Protein AF-A0A261BN65-F1 (afdb_monomer)

Nearest PDB structures (foldseek):
  4tpv-assembly1_A  TM=5.741E-01  e=3.915E-07  Ancylostoma caninum

InterPro domains:
  IPR035940 CAP superfamily [G3DSA:3.40.33.10] (14-193)

Mean predicted aligned error: 20.45 Å

pLDDT: mean 71.34, std 20.38, range [27.55, 97.62]

Solvent-accessible surface area (backbone atoms only — not comparable to full-atom values): 26278 Å² total; per-residue (Å²): 112,75,68,60,53,55,52,54,52,55,57,58,66,66,66,69,74,79,75,72,64,54,69,71,55,48,52,51,52,41,52,53,53,38,52,30,44,26,41,35,15,61,50,38,41,21,8,39,26,40,33,56,41,81,33,74,87,48,44,66,91,69,94,43,56,72,53,47,25,48,49,39,60,55,24,56,42,26,47,71,39,40,71,75,57,76,77,55,82,65,74,57,50,87,56,46,37,52,46,48,75,69,39,88,49,74,73,45,49,64,60,39,47,76,61,29,19,63,35,37,28,36,11,56,34,71,47,96,57,72,23,63,52,60,91,62,78,63,96,74,69,56,77,90,71,22,22,36,28,39,37,32,48,41,58,72,65,51,80,63,54,46,72,58,88,51,40,78,38,65,41,24,70,59,32,94,65,36,58,30,94,88,39,85,23,15,7,33,54,84,80,82,81,77,84,77,79,74,90,79,83,90,78,90,81,90,83,89,83,90,84,85,90,82,86,89,82,86,80,78,60,72,66,61,58,52,54,52,50,52,54,52,51,52,50,54,51,52,68,68,52,57,76,72,66,79,78,70,87,86,86,92,80,96,74,98,73,90,84,60,84,82,54,46,72,68,48,56,72,78,65,58,64,37,46,47,80,60,55,71,81,54,46,54,50,54,34,52,52,51,36,50,34,42,44,29,34,20,63,44,45,40,19,9,41,31,34,34,50,40,76,31,74,87,43,44,70,90,46,67,44,60,69,53,44,53,51,31,40,75,74,54,56,28,45,78,28,59,58,82,67,74,64,61,59,86,80,79,86,54,68,42,48,48,69,56,36,51,46,48,68,37,88,84,51,74,54,72,69,39,61,67,46,34,61,74,53,33,20,62,33,30,25,36,12,51,36,37,38,74,63,64,34,71,46,74,57,89,65,81,78,55,93,85,53,94,69,78,64,53,50,60,25,30,23,42,32,21,53,40,56,77,92,75,96,51,74,43,60,90,62,40,79,40,61,39,19,71,58,26,93,72,37,56,24,95,89,40,73,45,19,7,35,92

Structure (mmCIF, N/CA/C/O backbone):
data_AF-A0A261BN65-F1
#
_entry.id   AF-A0A261BN65-F1
#
loop_
_atom_site.group_PDB
_atom_site.id
_atom_site.type_symbol
_atom_site.label_atom_id
_atom_site.label_alt_id
_atom_site.label_comp_id
_atom_site.label_asym_id
_atom_site.label_entity_id
_atom_site.label_seq_id
_atom_site.pdbx_PDB_ins_code
_atom_site.Cartn_x
_atom_site.Cartn_y
_atom_site.Cartn_z
_atom_site.occupancy
_atom_site.B_iso_or_equiv
_atom_site.auth_seq_id
_atom_site.auth_comp_id
_atom_site.auth_asym_id
_atom_site.auth_atom_id
_atom_site.pdbx_PDB_model_num
ATOM 1 N N . MET A 1 1 ? 3.394 -51.432 -15.984 1.00 49.28 1 MET A N 1
ATOM 2 C CA . MET A 1 1 ? 2.957 -51.433 -14.567 1.00 49.28 1 MET A CA 1
ATOM 3 C C . MET A 1 1 ? 3.971 -50.810 -13.610 1.00 49.28 1 MET A C 1
ATOM 5 O O . MET A 1 1 ? 3.573 -49.913 -12.887 1.00 49.28 1 MET A O 1
ATOM 9 N N . LYS A 1 2 ? 5.263 -51.180 -13.625 1.00 40.97 2 LYS A N 1
ATOM 10 C CA . LYS A 1 2 ? 6.260 -50.610 -12.688 1.00 40.97 2 LYS A CA 1
ATOM 11 C C . LYS A 1 2 ? 6.454 -49.082 -12.796 1.00 40.97 2 LYS A C 1
ATOM 13 O O . LYS A 1 2 ? 6.574 -48.440 -11.770 1.00 40.97 2 LYS A O 1
ATOM 18 N N . ILE A 1 3 ? 6.378 -48.500 -14.000 1.00 50.53 3 ILE A N 1
ATOM 19 C CA . ILE A 1 3 ? 6.522 -47.042 -14.232 1.00 50.53 3 ILE A CA 1
ATOM 20 C C . ILE A 1 3 ? 5.299 -46.235 -13.749 1.00 50.53 3 ILE A C 1
ATOM 22 O O . ILE A 1 3 ? 5.442 -45.111 -13.282 1.00 50.53 3 ILE A O 1
ATOM 26 N N . LEU A 1 4 ? 4.097 -46.821 -13.799 1.00 48.62 4 LEU A N 1
ATOM 27 C CA . LEU A 1 4 ? 2.875 -46.179 -13.290 1.00 48.62 4 LEU A CA 1
ATOM 28 C C . LEU A 1 4 ? 2.862 -46.119 -11.756 1.00 48.62 4 LEU A C 1
ATOM 30 O O . LEU A 1 4 ? 2.359 -45.156 -11.189 1.00 48.62 4 LEU A O 1
ATOM 34 N N . TYR A 1 5 ? 3.475 -47.105 -11.093 1.00 48.75 5 TYR A N 1
ATOM 35 C CA . TYR A 1 5 ? 3.636 -47.112 -9.638 1.00 48.75 5 TYR A CA 1
ATOM 36 C C . TYR A 1 5 ? 4.601 -46.016 -9.161 1.00 48.75 5 TYR A C 1
ATOM 38 O O . TYR A 1 5 ? 4.323 -45.344 -8.174 1.00 48.75 5 TYR A O 1
ATOM 46 N N . THR A 1 6 ? 5.697 -45.773 -9.886 1.00 51.44 6 THR A N 1
ATOM 47 C CA . THR A 1 6 ? 6.661 -44.716 -9.535 1.00 51.44 6 THR A CA 1
ATOM 48 C C . THR A 1 6 ? 6.089 -43.312 -9.738 1.00 51.44 6 THR A C 1
ATOM 50 O O . THR A 1 6 ? 6.339 -42.431 -8.921 1.00 51.44 6 THR A O 1
ATOM 53 N N . ILE A 1 7 ? 5.281 -43.107 -10.785 1.00 52.38 7 ILE A N 1
ATOM 54 C CA . ILE A 1 7 ? 4.596 -41.829 -11.038 1.00 52.38 7 ILE A CA 1
ATOM 55 C C . ILE A 1 7 ? 3.483 -41.597 -10.002 1.00 52.38 7 ILE A C 1
ATOM 57 O O . ILE A 1 7 ? 3.367 -40.493 -9.481 1.00 52.38 7 ILE A O 1
ATOM 61 N N . GLY A 1 8 ? 2.723 -42.634 -9.629 1.00 47.59 8 GLY A N 1
ATOM 62 C CA . GLY A 1 8 ? 1.698 -42.537 -8.581 1.00 47.59 8 GLY A CA 1
ATOM 63 C C . GLY A 1 8 ? 2.264 -42.190 -7.199 1.00 47.59 8 GLY A C 1
ATOM 64 O O . GLY A 1 8 ? 1.670 -41.395 -6.477 1.00 47.59 8 GLY A O 1
ATOM 65 N N . ILE A 1 9 ? 3.445 -42.716 -6.858 1.00 52.50 9 ILE A N 1
ATOM 66 C CA . ILE A 1 9 ? 4.139 -42.374 -5.608 1.00 52.50 9 ILE A CA 1
ATOM 67 C C . ILE A 1 9 ? 4.685 -40.937 -5.664 1.00 52.50 9 ILE A C 1
ATOM 69 O O . ILE A 1 9 ? 4.519 -40.204 -4.694 1.00 52.50 9 ILE A O 1
ATOM 73 N N . LEU A 1 10 ? 5.245 -40.482 -6.795 1.00 45.28 10 LEU A N 1
ATOM 74 C CA . LEU A 1 10 ? 5.689 -39.087 -6.938 1.00 45.28 10 LEU A CA 1
ATOM 75 C C . LEU A 1 10 ? 4.529 -38.084 -6.814 1.00 45.28 10 LEU A C 1
ATOM 77 O O . LEU A 1 10 ? 4.693 -37.064 -6.157 1.00 45.28 10 LEU A O 1
ATOM 81 N N . PHE A 1 11 ? 3.354 -38.377 -7.383 1.00 46.19 11 PHE A N 1
ATOM 82 C CA . PHE A 1 11 ? 2.179 -37.504 -7.256 1.00 46.19 11 PHE A CA 1
ATOM 83 C C . PHE A 1 11 ? 1.588 -37.484 -5.837 1.00 46.19 11 PHE A C 1
ATOM 85 O O . PHE A 1 11 ? 1.082 -36.447 -5.415 1.00 46.19 11 PHE A O 1
ATOM 92 N N . ALA A 1 12 ? 1.714 -38.571 -5.067 1.00 45.16 12 ALA A N 1
ATOM 93 C CA . ALA A 1 12 ? 1.324 -38.587 -3.655 1.00 45.16 12 ALA A CA 1
ATOM 94 C C . ALA A 1 12 ? 2.269 -37.750 -2.766 1.00 45.16 12 ALA A C 1
ATOM 96 O O . ALA A 1 12 ? 1.816 -37.164 -1.790 1.00 45.16 12 ALA A O 1
ATOM 97 N N . PHE A 1 13 ? 3.552 -37.614 -3.128 1.00 42.72 13 PHE A N 1
ATOM 98 C CA . PHE A 1 13 ? 4.498 -36.737 -2.418 1.00 42.72 13 PHE A CA 1
ATOM 99 C C . PHE A 1 13 ? 4.328 -35.238 -2.738 1.00 42.72 13 PHE A C 1
ATOM 101 O O . PHE A 1 13 ? 4.830 -34.400 -1.990 1.00 42.72 13 PHE A O 1
ATOM 108 N N . PHE A 1 14 ? 3.589 -34.880 -3.796 1.00 39.69 14 PHE A N 1
ATOM 109 C CA . PHE A 1 14 ? 3.189 -33.491 -4.072 1.00 39.69 14 PHE A CA 1
ATOM 110 C C . PHE A 1 14 ? 1.841 -33.099 -3.454 1.00 39.69 14 PHE A C 1
ATOM 112 O O . PHE A 1 14 ? 1.473 -31.925 -3.512 1.00 39.69 14 PHE A O 1
ATOM 119 N N . ALA A 1 15 ? 1.142 -34.022 -2.783 1.00 38.09 15 ALA A N 1
ATOM 120 C CA . ALA A 1 15 ? 0.091 -33.673 -1.829 1.00 38.09 15 ALA A CA 1
ATOM 121 C C . ALA A 1 15 ? 0.750 -33.147 -0.542 1.00 38.09 15 ALA A C 1
ATOM 123 O O . ALA A 1 15 ? 0.733 -33.780 0.507 1.00 38.09 15 ALA A O 1
ATOM 124 N N . GLN A 1 16 ? 1.443 -32.015 -0.652 1.00 39.94 16 GLN A N 1
ATOM 125 C CA . GLN A 1 16 ? 2.149 -31.411 0.465 1.00 39.94 16 GLN A CA 1
ATOM 126 C C . GLN A 1 16 ? 1.143 -30.823 1.451 1.00 39.94 16 GLN A C 1
ATOM 128 O O . GLN A 1 16 ? 0.544 -29.774 1.191 1.00 39.94 16 GLN A O 1
ATOM 133 N N . SER A 1 17 ? 1.026 -31.515 2.576 1.00 37.56 17 SER A N 1
ATOM 134 C CA . SER A 1 17 ? 0.290 -31.175 3.783 1.00 37.56 17 SER A CA 1
ATOM 135 C C . SER A 1 17 ? 0.456 -29.704 4.161 1.00 37.56 17 SER A C 1
ATOM 137 O O . SER A 1 17 ? 1.575 -29.222 4.329 1.00 37.56 17 SER A O 1
ATOM 139 N N . VAL A 1 18 ? -0.658 -28.995 4.323 1.00 42.28 18 VAL A N 1
ATOM 140 C CA . VAL A 1 18 ? -0.699 -27.838 5.221 1.00 42.28 18 VAL A CA 1
ATOM 141 C C . VAL A 1 18 ? -0.525 -28.422 6.620 1.00 42.28 18 VAL A C 1
ATOM 143 O O . VAL A 1 18 ? -1.297 -29.297 7.011 1.00 42.28 18 VAL A O 1
ATOM 146 N N . VAL A 1 19 ? 0.521 -28.031 7.347 1.00 50.28 19 VAL A N 1
ATOM 147 C CA . VAL A 1 19 ? 0.588 -28.342 8.779 1.00 50.28 19 VAL A CA 1
ATOM 148 C C . VAL A 1 19 ? -0.292 -27.301 9.455 1.00 50.28 19 VAL A C 1
ATOM 150 O O . VAL A 1 19 ? 0.162 -26.189 9.713 1.00 50.28 19 VAL A O 1
ATOM 153 N N . SER A 1 20 ? -1.567 -27.644 9.648 1.00 52.78 20 SER A N 1
ATOM 154 C CA . SER A 1 20 ? -2.503 -26.822 10.415 1.00 52.78 20 SER A CA 1
ATOM 155 C C . SER A 1 20 ? -1.897 -26.532 11.785 1.00 52.78 20 SER A C 1
ATOM 157 O O . SER A 1 20 ? -1.292 -27.415 12.410 1.00 52.78 20 SER A O 1
ATOM 159 N N . ILE A 1 21 ? -2.029 -25.292 12.246 1.00 61.84 21 ILE A N 1
ATOM 160 C CA . ILE A 1 21 ? -1.594 -24.929 13.592 1.00 61.84 21 ILE A CA 1
ATOM 161 C C . ILE A 1 21 ? -2.437 -25.746 14.591 1.00 61.84 21 ILE A C 1
ATOM 163 O O . ILE A 1 21 ? -3.644 -25.863 14.394 1.00 61.84 21 ILE A O 1
ATOM 167 N N . PRO A 1 22 ? -1.845 -26.349 15.638 1.00 66.69 22 PRO A N 1
ATOM 168 C CA . PRO A 1 22 ? -2.617 -27.043 16.665 1.00 66.69 22 PRO A CA 1
ATOM 169 C C . PRO A 1 22 ? -3.716 -26.146 17.263 1.00 66.69 22 PRO A C 1
ATOM 171 O O . PRO A 1 22 ? -3.476 -24.966 17.518 1.00 66.69 22 PRO A O 1
ATOM 174 N N . GLU A 1 23 ? -4.914 -26.691 17.489 1.00 68.88 23 GLU A N 1
ATOM 175 C CA . GLU A 1 23 ? -6.111 -25.947 17.935 1.00 68.88 23 GLU A CA 1
ATOM 176 C C . GL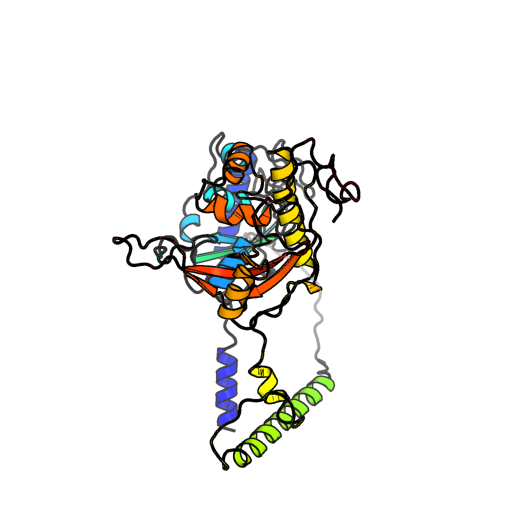U A 1 23 ? -5.874 -25.149 19.237 1.00 68.88 23 GLU A C 1
ATOM 178 O O . GLU A 1 23 ? -6.373 -24.037 19.418 1.00 68.88 23 GLU A O 1
ATOM 183 N N . ASP A 1 24 ? -5.036 -25.669 20.137 1.00 64.19 24 ASP A N 1
ATOM 184 C CA . ASP A 1 24 ? -4.609 -24.996 21.366 1.00 64.19 24 ASP A CA 1
ATOM 185 C C . ASP A 1 24 ? -3.762 -23.743 21.094 1.00 64.19 24 ASP A C 1
ATOM 187 O O . ASP A 1 24 ? -3.917 -22.722 21.769 1.00 64.19 24 ASP A O 1
ATOM 191 N N . VAL A 1 25 ? -2.913 -23.788 20.067 1.00 68.50 25 VAL A N 1
ATOM 192 C CA . VAL A 1 25 ? -2.094 -22.654 19.623 1.00 68.50 25 VAL A CA 1
ATOM 193 C C . VAL A 1 25 ? -2.946 -21.632 18.866 1.00 68.50 25 VAL A C 1
ATOM 195 O O . VAL A 1 25 ? -2.766 -20.431 19.067 1.00 68.50 25 VAL A O 1
ATOM 198 N N . GLN A 1 26 ? -3.920 -22.077 18.066 1.00 73.56 26 GLN A N 1
ATOM 199 C CA . GLN A 1 26 ? -4.887 -21.189 17.406 1.00 73.56 26 GLN A CA 1
ATOM 200 C C . GLN A 1 26 ? -5.679 -20.376 18.440 1.00 73.56 26 GLN A C 1
ATOM 202 O O . GLN A 1 26 ? -5.738 -19.146 18.364 1.00 73.56 26 GLN A O 1
ATOM 207 N N . LYS A 1 27 ? -6.228 -21.054 19.459 1.00 73.12 27 LYS A N 1
ATOM 208 C CA . LYS A 1 27 ? -6.974 -20.409 20.545 1.00 73.12 27 LYS A CA 1
ATOM 209 C C . LYS A 1 27 ? -6.103 -19.427 21.326 1.00 73.12 27 LYS A C 1
ATOM 211 O O . LYS A 1 27 ? -6.546 -18.316 21.604 1.00 73.12 27 LYS A O 1
ATOM 216 N N . MET A 1 28 ? -4.860 -19.805 21.632 1.00 72.56 28 MET A N 1
ATOM 217 C CA . MET A 1 28 ? -3.901 -18.927 22.308 1.00 72.56 28 MET A CA 1
ATOM 218 C C . MET A 1 28 ? -3.592 -17.665 21.490 1.00 72.56 28 MET A C 1
ATOM 220 O O . MET A 1 28 ? -3.534 -16.573 22.055 1.00 72.56 28 MET A O 1
ATOM 224 N N . ALA A 1 29 ? -3.418 -17.795 20.172 1.00 76.06 29 ALA A N 1
ATOM 225 C CA . ALA A 1 29 ? -3.137 -16.668 19.289 1.00 76.06 29 ALA A CA 1
ATOM 226 C C . ALA A 1 29 ? -4.314 -15.683 19.237 1.00 76.06 29 ALA A C 1
ATOM 228 O O . ALA A 1 29 ? -4.118 -14.487 19.442 1.00 76.06 29 ALA A O 1
ATOM 229 N N . VAL A 1 30 ? -5.544 -16.168 19.033 1.00 86.69 30 VAL A N 1
ATOM 230 C CA . VAL A 1 30 ? -6.742 -15.306 19.019 1.00 86.69 30 VAL A CA 1
ATOM 231 C C . VAL A 1 30 ? -6.931 -14.595 20.345 1.00 86.69 30 VAL A C 1
ATOM 233 O O . VAL A 1 30 ? -7.182 -13.392 20.369 1.00 86.69 30 VAL A O 1
ATOM 236 N N . ASP A 1 31 ? -6.767 -15.323 21.441 1.00 84.81 31 ASP A N 1
ATOM 237 C CA . ASP A 1 31 ? -6.923 -14.783 22.781 1.00 84.81 31 ASP A CA 1
ATOM 238 C C . ASP A 1 31 ? -5.884 -13.689 23.084 1.00 84.81 31 ASP A C 1
ATOM 240 O O . ASP A 1 31 ? -6.213 -12.618 23.598 1.00 84.81 31 ASP A O 1
ATOM 244 N N . TYR A 1 32 ? -4.635 -13.894 22.659 1.00 84.50 32 TYR A N 1
ATOM 245 C CA . TYR A 1 32 ? -3.597 -12.865 22.709 1.00 84.50 32 TYR A CA 1
ATOM 246 C C . TYR A 1 32 ? -3.976 -11.606 21.908 1.00 84.50 32 TYR A C 1
ATOM 248 O O . TYR A 1 32 ? -3.887 -10.492 22.431 1.00 84.50 32 TYR A O 1
ATOM 256 N N . LEU A 1 33 ? -4.438 -11.763 20.662 1.00 88.12 33 LEU A N 1
ATOM 257 C CA . LEU A 1 33 ? -4.833 -10.628 19.820 1.00 88.12 33 LEU A CA 1
ATOM 258 C C . LEU A 1 33 ? -6.052 -9.891 20.393 1.00 88.12 33 LEU A C 1
ATOM 260 O O . LEU A 1 33 ? -6.092 -8.660 20.380 1.00 88.12 33 LEU A O 1
ATOM 264 N N . ASN A 1 34 ? -7.028 -10.620 20.934 1.00 93.38 34 ASN A N 1
ATOM 265 C CA . ASN A 1 34 ? -8.210 -10.029 21.550 1.00 93.38 34 ASN A CA 1
ATOM 266 C C . ASN A 1 34 ? -7.881 -9.285 22.843 1.00 93.38 34 ASN A C 1
ATOM 268 O O . ASN A 1 34 ? -8.410 -8.194 23.040 1.00 93.38 34 ASN A O 1
ATOM 272 N N . ARG A 1 35 ? -6.956 -9.774 23.680 1.00 90.19 35 ARG A N 1
ATOM 273 C CA . ARG A 1 35 ? -6.457 -9.002 24.833 1.00 90.19 35 ARG A CA 1
ATOM 274 C C . ARG A 1 35 ? -5.837 -7.672 24.411 1.00 90.19 35 ARG A C 1
ATOM 276 O O . ARG A 1 35 ? -6.196 -6.633 24.966 1.00 90.19 35 ARG A O 1
ATOM 283 N N . ALA A 1 36 ? -4.980 -7.688 23.390 1.00 89.12 36 ALA A N 1
ATOM 284 C CA . ALA A 1 36 ? -4.371 -6.471 22.856 1.00 89.12 36 ALA A CA 1
ATOM 285 C C . ALA A 1 36 ? -5.432 -5.495 22.316 1.00 89.12 36 ALA A C 1
ATOM 287 O O . ALA A 1 36 ? -5.408 -4.306 22.630 1.00 89.12 36 ALA A O 1
ATOM 288 N N . ARG A 1 37 ? -6.411 -5.990 21.547 1.00 93.44 37 ARG A N 1
ATOM 289 C CA . ARG A 1 37 ? -7.524 -5.180 21.016 1.00 93.44 37 ARG A CA 1
ATOM 290 C C . ARG A 1 37 ? -8.423 -4.630 22.124 1.00 93.44 37 ARG A C 1
ATOM 292 O O . ARG A 1 37 ? -8.851 -3.482 22.038 1.00 93.44 37 ARG A O 1
ATOM 299 N N . ASN A 1 38 ? -8.685 -5.419 23.165 1.00 95.06 38 ASN A N 1
ATOM 300 C CA . ASN A 1 38 ? -9.477 -5.023 24.328 1.00 95.06 38 ASN A CA 1
ATOM 301 C C . ASN A 1 38 ? -8.809 -3.870 25.083 1.00 95.06 38 ASN A C 1
ATOM 303 O O . ASN A 1 38 ? -9.457 -2.873 25.396 1.00 95.06 38 ASN A O 1
ATOM 307 N N . ASN A 1 39 ? -7.506 -3.989 25.330 1.00 93.62 39 ASN A N 1
ATOM 308 C CA . ASN A 1 39 ? -6.721 -2.947 25.976 1.00 93.62 39 ASN A CA 1
ATOM 309 C C . ASN A 1 39 ? -6.572 -1.694 25.088 1.00 93.62 39 ASN A C 1
ATOM 311 O O . ASN A 1 39 ? -6.668 -0.571 25.585 1.00 93.62 39 ASN A O 1
ATOM 315 N N . PHE A 1 40 ? -6.416 -1.860 23.771 1.00 92.31 40 PHE A N 1
ATOM 316 C CA . PHE A 1 40 ? -6.405 -0.740 22.829 1.00 92.31 40 PHE A CA 1
ATOM 317 C C . PHE A 1 40 ? -7.738 0.019 22.828 1.00 92.31 40 PHE A C 1
ATOM 319 O O . PHE A 1 40 ? -7.733 1.242 22.911 1.00 92.31 40 PHE A O 1
ATOM 326 N N . ALA A 1 41 ? -8.875 -0.683 22.775 1.00 94.44 41 ALA A N 1
ATOM 327 C CA . ALA A 1 41 ? -10.201 -0.063 22.775 1.00 94.44 41 ALA A CA 1
ATOM 328 C C . ALA A 1 41 ? -10.503 0.702 24.073 1.00 94.44 41 ALA A C 1
ATOM 330 O O . ALA A 1 41 ? -11.274 1.655 24.047 1.00 94.44 41 ALA A O 1
ATOM 331 N N . GLU A 1 42 ? -9.897 0.304 25.192 1.00 94.31 42 GLU A N 1
ATOM 332 C CA . GLU A 1 42 ? -9.961 1.027 26.464 1.00 94.31 42 GLU A CA 1
ATOM 333 C C . GLU A 1 42 ? -9.147 2.328 26.430 1.00 94.31 42 GLU A C 1
ATOM 335 O O . GLU A 1 42 ? -9.665 3.396 26.757 1.00 94.31 42 GLU A O 1
ATOM 340 N N . ASN A 1 43 ? -7.883 2.240 26.002 1.00 92.31 43 ASN A N 1
ATOM 341 C CA . ASN A 1 43 ? -6.925 3.353 26.030 1.00 92.31 43 ASN A CA 1
ATOM 342 C C . ASN A 1 43 ? -7.118 4.352 24.882 1.00 92.31 43 ASN A C 1
ATOM 344 O O . ASN A 1 43 ? -6.759 5.524 24.995 1.00 92.31 43 ASN A O 1
ATOM 348 N N . LEU A 1 44 ? -7.717 3.907 23.783 1.00 91.12 44 LEU A N 1
ATOM 349 C CA . LEU A 1 44 ? -8.303 4.741 22.750 1.00 91.12 44 LEU A CA 1
ATOM 350 C C . LEU A 1 44 ? -9.789 4.379 22.695 1.00 91.12 44 LEU A C 1
ATOM 352 O O . LEU A 1 44 ? -10.109 3.391 22.048 1.00 91.12 44 LEU A O 1
ATOM 356 N N . PRO A 1 45 ? -10.694 5.139 23.340 1.00 91.81 45 PRO A N 1
ATOM 357 C CA . PRO A 1 45 ? -12.102 4.768 23.493 1.00 91.81 45 PRO A CA 1
ATOM 358 C C . PRO A 1 45 ? -12.795 4.457 22.154 1.00 91.81 45 PRO A C 1
ATOM 360 O O . PRO A 1 45 ? -13.304 5.359 21.477 1.00 91.81 45 PRO A O 1
ATOM 363 N N . VAL A 1 46 ? -12.802 3.178 21.760 1.00 94.44 46 VAL A N 1
ATOM 364 C CA . VAL A 1 46 ? -13.388 2.684 20.506 1.00 94.44 46 VAL A CA 1
ATOM 365 C C . VAL A 1 46 ? -14.678 1.943 20.821 1.00 94.44 46 VAL A C 1
ATOM 367 O O . VAL A 1 46 ? -14.680 0.848 21.378 1.00 94.44 46 VAL A O 1
ATOM 370 N N . ALA A 1 47 ? -15.805 2.512 20.408 1.00 96.56 47 ALA A N 1
ATOM 371 C CA . ALA A 1 47 ? -17.130 1.997 20.728 1.00 96.56 47 ALA A CA 1
ATOM 372 C C . ALA A 1 47 ? -17.529 0.734 19.946 1.00 96.56 47 ALA A C 1
ATOM 374 O O . ALA A 1 47 ? -18.486 0.069 20.344 1.00 96.56 47 ALA A O 1
ATOM 375 N N . ASN A 1 48 ? -16.847 0.426 18.838 1.00 96.00 48 ASN A N 1
ATOM 376 C CA . ASN A 1 48 ? -17.218 -0.630 17.891 1.00 96.00 48 ASN A CA 1
ATOM 377 C C . ASN A 1 48 ? -16.071 -1.601 17.533 1.00 96.00 48 ASN A C 1
ATOM 379 O O . ASN A 1 48 ? -16.028 -2.095 16.409 1.00 96.00 48 ASN A O 1
ATOM 383 N N . MET A 1 49 ? -15.119 -1.839 18.440 1.00 95.81 49 MET A N 1
ATOM 384 C CA . MET A 1 49 ? -14.017 -2.784 18.209 1.00 95.81 49 MET A CA 1
ATOM 385 C C . MET A 1 49 ? -14.523 -4.226 18.294 1.00 95.81 49 MET A C 1
ATOM 387 O O . MET A 1 49 ? -14.915 -4.662 19.367 1.00 95.81 49 MET A O 1
ATOM 391 N N . ASN A 1 50 ? -14.499 -4.983 17.202 1.00 96.25 50 ASN A N 1
ATOM 392 C CA . ASN A 1 50 ? -14.925 -6.385 17.201 1.00 96.25 50 ASN A CA 1
ATOM 393 C C . ASN A 1 50 ? -13.891 -7.314 17.857 1.00 96.25 50 ASN A C 1
ATOM 395 O O . ASN A 1 50 ? -12.679 -7.113 17.720 1.00 96.25 50 ASN A O 1
ATOM 399 N N . GLU A 1 51 ? -14.369 -8.361 18.524 1.00 96.00 51 GLU A N 1
ATOM 400 C CA . GLU A 1 51 ? -13.552 -9.523 18.868 1.00 96.00 51 GLU A CA 1
ATOM 401 C C . GLU A 1 51 ? -13.218 -10.332 17.607 1.00 96.00 51 GLU A C 1
ATOM 403 O O . GLU A 1 51 ? -14.018 -10.437 16.674 1.00 96.00 51 GLU A O 1
ATOM 408 N N . LEU A 1 52 ? -12.030 -10.918 17.582 1.00 94.94 52 LEU A N 1
ATOM 409 C CA . LEU A 1 52 ? -11.612 -11.852 16.551 1.00 94.94 52 LEU A CA 1
ATOM 410 C C . LEU A 1 52 ? -12.039 -13.265 16.933 1.00 94.94 52 LEU A C 1
ATOM 412 O O . LEU A 1 52 ? -11.909 -13.673 18.086 1.00 94.94 52 LEU A O 1
ATOM 416 N N . VAL A 1 53 ? -12.490 -14.023 15.940 1.00 93.62 53 VAL A N 1
ATOM 417 C CA . VAL A 1 53 ? -12.755 -15.463 16.043 1.00 93.62 53 VAL A CA 1
ATOM 418 C C . VAL A 1 53 ? -11.791 -16.204 15.120 1.00 93.62 53 VAL A C 1
ATOM 420 O O . VAL A 1 53 ? -11.530 -15.732 14.011 1.00 93.62 53 VAL A O 1
ATOM 423 N N . TYR A 1 54 ? -11.255 -17.348 15.550 1.00 90.75 54 TYR A N 1
ATOM 424 C CA . TYR A 1 54 ? -10.428 -18.148 14.647 1.00 90.75 54 TYR A CA 1
ATOM 425 C C . TYR A 1 54 ? -11.278 -18.707 13.504 1.00 90.75 54 TYR A C 1
ATOM 427 O O . TYR A 1 54 ? -12.377 -19.211 13.737 1.00 90.75 54 TYR A O 1
ATOM 435 N N . ASP A 1 55 ? -10.776 -18.618 12.279 1.00 90.56 55 ASP A N 1
ATOM 436 C CA . ASP A 1 55 ? -11.440 -19.147 11.093 1.00 90.56 55 ASP A CA 1
ATOM 437 C C . ASP A 1 55 ? -10.416 -19.882 10.226 1.00 90.56 55 ASP A C 1
ATOM 439 O O . ASP A 1 55 ? -9.645 -19.272 9.484 1.00 90.56 55 ASP A O 1
ATOM 443 N N . GLU A 1 56 ? -10.426 -21.213 10.318 1.00 88.12 56 GLU A N 1
ATOM 444 C CA . GLU A 1 56 ? -9.542 -22.097 9.550 1.00 88.12 56 GLU A CA 1
ATOM 445 C C . GLU A 1 56 ? -9.689 -21.894 8.035 1.00 88.12 56 GLU A C 1
ATOM 447 O O . GLU A 1 56 ? -8.743 -22.114 7.284 1.00 88.12 56 GLU A O 1
ATOM 452 N N . SER A 1 57 ? -10.848 -21.422 7.556 1.00 89.31 57 SER A N 1
ATOM 453 C CA . SER A 1 57 ? -11.050 -21.166 6.124 1.00 89.31 57 SER A CA 1
ATOM 454 C C . SER A 1 57 ? -10.223 -19.988 5.595 1.00 89.31 57 SER A C 1
ATOM 456 O O . SER A 1 57 ? -10.061 -19.839 4.381 1.00 89.31 57 SER A O 1
ATOM 458 N N . LEU A 1 58 ? -9.680 -19.160 6.494 1.00 89.44 58 LEU A N 1
ATOM 459 C CA . LEU A 1 58 ? -8.747 -18.088 6.162 1.00 89.44 58 LEU A CA 1
ATOM 460 C C . LEU A 1 58 ? -7.298 -18.573 6.075 1.00 89.44 58 LEU A C 1
ATOM 462 O O . LEU A 1 58 ? -6.467 -17.839 5.540 1.00 89.44 58 LEU A O 1
ATOM 466 N N . GLU A 1 59 ? -6.976 -19.773 6.567 1.00 88.00 59 GLU A N 1
ATOM 467 C CA . GLU A 1 59 ? -5.637 -20.335 6.420 1.00 88.00 59 GLU A CA 1
ATOM 468 C C . GLU A 1 59 ? -5.321 -20.560 4.935 1.00 88.00 59 GLU A C 1
ATOM 470 O O . GLU A 1 59 ? -6.079 -21.181 4.185 1.00 88.00 59 GLU A O 1
ATOM 475 N N . ARG A 1 60 ? -4.174 -20.043 4.484 1.00 82.75 60 ARG A N 1
ATOM 476 C CA . ARG A 1 60 ? -3.727 -20.174 3.094 1.00 82.75 60 ARG A CA 1
ATOM 477 C C . ARG A 1 60 ? -2.312 -20.697 3.034 1.00 82.75 60 ARG A C 1
ATOM 479 O O . ARG A 1 60 ? -1.421 -20.211 3.726 1.00 82.75 60 ARG A O 1
ATOM 486 N N . LYS A 1 61 ? -2.088 -21.639 2.121 1.00 76.75 61 LYS A N 1
ATOM 487 C CA . LYS A 1 61 ? -0.740 -22.088 1.797 1.00 76.75 61 LYS A CA 1
ATOM 488 C C . LYS A 1 61 ? -0.062 -21.082 0.876 1.00 76.75 61 LYS A C 1
ATOM 490 O O . LYS A 1 61 ? -0.628 -20.675 -0.137 1.00 76.75 61 LYS A O 1
ATOM 495 N N . LEU A 1 62 ? 1.177 -20.744 1.204 1.00 79.31 62 LEU A N 1
ATOM 496 C CA . LEU A 1 62 ? 2.014 -19.851 0.416 1.00 79.31 62 LEU A CA 1
ATOM 497 C C . LEU A 1 62 ? 3.152 -20.665 -0.187 1.00 79.31 62 LEU A C 1
ATOM 499 O O . LEU A 1 62 ? 3.725 -21.528 0.469 1.00 79.31 62 LEU A O 1
ATOM 503 N N . SER A 1 63 ? 3.462 -20.423 -1.458 1.00 75.81 63 SER A N 1
ATOM 504 C CA . SER A 1 63 ? 4.457 -21.221 -2.182 1.00 75.81 63 SER A CA 1
ATOM 505 C C . SER A 1 63 ? 5.903 -20.787 -1.932 1.00 75.81 63 SER A C 1
ATOM 507 O O . SER A 1 63 ? 6.816 -21.509 -2.322 1.00 75.81 63 SER A O 1
ATOM 509 N N . SER A 1 64 ? 6.127 -19.591 -1.375 1.00 81.81 64 SER A N 1
ATOM 510 C CA . SER A 1 64 ? 7.459 -19.062 -1.048 1.00 81.81 64 SER A CA 1
ATOM 511 C C . SER A 1 64 ? 7.381 -17.799 -0.184 1.00 81.81 64 SER A C 1
ATOM 513 O O . SER A 1 64 ? 6.348 -17.122 -0.162 1.00 81.81 64 SER A O 1
ATOM 515 N N . CYS A 1 65 ? 8.500 -17.412 0.441 1.00 82.19 65 CYS A N 1
ATOM 516 C CA . CYS A 1 65 ? 8.610 -16.133 1.151 1.00 82.19 65 CYS A CA 1
ATOM 517 C C . CYS A 1 65 ? 8.308 -14.917 0.278 1.00 82.19 65 CYS A C 1
ATOM 519 O O . CYS A 1 65 ? 7.692 -13.968 0.746 1.00 82.19 65 CYS A O 1
ATOM 521 N N . HIS A 1 66 ? 8.688 -14.951 -1.001 1.00 81.19 66 HIS A N 1
ATOM 522 C CA . HIS A 1 66 ? 8.382 -13.865 -1.935 1.00 81.19 66 HIS A CA 1
ATOM 523 C C . HIS A 1 66 ? 6.871 -13.683 -2.126 1.00 81.19 66 HIS A C 1
ATOM 525 O O . HIS A 1 66 ? 6.392 -12.562 -2.262 1.00 81.19 66 HIS A O 1
ATOM 531 N N . VAL A 1 67 ? 6.106 -14.781 -2.124 1.00 82.00 67 VAL A N 1
ATOM 532 C CA . VAL A 1 67 ? 4.638 -14.721 -2.184 1.00 82.00 67 VAL A CA 1
ATOM 533 C C . VAL A 1 67 ? 4.065 -14.224 -0.859 1.00 82.00 67 VAL A C 1
ATOM 535 O O . VAL A 1 67 ? 3.205 -13.353 -0.875 1.00 82.00 67 VAL A O 1
ATOM 538 N N . ALA A 1 68 ? 4.580 -14.711 0.274 1.00 84.12 68 ALA A N 1
ATOM 539 C CA . ALA A 1 68 ? 4.165 -14.263 1.604 1.00 84.12 68 ALA A CA 1
ATOM 540 C C . ALA A 1 68 ? 4.349 -12.749 1.800 1.00 84.12 68 ALA A C 1
ATOM 542 O O . ALA A 1 68 ? 3.420 -12.050 2.194 1.00 84.12 68 ALA A O 1
ATOM 543 N N . GLN A 1 69 ? 5.532 -12.243 1.446 1.00 83.12 69 GLN A N 1
ATOM 544 C CA . GLN A 1 69 ? 5.872 -10.824 1.511 1.00 83.12 69 GLN A CA 1
ATOM 545 C C . GLN A 1 69 ? 4.937 -9.981 0.656 1.00 83.12 69 GLN A C 1
ATOM 547 O O . GLN A 1 69 ? 4.409 -8.990 1.143 1.00 83.12 69 GLN A O 1
ATOM 552 N N . LYS A 1 70 ? 4.694 -10.398 -0.592 1.00 81.88 70 LYS A N 1
ATOM 553 C CA . LYS A 1 70 ? 3.776 -9.695 -1.492 1.00 81.88 70 LYS A CA 1
ATOM 554 C C . LYS A 1 70 ? 2.350 -9.654 -0.957 1.00 81.88 70 LYS A C 1
ATOM 556 O O . LYS A 1 70 ? 1.735 -8.600 -0.966 1.00 81.88 70 LYS A O 1
ATOM 561 N N . GLU A 1 71 ? 1.825 -10.776 -0.476 1.00 84.38 71 GLU A N 1
ATOM 562 C CA . GLU A 1 71 ? 0.479 -10.819 0.111 1.00 84.38 71 GLU A CA 1
ATOM 563 C C . GLU A 1 71 ? 0.358 -9.868 1.314 1.00 84.38 71 GLU A C 1
ATOM 565 O O . GLU A 1 71 ? -0.613 -9.124 1.407 1.00 84.38 71 GLU A O 1
ATOM 570 N N . ALA A 1 72 ? 1.360 -9.832 2.197 1.00 82.75 72 ALA A N 1
ATOM 571 C CA . ALA A 1 72 ? 1.380 -8.933 3.355 1.00 82.75 72 ALA A CA 1
ATOM 572 C C . ALA A 1 72 ? 1.646 -7.454 3.005 1.00 82.75 72 ALA A C 1
ATOM 574 O O . ALA A 1 72 ? 1.246 -6.555 3.752 1.00 82.75 72 ALA A O 1
ATOM 575 N N . GLU A 1 73 ? 2.312 -7.191 1.877 1.00 79.00 73 GLU A N 1
ATOM 576 C CA . GLU A 1 73 ? 2.490 -5.847 1.318 1.00 79.00 73 GLU A CA 1
ATOM 577 C C . GLU A 1 73 ? 1.174 -5.304 0.741 1.00 79.00 73 GLU A C 1
ATOM 579 O O . GLU A 1 73 ? 0.881 -4.124 0.912 1.00 79.00 73 GLU A O 1
ATOM 584 N N . PHE A 1 74 ? 0.370 -6.162 0.102 1.00 73.06 74 PHE A N 1
ATOM 585 C CA . PHE A 1 74 ? -0.790 -5.758 -0.702 1.00 73.06 74 PHE A CA 1
ATOM 586 C C . PHE A 1 74 ? -2.154 -5.898 -0.021 1.00 73.06 74 PHE A C 1
ATOM 588 O O . PHE A 1 74 ? -3.115 -5.256 -0.439 1.00 73.06 74 PHE A O 1
ATOM 595 N N . ASP A 1 75 ? -2.286 -6.743 1.001 1.00 80.75 75 ASP A N 1
ATOM 596 C CA . ASP A 1 75 ? -3.535 -6.898 1.746 1.00 80.75 75 ASP A CA 1
ATOM 597 C C . ASP A 1 75 ? -3.311 -6.453 3.197 1.00 80.75 75 ASP A C 1
ATOM 599 O O . ASP A 1 75 ? -2.602 -7.095 3.970 1.00 80.75 75 ASP A O 1
ATOM 603 N N . ASN A 1 76 ? -3.931 -5.341 3.607 1.00 78.69 76 ASN A N 1
ATOM 604 C CA . ASN A 1 76 ? -3.831 -4.837 4.983 1.00 78.69 76 ASN A CA 1
ATOM 605 C C . ASN A 1 76 ? -4.456 -5.778 6.017 1.00 78.69 76 ASN A C 1
ATOM 607 O O . ASN A 1 76 ? -4.259 -5.594 7.217 1.00 78.69 76 ASN A O 1
ATOM 611 N N . ARG A 1 77 ? -5.174 -6.806 5.563 1.00 85.69 77 ARG A N 1
ATOM 612 C CA . ARG A 1 77 ? -5.662 -7.902 6.397 1.00 85.69 77 ARG A CA 1
ATOM 613 C C . ARG A 1 77 ? -4.663 -9.046 6.479 1.00 85.69 77 ARG A C 1
ATOM 615 O O . ARG A 1 77 ? -5.031 -10.140 6.887 1.00 85.69 77 ARG A O 1
ATOM 622 N N . VAL A 1 78 ? -3.428 -8.843 6.052 1.00 87.50 78 VAL A N 1
ATOM 623 C CA . VAL A 1 78 ? -2.388 -9.854 6.098 1.00 87.50 78 VAL A CA 1
ATOM 624 C C . VAL A 1 78 ? -1.214 -9.297 6.878 1.00 87.50 78 VAL A C 1
ATOM 626 O O . VAL A 1 78 ? -0.668 -8.242 6.558 1.00 87.50 78 VAL A O 1
ATOM 629 N N . ILE A 1 79 ? -0.856 -9.995 7.951 1.00 86.62 79 ILE A N 1
ATOM 630 C CA . ILE A 1 79 ? 0.197 -9.565 8.869 1.00 86.62 79 ILE A CA 1
ATOM 631 C C . ILE A 1 79 ? 1.190 -10.706 9.011 1.00 86.62 79 ILE A C 1
ATOM 633 O O . ILE A 1 79 ? 0.811 -11.835 9.315 1.00 86.62 79 ILE A O 1
ATOM 637 N N . MET A 1 80 ? 2.465 -10.396 8.800 1.00 85.88 80 MET A N 1
ATOM 638 C CA . MET A 1 80 ? 3.579 -11.288 9.102 1.00 85.88 80 MET A CA 1
ATOM 639 C C . MET A 1 80 ? 4.101 -10.953 10.495 1.00 85.88 80 MET A C 1
ATOM 641 O O . MET A 1 80 ? 4.206 -9.781 10.848 1.00 85.88 80 MET A O 1
ATOM 645 N N . PHE A 1 81 ? 4.425 -11.964 11.293 1.00 82.12 81 PHE A N 1
ATOM 646 C CA . PHE A 1 81 ? 4.989 -11.773 12.627 1.00 82.12 81 PHE A CA 1
ATOM 647 C C . PHE A 1 81 ? 5.955 -12.901 12.966 1.00 82.12 81 PHE A C 1
ATOM 649 O O . PHE A 1 81 ? 5.990 -13.978 12.363 1.00 82.12 81 PHE A O 1
ATOM 656 N N . LYS A 1 82 ? 6.789 -12.628 13.961 1.00 81.12 82 LYS A N 1
ATOM 657 C CA . LYS A 1 82 ? 7.636 -13.632 14.582 1.00 81.12 82 LYS A CA 1
ATOM 658 C C . LYS A 1 82 ? 6.869 -14.268 15.735 1.00 81.12 82 LYS A C 1
ATOM 660 O O . LYS A 1 82 ? 6.414 -13.556 16.628 1.00 81.12 82 LYS A O 1
ATOM 665 N N . ALA A 1 83 ? 6.805 -15.597 15.763 1.00 68.81 83 ALA A N 1
ATOM 666 C CA . ALA A 1 83 ? 6.087 -16.358 16.790 1.00 68.81 83 ALA A CA 1
ATOM 667 C C . ALA A 1 83 ? 6.498 -15.948 18.217 1.00 68.81 83 ALA A C 1
ATOM 669 O O . ALA A 1 83 ? 5.683 -15.899 19.128 1.00 68.81 83 ALA A O 1
ATOM 670 N N . GLU A 1 84 ? 7.769 -15.590 18.421 1.00 61.94 84 GLU A N 1
ATOM 671 C CA . GLU A 1 84 ? 8.300 -15.175 19.725 1.00 61.94 84 GLU A CA 1
ATOM 672 C C . GLU A 1 84 ? 7.732 -13.846 20.251 1.00 61.94 84 GLU A C 1
ATOM 674 O O . GLU A 1 84 ? 7.762 -13.625 21.463 1.00 61.94 84 GLU A O 1
ATOM 679 N N . ILE A 1 85 ? 7.198 -12.977 19.382 1.00 51.91 85 ILE A N 1
ATOM 680 C CA . ILE A 1 85 ? 6.604 -11.687 19.776 1.00 51.91 85 ILE A CA 1
ATOM 681 C C . ILE A 1 85 ? 5.308 -11.907 20.570 1.00 51.91 85 ILE A C 1
ATOM 683 O O . ILE A 1 85 ? 5.036 -11.154 21.503 1.00 51.91 85 ILE A O 1
ATOM 687 N N . THR A 1 86 ? 4.594 -13.013 20.327 1.00 53.06 86 THR A N 1
ATOM 688 C CA . THR A 1 86 ? 3.384 -13.400 21.083 1.00 53.06 86 THR A CA 1
ATOM 689 C C . THR A 1 86 ? 3.637 -13.666 22.575 1.00 53.06 86 THR A C 1
ATOM 691 O O . THR A 1 86 ? 2.697 -13.762 23.358 1.00 53.06 86 THR A O 1
ATOM 694 N N . LYS A 1 87 ? 4.905 -13.740 23.014 1.00 54.66 87 LYS A N 1
ATOM 695 C CA . LYS A 1 87 ? 5.267 -13.912 24.432 1.00 54.66 87 LYS A CA 1
ATOM 696 C C . LYS A 1 87 ? 5.261 -12.612 25.238 1.00 54.66 87 LYS A C 1
ATOM 698 O O . LYS A 1 87 ? 5.276 -12.677 26.465 1.00 54.66 87 LYS A O 1
ATOM 703 N N . LYS A 1 88 ? 5.283 -11.443 24.589 1.00 59.91 88 LYS A N 1
ATOM 704 C CA . LYS A 1 88 ? 5.145 -10.147 25.267 1.00 59.91 88 LYS A CA 1
ATOM 705 C C . LYS A 1 88 ? 3.746 -9.620 25.007 1.00 59.91 88 LYS A C 1
ATOM 707 O O . LYS A 1 88 ? 3.389 -9.369 23.863 1.00 59.91 88 LYS A O 1
ATOM 712 N N . GLU A 1 89 ? 2.952 -9.484 26.059 1.00 65.56 89 GLU A N 1
ATOM 713 C CA . GLU A 1 89 ? 1.614 -8.905 25.970 1.00 65.56 89 GLU A CA 1
ATOM 714 C C . GLU A 1 89 ? 1.701 -7.475 25.415 1.00 65.56 89 GLU A C 1
ATOM 716 O O . GLU A 1 89 ? 2.470 -6.655 25.925 1.00 65.56 89 GLU A O 1
ATOM 721 N N . ILE A 1 90 ? 0.961 -7.189 24.339 1.00 73.00 90 ILE A N 1
ATOM 722 C CA . ILE A 1 90 ? 0.838 -5.825 23.815 1.00 73.00 90 ILE A CA 1
ATOM 723 C C . ILE A 1 90 ? -0.122 -5.088 24.744 1.00 73.00 90 ILE A C 1
ATOM 725 O O . ILE A 1 90 ? -1.335 -5.284 24.683 1.00 73.00 90 ILE A O 1
ATOM 729 N N . VAL A 1 91 ? 0.446 -4.263 25.618 1.00 78.06 91 VAL A N 1
ATOM 730 C CA . VAL A 1 91 ? -0.291 -3.423 26.561 1.00 78.06 91 VAL A CA 1
ATOM 731 C C . VAL A 1 91 ? 0.016 -1.971 26.235 1.00 78.06 91 VAL A C 1
ATOM 733 O O . VAL A 1 91 ? 1.164 -1.545 26.327 1.00 78.06 91 VAL A O 1
ATOM 736 N N . PHE A 1 92 ? -1.019 -1.225 25.875 1.00 78.50 92 PHE A N 1
ATOM 737 C CA . PHE A 1 92 ? -0.993 0.215 25.703 1.00 78.50 92 PHE A CA 1
ATOM 738 C C . PHE A 1 92 ? -1.174 0.898 27.050 1.00 78.50 92 PHE A C 1
ATOM 740 O O . PHE A 1 92 ? -2.120 0.624 27.795 1.00 78.50 92 PHE A O 1
ATOM 747 N N . ARG A 1 93 ? -0.263 1.817 27.348 1.00 84.88 93 ARG A N 1
ATOM 748 C CA . ARG A 1 93 ? -0.419 2.799 28.419 1.00 84.88 93 ARG A CA 1
ATOM 749 C C . ARG A 1 93 ? -1.211 4.001 27.914 1.00 84.88 93 ARG A C 1
ATOM 751 O O . ARG A 1 93 ? -1.449 4.165 26.714 1.00 84.88 93 ARG A O 1
ATOM 758 N N . GLU A 1 94 ? -1.584 4.869 28.847 1.00 81.62 94 GLU A N 1
ATOM 759 C CA . GLU A 1 94 ? -2.280 6.115 28.542 1.00 81.62 94 GLU A CA 1
ATOM 760 C C . GLU A 1 94 ? -1.542 6.906 27.447 1.00 81.62 94 GLU A C 1
ATOM 762 O O . GLU A 1 94 ? -0.337 7.146 27.526 1.00 81.62 94 GLU A O 1
ATOM 767 N N . GLY A 1 95 ? -2.269 7.270 26.390 1.00 79.81 95 GLY A N 1
ATOM 768 C CA . GLY A 1 95 ? -1.731 7.996 25.238 1.00 79.81 95 GLY A CA 1
ATOM 769 C C . GLY A 1 95 ? -0.992 7.141 24.200 1.00 79.81 95 GLY A C 1
ATOM 770 O O . GLY A 1 95 ? -0.924 7.556 23.046 1.00 79.81 95 GLY A O 1
ATOM 771 N N . GLU A 1 96 ? -0.515 5.934 24.522 1.00 85.06 96 GLU A N 1
ATOM 772 C CA . GLU A 1 96 ? 0.224 5.090 23.564 1.00 85.06 96 GLU A CA 1
ATOM 773 C C . GLU A 1 96 ? -0.662 4.598 22.416 1.00 85.06 96 GLU A C 1
ATOM 775 O O . GLU A 1 96 ? -0.231 4.594 21.266 1.00 85.06 96 GLU A O 1
ATOM 780 N N . ALA A 1 97 ? -1.921 4.251 22.696 1.00 85.25 97 ALA A N 1
ATOM 781 C CA . ALA A 1 97 ? -2.875 3.865 21.656 1.00 85.25 97 ALA A CA 1
ATOM 782 C C . ALA A 1 97 ? -3.163 5.031 20.688 1.00 85.25 97 ALA A C 1
ATOM 784 O O . ALA A 1 97 ? -3.262 4.841 19.476 1.00 85.25 97 ALA A O 1
ATOM 785 N N . GLN A 1 98 ? -3.239 6.260 21.212 1.00 84.56 98 GLN A N 1
ATOM 786 C CA . GLN A 1 98 ? -3.421 7.465 20.403 1.00 84.56 98 GLN A CA 1
ATOM 787 C C . GLN A 1 98 ? -2.159 7.804 19.597 1.00 84.56 98 GLN A C 1
ATOM 789 O O . GLN A 1 98 ? -2.279 8.192 18.435 1.00 84.56 98 GLN A O 1
ATOM 794 N N . ASN A 1 99 ? -0.971 7.616 20.181 1.00 84.94 99 ASN A N 1
ATOM 795 C CA . ASN A 1 99 ? 0.305 7.752 19.480 1.00 84.94 99 ASN A CA 1
ATOM 796 C C . ASN A 1 99 ? 0.393 6.747 18.334 1.00 84.94 99 ASN A C 1
ATOM 798 O O . ASN A 1 99 ? 0.675 7.158 17.218 1.00 84.94 99 ASN A O 1
ATOM 802 N N . LEU A 1 100 ? 0.048 5.475 18.571 1.00 82.62 100 LEU A N 1
ATOM 803 C CA . LEU A 1 100 ? 0.034 4.451 17.528 1.00 82.62 100 LEU A CA 1
ATOM 804 C C . LEU A 1 100 ? -0.886 4.844 16.368 1.00 82.62 100 LEU A C 1
ATOM 806 O O . LEU A 1 100 ? -0.501 4.698 15.216 1.00 82.62 100 LEU A O 1
ATOM 810 N N . VAL A 1 101 ? -2.082 5.378 16.633 1.00 80.62 101 VAL A N 1
ATOM 811 C CA . VAL A 1 101 ? -2.966 5.854 15.553 1.00 80.62 101 VAL A CA 1
ATOM 812 C C . VAL A 1 101 ? -2.318 6.977 14.743 1.00 80.62 101 VAL A C 1
ATOM 814 O O . VAL A 1 101 ? -2.411 6.959 13.517 1.00 80.62 101 VAL A O 1
ATOM 817 N N . ASN A 1 102 ? -1.623 7.899 15.407 1.00 79.81 102 ASN A N 1
ATOM 818 C CA . ASN A 1 102 ? -1.009 9.074 14.787 1.00 79.81 102 ASN A CA 1
ATOM 819 C C . ASN A 1 102 ? 0.388 8.815 14.184 1.00 79.81 102 ASN A C 1
ATOM 821 O O . ASN A 1 102 ? 0.942 9.709 13.556 1.00 79.81 102 ASN A O 1
ATOM 825 N N . ASP A 1 103 ? 0.985 7.644 14.415 1.00 72.56 103 ASP A N 1
ATOM 826 C CA . ASP A 1 103 ? 2.378 7.367 14.053 1.00 72.56 103 ASP A CA 1
ATOM 827 C C . ASP A 1 103 ? 2.513 6.845 12.618 1.00 72.56 103 ASP A C 1
ATOM 829 O O . ASP A 1 103 ? 2.230 5.681 12.348 1.00 72.56 103 ASP A O 1
ATOM 833 N N . ASP A 1 104 ? 2.951 7.681 11.686 1.00 66.44 104 ASP A N 1
ATOM 834 C CA . ASP A 1 104 ? 3.055 7.313 10.268 1.00 66.44 104 ASP A CA 1
ATOM 835 C C . ASP A 1 104 ? 4.374 6.601 9.893 1.00 66.44 104 ASP A C 1
ATOM 837 O O . ASP A 1 104 ? 4.670 6.417 8.711 1.00 66.44 104 ASP A O 1
ATOM 841 N N . HIS A 1 105 ? 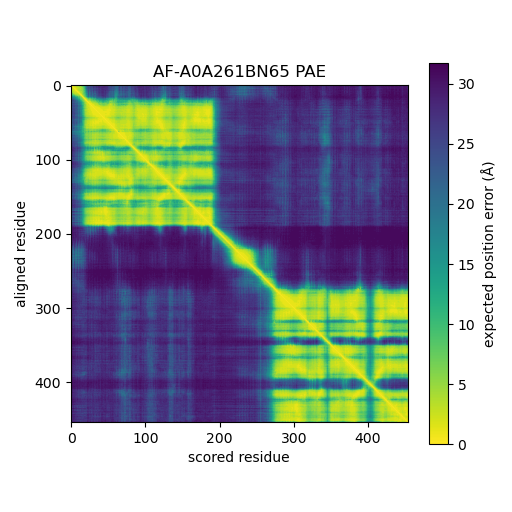5.175 6.160 10.872 1.00 66.31 105 HIS A N 1
ATOM 842 C CA . HIS A 1 105 ? 6.394 5.387 10.614 1.00 66.31 105 HIS A CA 1
ATOM 843 C C . HIS A 1 105 ? 6.057 3.934 10.211 1.00 66.31 105 HIS A C 1
ATOM 845 O O . HIS A 1 105 ? 5.110 3.325 10.713 1.00 66.31 105 HIS A O 1
ATOM 851 N N . GLY A 1 106 ? 6.858 3.345 9.312 1.00 56.47 106 GLY A N 1
ATOM 852 C CA . GLY A 1 106 ? 6.576 2.034 8.697 1.00 56.47 106 GLY A CA 1
ATOM 853 C C . GLY A 1 106 ? 6.400 0.870 9.686 1.00 56.47 106 GLY A C 1
ATOM 854 O O . GLY A 1 106 ? 5.523 0.023 9.497 1.00 56.47 106 GLY A O 1
ATOM 855 N N . ASP A 1 107 ? 7.162 0.862 10.781 1.00 57.19 107 ASP A N 1
ATOM 856 C CA . ASP A 1 107 ? 7.059 -0.171 11.820 1.00 57.19 107 ASP A CA 1
ATOM 857 C C . ASP A 1 107 ? 5.734 -0.064 12.588 1.00 57.19 107 ASP A C 1
ATOM 859 O O . ASP A 1 107 ? 5.065 -1.071 12.840 1.00 57.19 107 ASP A O 1
ATOM 863 N N . ALA A 1 108 ? 5.303 1.163 12.898 1.00 59.09 108 ALA A N 1
ATOM 864 C CA . ALA A 1 108 ? 4.026 1.428 13.549 1.00 59.09 108 ALA A CA 1
ATOM 865 C C . ALA A 1 108 ? 2.851 1.019 12.654 1.00 59.09 108 ALA A C 1
ATOM 867 O O . ALA A 1 108 ? 1.878 0.465 13.163 1.00 59.09 108 ALA A O 1
ATOM 868 N N . LEU A 1 109 ? 2.972 1.203 11.331 1.00 64.00 109 LEU A N 1
ATOM 869 C CA . LEU A 1 109 ? 1.958 0.862 10.326 1.00 64.00 109 LEU A CA 1
ATOM 870 C C . LEU A 1 109 ? 1.584 -0.631 10.335 1.00 64.00 109 LEU A C 1
ATOM 872 O O . LEU A 1 109 ? 0.409 -0.983 10.207 1.00 64.00 109 LEU A O 1
ATOM 876 N N . SER A 1 110 ? 2.569 -1.509 10.539 1.00 65.56 110 SER A N 1
ATOM 877 C CA . SER A 1 110 ? 2.368 -2.965 10.572 1.00 65.56 110 SER A CA 1
ATOM 878 C C . SER A 1 110 ? 1.561 -3.409 11.796 1.00 65.56 110 SER A C 1
ATOM 880 O O . SER A 1 110 ? 0.621 -4.193 11.667 1.00 65.56 110 SER A O 1
ATOM 882 N N . TYR A 1 111 ? 1.866 -2.857 12.976 1.00 70.19 111 TYR A N 1
ATOM 883 C CA . TYR A 1 111 ? 1.096 -3.106 14.203 1.00 70.19 111 TYR A CA 1
ATOM 884 C C . TYR A 1 111 ? -0.288 -2.474 14.150 1.00 70.19 111 TYR A C 1
ATOM 886 O O . TYR A 1 111 ? -1.264 -3.049 14.629 1.00 70.19 111 TYR A O 1
ATOM 894 N N . LYS A 1 112 ? -0.377 -1.302 13.526 1.00 77.75 112 LYS A N 1
ATOM 895 C CA . LYS A 1 112 ? -1.603 -0.542 13.330 1.00 77.75 112 LYS A CA 1
ATOM 896 C C . LYS A 1 112 ? -2.709 -1.411 12.715 1.00 77.75 112 LYS A C 1
ATOM 898 O O . LYS A 1 112 ? -3.828 -1.400 13.229 1.00 77.75 112 LYS A O 1
ATOM 903 N N . LYS A 1 113 ? -2.392 -2.224 11.693 1.00 83.12 113 LYS A N 1
ATOM 904 C CA . LYS A 1 113 ? -3.341 -3.110 10.980 1.00 83.12 113 LYS A CA 1
ATOM 905 C C . LYS A 1 113 ? -4.150 -4.011 11.922 1.00 83.12 113 LYS A C 1
ATOM 907 O O . LYS A 1 113 ? -5.346 -4.205 11.709 1.00 83.12 113 LYS A O 1
ATOM 912 N N . LEU A 1 114 ? -3.534 -4.489 13.006 1.00 85.00 114 LEU A N 1
ATOM 913 C CA . LEU A 1 114 ? -4.180 -5.364 13.987 1.00 85.00 114 LEU A CA 1
ATOM 914 C C . LEU A 1 114 ? -5.356 -4.695 14.716 1.00 85.00 114 LEU A C 1
ATOM 916 O O . LEU A 1 114 ? -6.253 -5.389 15.193 1.00 85.00 114 LEU A O 1
ATOM 920 N N . PHE A 1 115 ? -5.378 -3.365 14.808 1.00 89.00 115 PHE A N 1
ATOM 921 C CA . PHE A 1 115 ? -6.351 -2.612 15.606 1.00 89.00 115 PHE A CA 1
ATOM 922 C C . PHE A 1 115 ? -7.506 -2.042 14.785 1.00 89.00 115 PHE A C 1
ATOM 924 O O . PHE A 1 115 ? -8.277 -1.215 15.273 1.00 89.00 115 PHE A O 1
ATOM 931 N N . HIS A 1 116 ? -7.681 -2.496 13.544 1.00 90.00 116 HIS A N 1
ATOM 932 C CA . HIS A 1 116 ? -8.848 -2.107 12.769 1.00 90.00 116 HIS A CA 1
ATOM 933 C C . HIS A 1 116 ? -10.129 -2.668 13.419 1.00 90.00 116 HIS A C 1
ATOM 935 O O . HIS A 1 116 ? -10.285 -3.876 13.635 1.00 90.00 116 HIS A O 1
ATOM 941 N N . SER A 1 117 ? -11.064 -1.765 13.735 1.00 92.38 117 SER A N 1
ATOM 942 C CA . SER A 1 117 ? -12.280 -2.057 14.514 1.00 92.38 117 SER A CA 1
ATOM 943 C C . SER A 1 117 ? -13.206 -3.105 13.891 1.00 92.38 117 SER A C 1
ATOM 945 O O . SER A 1 117 ? -13.882 -3.829 14.614 1.00 92.38 117 SER A O 1
ATOM 947 N N . GLN A 1 118 ? -13.200 -3.228 12.563 1.00 91.50 118 GLN A N 1
ATOM 948 C CA . GLN A 1 118 ? -14.109 -4.086 11.809 1.00 91.50 118 GLN A CA 1
ATOM 949 C C . GLN A 1 118 ? -13.561 -5.482 11.500 1.00 91.50 118 GLN A C 1
ATOM 951 O O . GLN A 1 118 ? -14.287 -6.269 10.901 1.00 91.50 118 GLN A O 1
ATOM 956 N N . LEU A 1 119 ? -12.324 -5.807 11.886 1.00 92.50 119 LEU A N 1
ATOM 957 C CA . LEU A 1 119 ? -11.822 -7.177 11.744 1.00 92.50 119 LEU A CA 1
ATOM 958 C C . LEU A 1 119 ? -12.636 -8.122 12.627 1.00 92.50 119 LEU A C 1
ATOM 960 O O . LEU A 1 119 ? -12.854 -7.824 13.798 1.00 92.50 119 LEU A O 1
ATOM 964 N N . THR A 1 120 ? -13.085 -9.242 12.071 1.00 94.19 120 THR A N 1
ATOM 965 C CA . THR A 1 120 ? -14.007 -10.176 12.745 1.00 94.19 120 THR A CA 1
ATOM 966 C C . THR A 1 120 ? -13.420 -11.560 12.945 1.00 94.19 120 THR A C 1
ATOM 968 O O . THR A 1 120 ? -13.838 -12.299 13.837 1.00 94.19 120 THR A O 1
ATOM 971 N N . SER A 1 121 ? -12.481 -11.961 12.093 1.00 93.44 121 SER A N 1
ATOM 972 C CA . SER A 1 121 ? -11.922 -13.308 12.137 1.00 93.44 121 SER A CA 1
ATOM 973 C C . SER A 1 121 ? -10.466 -13.313 11.722 1.00 93.44 121 SER A C 1
ATOM 975 O O . SER A 1 121 ? -10.005 -12.375 11.071 1.00 93.44 121 SER A O 1
ATOM 977 N N . VAL A 1 122 ? -9.746 -14.356 12.118 1.00 92.56 122 VAL A N 1
ATOM 978 C CA . VAL A 1 122 ? -8.334 -14.529 11.793 1.00 92.56 122 VAL A CA 1
ATOM 979 C C . VAL A 1 122 ? -8.015 -16.005 11.567 1.00 92.56 122 VAL A C 1
ATOM 981 O O . VAL A 1 122 ? -8.487 -16.858 12.309 1.00 92.56 122 VAL A O 1
ATOM 984 N N . GLY A 1 123 ? -7.216 -16.306 10.550 1.00 90.62 123 GLY A N 1
ATOM 985 C CA . GLY A 1 123 ? -6.601 -17.617 10.344 1.00 90.62 123 GLY A CA 1
ATOM 986 C C . GLY A 1 123 ? -5.109 -17.425 10.131 1.00 90.62 123 GLY A C 1
ATOM 987 O O . GLY A 1 123 ? -4.704 -16.496 9.436 1.00 90.62 123 GLY A O 1
ATOM 988 N N . CYS A 1 124 ? -4.278 -18.255 10.751 1.00 87.06 124 CYS A N 1
ATOM 989 C CA . CYS A 1 124 ? -2.830 -18.050 10.752 1.00 87.06 124 CYS A CA 1
ATOM 990 C C . CYS A 1 124 ? -2.106 -19.311 10.316 1.00 87.06 124 CYS A C 1
ATOM 992 O O . CYS A 1 124 ? -2.515 -20.417 10.645 1.00 87.06 124 CYS A O 1
ATOM 994 N N . VAL A 1 125 ? -1.004 -19.133 9.600 1.00 85.75 125 VAL A N 1
ATOM 995 C CA . VAL A 1 125 ? -0.170 -20.219 9.099 1.00 85.75 125 VAL A CA 1
ATOM 996 C C . VAL A 1 125 ? 1.266 -20.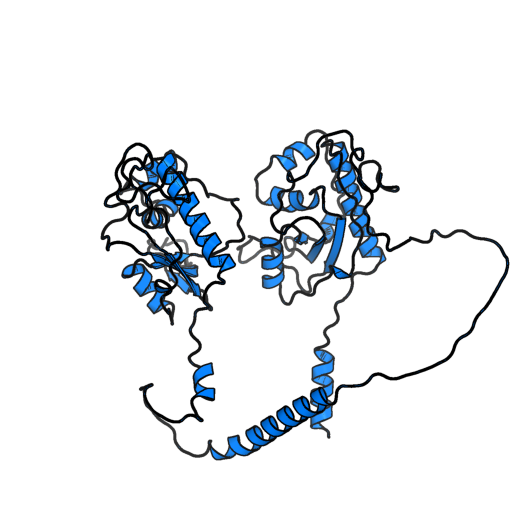018 9.545 1.00 85.75 125 VAL A C 1
ATOM 998 O O . VAL A 1 125 ? 1.770 -18.893 9.629 1.00 85.75 125 VAL A O 1
ATOM 1001 N N . LYS A 1 126 ? 1.944 -21.131 9.811 1.00 85.19 126 LYS A N 1
ATOM 1002 C CA . LYS A 1 126 ? 3.390 -21.136 9.999 1.00 85.19 126 LYS A CA 1
ATOM 1003 C C . LYS A 1 126 ? 4.064 -21.104 8.631 1.00 85.19 126 LYS A C 1
ATOM 1005 O O . LYS A 1 126 ? 3.671 -21.841 7.731 1.00 85.19 126 LYS A O 1
ATOM 1010 N N . LEU A 1 127 ? 5.071 -20.252 8.480 1.00 84.00 127 LEU A N 1
ATOM 1011 C CA . LEU A 1 127 ? 5.866 -20.194 7.259 1.00 84.00 127 LEU A CA 1
ATOM 1012 C C . LEU A 1 127 ? 6.869 -21.353 7.261 1.00 84.00 127 LEU A C 1
ATOM 1014 O O . LEU A 1 127 ? 7.497 -21.635 8.285 1.00 84.00 127 LEU A O 1
ATOM 1018 N N . ASP A 1 128 ? 7.011 -22.021 6.114 1.00 81.81 128 ASP A N 1
ATOM 1019 C CA . ASP A 1 128 ? 7.916 -23.171 5.954 1.00 81.81 128 ASP A CA 1
ATOM 1020 C C . ASP A 1 128 ? 9.380 -22.793 6.234 1.00 81.81 128 ASP A C 1
ATOM 1022 O O . ASP A 1 128 ? 10.157 -23.593 6.758 1.00 81.81 128 ASP A O 1
ATOM 1026 N N . GLU A 1 129 ? 9.744 -21.548 5.926 1.00 84.00 129 GLU A N 1
ATOM 1027 C CA . GLU A 1 129 ? 11.030 -20.942 6.248 1.00 84.00 129 GLU A CA 1
ATOM 1028 C C . GLU A 1 129 ? 10.821 -19.503 6.762 1.00 84.00 129 GLU A C 1
ATOM 1030 O O . GLU A 1 129 ? 9.837 -18.859 6.386 1.00 84.00 129 GLU A O 1
ATOM 1035 N N . PRO A 1 130 ? 11.711 -18.968 7.621 1.00 87.38 130 PRO A N 1
ATOM 1036 C CA . PRO A 1 130 ? 11.613 -17.583 8.062 1.00 87.38 130 PRO A CA 1
ATOM 1037 C C . PRO A 1 130 ? 11.750 -16.604 6.888 1.00 87.38 130 PRO A C 1
ATOM 1039 O O . PRO A 1 130 ? 12.716 -16.664 6.124 1.00 87.38 130 PRO A O 1
ATOM 1042 N N . CYS A 1 131 ? 10.822 -15.657 6.784 1.00 86.19 131 CYS A N 1
ATOM 1043 C CA . CYS A 1 131 ? 10.752 -14.678 5.703 1.00 86.19 131 CYS A CA 1
ATOM 1044 C C . CYS A 1 131 ? 11.079 -13.270 6.209 1.00 86.19 131 CYS A C 1
ATOM 1046 O O . CYS A 1 131 ? 10.682 -12.901 7.310 1.00 86.19 131 CYS A O 1
ATOM 1048 N N . ALA A 1 132 ? 11.769 -12.449 5.413 1.00 86.81 132 ALA A N 1
ATOM 1049 C CA . ALA A 1 132 ? 11.917 -11.031 5.760 1.00 86.81 132 ALA A CA 1
ATOM 1050 C C . ALA A 1 132 ? 10.545 -10.328 5.741 1.00 86.81 132 ALA A C 1
ATOM 1052 O O . ALA A 1 132 ? 9.638 -10.776 5.032 1.00 86.81 132 ALA A O 1
ATOM 1053 N N . TYR A 1 133 ? 10.390 -9.253 6.510 1.00 83.81 133 TYR A N 1
ATOM 1054 C CA . TYR A 1 133 ? 9.155 -8.469 6.517 1.00 83.81 133 TYR A CA 1
ATOM 1055 C C . TYR A 1 133 ? 8.937 -7.744 5.174 1.00 83.81 133 TYR A C 1
ATOM 1057 O O . TYR A 1 133 ? 9.904 -7.496 4.445 1.00 83.81 133 TYR A O 1
ATOM 1065 N N . PRO A 1 134 ? 7.683 -7.406 4.820 1.00 76.19 134 PRO A N 1
ATOM 1066 C CA . PRO A 1 134 ? 7.392 -6.595 3.640 1.00 76.19 134 PRO A CA 1
ATOM 1067 C C . PRO A 1 134 ? 8.181 -5.280 3.646 1.00 7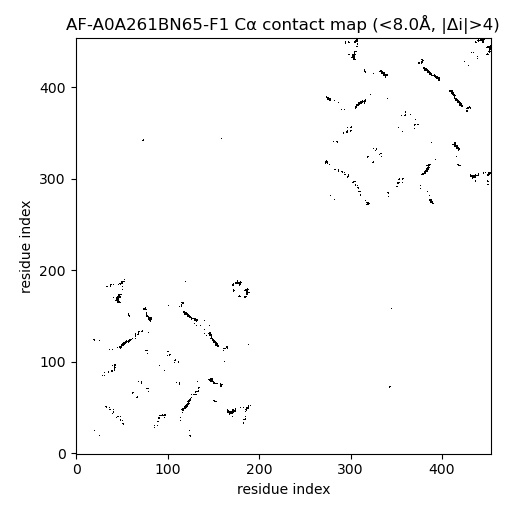6.19 134 PRO A C 1
ATOM 1069 O O . PRO A 1 134 ? 8.324 -4.644 4.687 1.00 76.19 134 PRO A O 1
ATOM 1072 N N . GLY A 1 135 ? 8.698 -4.874 2.485 1.00 69.94 135 GLY A N 1
ATOM 1073 C CA . GLY A 1 135 ? 9.502 -3.654 2.338 1.00 69.94 135 GLY A CA 1
ATOM 1074 C C . GLY A 1 135 ? 10.976 -3.779 2.745 1.00 69.94 135 GLY A C 1
ATOM 1075 O O . GLY A 1 135 ? 11.770 -2.914 2.373 1.00 69.94 135 GLY A O 1
ATOM 1076 N N . ASP A 1 136 ? 11.388 -4.856 3.424 1.00 68.31 136 ASP A N 1
ATOM 1077 C CA . ASP A 1 136 ? 12.798 -5.067 3.749 1.00 68.31 136 ASP A CA 1
ATOM 1078 C C . ASP A 1 136 ? 13.560 -5.638 2.544 1.00 68.31 136 ASP A C 1
ATOM 1080 O O . ASP A 1 136 ? 13.525 -6.831 2.233 1.00 68.31 136 ASP A O 1
ATOM 1084 N N . THR A 1 137 ? 14.259 -4.753 1.833 1.00 61.53 137 THR A N 1
ATOM 1085 C CA . THR A 1 137 ? 15.109 -5.125 0.692 1.00 61.53 137 THR A CA 1
ATOM 1086 C C . THR A 1 137 ? 16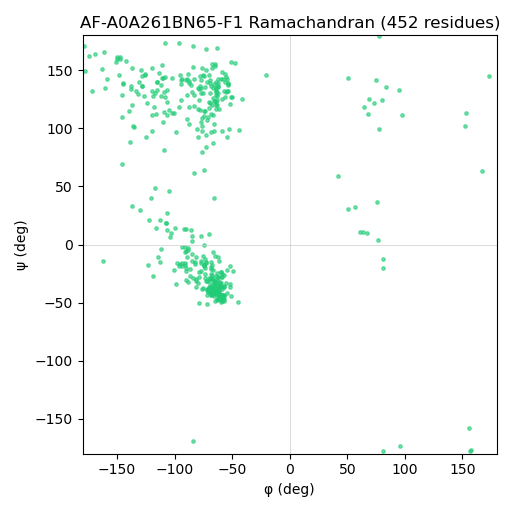.515 -5.561 1.102 1.00 61.53 137 THR A C 1
ATOM 1088 O O . THR A 1 137 ? 17.355 -5.817 0.234 1.00 61.53 137 THR A O 1
ATOM 1091 N N . SER A 1 138 ? 16.811 -5.618 2.405 1.00 65.44 138 SER A N 1
ATOM 1092 C CA . SER A 1 138 ? 18.157 -5.895 2.890 1.00 65.44 138 SER A CA 1
ATOM 1093 C C . SER A 1 138 ? 18.580 -7.309 2.484 1.00 65.44 138 SER A C 1
ATOM 1095 O O . SER A 1 138 ? 17.946 -8.291 2.874 1.00 65.44 138 SER A O 1
ATOM 1097 N N . PRO A 1 139 ? 19.698 -7.475 1.755 1.00 56.28 139 PRO A N 1
ATOM 1098 C CA . PRO A 1 139 ? 20.130 -8.785 1.266 1.00 56.28 139 PRO A CA 1
ATOM 1099 C C . PRO A 1 139 ? 20.546 -9.753 2.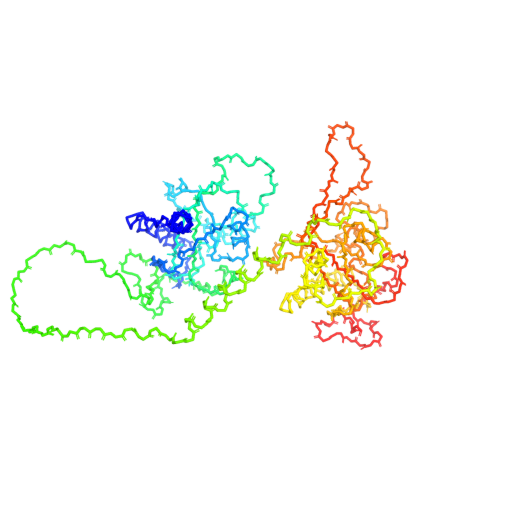389 1.00 56.28 139 PRO A C 1
ATOM 1101 O O . PRO A 1 139 ? 20.840 -10.917 2.116 1.00 56.28 139 PRO A O 1
ATOM 1104 N N . LYS A 1 140 ? 20.607 -9.283 3.644 1.00 69.38 140 LYS A N 1
ATOM 1105 C CA . LYS A 1 140 ? 20.971 -10.058 4.835 1.00 69.38 140 LYS A CA 1
ATOM 1106 C C . LYS A 1 140 ? 20.196 -9.586 6.068 1.00 69.38 140 LYS A C 1
ATOM 1108 O O . LYS A 1 140 ? 20.788 -9.026 6.985 1.00 69.38 140 LYS A O 1
ATOM 1113 N N . VAL A 1 141 ? 18.889 -9.829 6.096 1.00 70.62 141 VAL A N 1
ATOM 1114 C CA . VAL A 1 141 ? 18.119 -9.758 7.347 1.00 70.62 141 VAL A CA 1
ATOM 1115 C C . VAL A 1 141 ? 18.552 -10.933 8.227 1.00 70.62 141 VAL A C 1
ATOM 1117 O O . VAL A 1 141 ? 18.479 -12.078 7.758 1.00 70.62 141 VAL A O 1
ATOM 1120 N N . PRO A 1 142 ? 19.056 -10.703 9.449 1.00 75.25 142 PRO A N 1
ATOM 1121 C CA . PRO A 1 142 ? 19.364 -11.787 10.370 1.00 75.25 142 PRO A CA 1
ATOM 1122 C C . PRO A 1 142 ? 18.136 -12.672 10.602 1.00 75.25 142 PRO A C 1
ATOM 1124 O O . PRO A 1 142 ? 17.018 -12.177 10.682 1.00 75.25 142 PRO A O 1
ATOM 1127 N N . ASP A 1 143 ? 18.319 -13.986 10.761 1.00 74.00 143 ASP A N 1
ATOM 1128 C CA . ASP A 1 143 ? 17.179 -14.905 10.935 1.00 74.00 143 ASP A CA 1
ATOM 1129 C C . ASP A 1 143 ? 16.317 -14.579 12.167 1.00 74.00 143 ASP A C 1
ATOM 1131 O O . ASP A 1 143 ? 15.132 -14.901 12.197 1.00 74.00 143 ASP A O 1
ATOM 1135 N N . HIS A 1 144 ? 16.887 -13.906 13.172 1.00 73.56 144 HIS A N 1
ATOM 1136 C CA . HIS A 1 144 ? 16.145 -13.472 14.353 1.00 73.56 144 HIS A CA 1
ATOM 1137 C C . HIS A 1 144 ? 15.184 -12.303 14.092 1.00 73.56 144 HIS A C 1
ATOM 1139 O O . HIS A 1 144 ? 14.285 -12.101 14.910 1.00 73.56 144 HIS A O 1
ATOM 1145 N N . ASP A 1 145 ? 15.325 -11.615 12.961 1.00 77.12 145 ASP A N 1
ATOM 1146 C CA . ASP A 1 145 ? 14.490 -10.488 12.532 1.00 77.12 145 ASP A CA 1
ATOM 1147 C C . ASP A 1 145 ? 13.536 -10.881 11.393 1.00 77.12 145 ASP A C 1
ATOM 1149 O O . ASP A 1 145 ? 12.924 -10.031 10.755 1.00 77.12 145 ASP A O 1
ATOM 1153 N N . LYS A 1 146 ? 13.393 -12.184 11.122 1.00 84.81 146 LYS A N 1
ATOM 1154 C CA . LYS A 1 146 ? 12.468 -12.709 10.115 1.00 84.81 146 LYS A CA 1
ATOM 1155 C C . LYS A 1 146 ? 11.140 -13.126 10.742 1.00 84.81 146 LYS A C 1
ATOM 1157 O O . LYS A 1 146 ? 11.085 -13.642 11.860 1.00 84.81 146 LYS A O 1
ATOM 1162 N N . ALA A 1 147 ? 10.066 -12.933 9.990 1.00 86.75 147 ALA A N 1
ATOM 1163 C CA . ALA A 1 147 ? 8.757 -13.471 10.303 1.00 86.75 147 ALA A CA 1
ATOM 1164 C C . ALA A 1 147 ? 8.762 -14.994 10.148 1.00 86.75 147 ALA A C 1
ATOM 1166 O O . ALA A 1 147 ? 9.321 -15.540 9.198 1.00 86.75 147 ALA A O 1
ATOM 1167 N N . THR A 1 148 ? 8.109 -15.678 11.077 1.00 86.69 148 THR A N 1
ATOM 1168 C CA . THR A 1 148 ? 7.970 -17.143 11.070 1.00 86.69 148 THR A CA 1
ATOM 1169 C C . THR A 1 148 ? 6.521 -17.577 10.886 1.00 86.69 148 THR A C 1
ATOM 1171 O O . THR A 1 148 ? 6.252 -18.759 10.690 1.00 86.69 148 THR A O 1
ATOM 1174 N N . GLU A 1 149 ? 5.585 -16.635 10.983 1.00 86.56 149 GLU A N 1
ATOM 1175 C CA . GLU A 1 149 ? 4.146 -16.859 10.942 1.00 86.56 149 GLU A CA 1
ATOM 1176 C C . GLU A 1 149 ? 3.460 -15.721 10.180 1.00 86.56 149 GLU A C 1
ATOM 1178 O O . GLU A 1 149 ? 4.004 -14.621 10.027 1.00 86.56 149 GLU A O 1
ATOM 1183 N N . MET A 1 150 ? 2.262 -16.005 9.678 1.00 88.38 150 MET A N 1
ATOM 1184 C CA . MET A 1 150 ? 1.460 -15.067 8.903 1.00 88.38 150 MET A CA 1
ATOM 1185 C C . MET A 1 150 ? -0.023 -15.283 9.201 1.00 88.38 150 MET A C 1
ATOM 1187 O O . MET A 1 150 ? -0.500 -16.411 9.129 1.00 88.38 150 MET A O 1
ATOM 1191 N N . CYS A 1 151 ? -0.751 -14.219 9.534 1.00 89.12 151 CYS A N 1
ATOM 1192 C CA . CYS A 1 151 ? -2.199 -14.252 9.753 1.00 89.12 151 CYS A CA 1
ATOM 1193 C C . CYS A 1 151 ? -2.931 -13.518 8.634 1.00 89.12 151 CYS A C 1
ATOM 1195 O O . CYS A 1 151 ? -2.496 -12.459 8.181 1.00 89.12 151 CYS A O 1
ATOM 1197 N N . PHE A 1 152 ? -4.088 -14.060 8.277 1.00 91.00 152 PHE A N 1
ATOM 1198 C CA . PHE A 1 152 ? -5.079 -13.513 7.368 1.00 91.00 152 PHE A CA 1
ATOM 1199 C C . PHE A 1 152 ? -6.315 -13.143 8.177 1.00 91.00 152 PHE A C 1
ATOM 1201 O O . PHE A 1 152 ? -6.840 -13.971 8.918 1.00 91.00 152 PHE A O 1
ATOM 1208 N N . PHE A 1 153 ? -6.792 -11.916 8.027 1.00 91.38 153 PHE A N 1
ATOM 1209 C CA . PHE A 1 153 ? -7.945 -11.403 8.746 1.00 91.38 153 PHE A CA 1
ATOM 1210 C C . PHE A 1 153 ? -9.149 -11.259 7.810 1.00 91.38 153 PHE A C 1
ATOM 1212 O O . PHE A 1 153 ? -9.023 -10.901 6.638 1.00 91.38 153 PHE A O 1
ATOM 1219 N N . ASP A 1 154 ? -10.337 -11.525 8.339 1.00 91.06 154 ASP A N 1
ATOM 1220 C CA . ASP A 1 154 ? -11.608 -11.204 7.690 1.00 91.06 154 ASP A CA 1
ATOM 1221 C C . ASP A 1 154 ? -12.098 -9.839 8.182 1.00 91.06 154 ASP A C 1
ATOM 1223 O O . ASP A 1 154 ? -11.915 -9.492 9.354 1.00 91.06 154 ASP A O 1
ATOM 1227 N N . GLY A 1 155 ? -12.695 -9.047 7.293 1.00 85.44 155 GLY A N 1
ATOM 1228 C CA . GLY A 1 155 ? -13.056 -7.662 7.584 1.00 85.44 155 GLY A CA 1
ATOM 1229 C C . GLY A 1 155 ? -13.174 -6.779 6.335 1.00 85.44 155 GLY A C 1
ATOM 1230 O O . GLY A 1 155 ? -13.400 -7.295 5.235 1.00 85.44 155 GLY A O 1
ATOM 1231 N N . PRO A 1 156 ? -13.054 -5.445 6.483 1.00 77.25 156 PRO A N 1
ATOM 1232 C CA . PRO A 1 156 ? -13.259 -4.493 5.391 1.00 77.25 156 PRO A CA 1
ATOM 1233 C C . PRO A 1 156 ? -12.237 -4.682 4.263 1.00 77.25 156 PRO A C 1
ATOM 1235 O O . PRO A 1 156 ? -11.291 -5.449 4.392 1.00 77.25 156 PRO A O 1
ATOM 1238 N N . GLY A 1 157 ? -12.455 -4.026 3.120 1.00 73.94 157 GLY A N 1
ATOM 1239 C CA . GLY A 1 157 ? -11.644 -4.229 1.913 1.00 73.94 157 GLY A CA 1
ATOM 1240 C C . GLY A 1 157 ? -10.128 -4.128 2.147 1.00 73.94 157 GLY A C 1
ATOM 1241 O O . GLY A 1 157 ? -9.676 -3.477 3.085 1.00 73.94 157 GLY A O 1
ATOM 1242 N N . LYS A 1 158 ? -9.345 -4.745 1.250 1.00 68.06 158 LYS A N 1
ATOM 1243 C CA . LYS A 1 158 ? -7.880 -4.937 1.348 1.00 68.06 158 LYS A CA 1
ATOM 1244 C C . LYS A 1 158 ? -7.059 -3.685 1.700 1.00 68.06 158 LYS A C 1
ATOM 1246 O O . LYS A 1 158 ? -5.977 -3.830 2.252 1.00 68.06 158 LYS A O 1
ATOM 1251 N N . ASN A 1 159 ? -7.590 -2.488 1.439 1.00 67.56 159 ASN A N 1
ATOM 1252 C CA . ASN A 1 159 ? -6.908 -1.201 1.614 1.00 67.56 159 ASN A CA 1
ATOM 1253 C C . ASN A 1 159 ? -7.565 -0.288 2.668 1.00 67.56 159 ASN A C 1
ATOM 1255 O O . ASN A 1 159 ? -7.278 0.907 2.701 1.00 67.56 159 ASN A O 1
ATOM 1259 N N . ALA A 1 160 ? -8.460 -0.813 3.509 1.00 68.88 160 ALA A N 1
ATOM 1260 C CA . ALA A 1 160 ? -9.101 -0.017 4.554 1.00 68.88 160 ALA A CA 1
ATOM 1261 C C . ALA A 1 160 ? -8.067 0.471 5.585 1.00 68.88 160 ALA A C 1
ATOM 1263 O O . ALA A 1 160 ? -7.244 -0.309 6.080 1.00 68.88 160 ALA A O 1
ATOM 1264 N N . LYS A 1 161 ? -8.097 1.769 5.901 1.00 68.12 161 LYS A N 1
ATOM 1265 C CA . LYS A 1 161 ? -7.289 2.365 6.970 1.00 68.12 161 LYS A CA 1
ATOM 1266 C C . LYS A 1 161 ? -7.902 2.005 8.316 1.00 68.12 161 LYS A C 1
ATOM 1268 O O . LYS A 1 161 ? -9.107 1.883 8.454 1.00 68.12 161 LYS A O 1
ATOM 1273 N N . ILE A 1 162 ? -7.095 1.927 9.365 1.00 66.75 162 ILE A N 1
ATOM 1274 C CA . ILE A 1 162 ? -7.578 1.570 10.717 1.00 66.75 162 ILE A CA 1
ATOM 1275 C C . ILE A 1 162 ? -8.580 2.567 11.281 1.00 66.75 162 ILE A C 1
ATOM 1277 O O . ILE A 1 162 ? -9.470 2.195 12.046 1.00 66.75 162 ILE A O 1
ATOM 1281 N N . THR A 1 163 ? -8.423 3.837 10.912 1.00 67.50 163 THR A N 1
ATOM 1282 C CA . THR A 1 163 ? -9.370 4.898 11.251 1.00 67.50 163 THR A CA 1
ATOM 1283 C C . THR A 1 163 ? -10.696 4.739 10.525 1.00 67.50 163 THR A C 1
ATOM 1285 O O . THR A 1 163 ? -11.700 5.288 10.984 1.00 67.50 163 THR A O 1
ATOM 1288 N N . ASP A 1 164 ? -10.727 3.995 9.418 1.00 69.75 164 ASP A N 1
ATOM 1289 C CA . ASP A 1 164 ? -11.945 3.783 8.660 1.00 69.75 164 ASP A CA 1
ATOM 1290 C C . ASP A 1 164 ? -12.929 3.028 9.543 1.00 69.75 164 ASP A C 1
ATOM 1292 O O . ASP A 1 164 ? -12.650 1.971 10.113 1.00 69.75 164 ASP A O 1
ATOM 1296 N N . ASN A 1 165 ? -14.108 3.623 9.700 1.00 76.19 165 ASN A N 1
ATOM 1297 C CA . ASN A 1 165 ? -15.193 3.080 10.506 1.00 76.19 165 ASN A CA 1
ATOM 1298 C C . ASN A 1 165 ? -14.865 2.890 12.000 1.00 76.19 165 ASN A C 1
ATOM 1300 O O . ASN A 1 165 ? -15.668 2.289 12.716 1.00 76.19 165 ASN A O 1
ATOM 1304 N N . LEU A 1 166 ? -13.742 3.414 12.504 1.00 87.69 166 LEU A N 1
ATOM 1305 C CA . LEU A 1 166 ? -13.476 3.503 13.938 1.00 87.69 166 LEU A CA 1
ATOM 1306 C C . LEU A 1 166 ? -14.415 4.545 14.550 1.00 87.69 166 LEU A C 1
ATOM 1308 O O . LEU A 1 166 ? -14.362 5.731 14.224 1.00 87.69 166 LEU A O 1
ATOM 1312 N N . LYS A 1 167 ? -15.283 4.110 15.464 1.00 91.88 167 LYS A N 1
ATOM 1313 C CA . LYS A 1 167 ? -16.226 4.994 16.150 1.00 91.88 167 LYS A CA 1
ATOM 1314 C C . LYS A 1 167 ? -15.706 5.320 17.536 1.00 91.88 167 LYS A C 1
ATOM 1316 O O . LYS A 1 167 ? -15.653 4.450 18.402 1.00 91.88 167 LYS A O 1
ATOM 1321 N N . LYS A 1 168 ? -15.347 6.584 17.759 1.00 92.62 168 LYS A N 1
ATOM 1322 C CA . LYS A 1 168 ? -14.972 7.062 19.093 1.00 92.62 168 LYS A CA 1
ATOM 1323 C C . LYS A 1 168 ? -16.177 7.003 20.033 1.00 92.62 168 LYS A C 1
ATOM 1325 O O . LYS A 1 168 ? -17.289 7.366 19.650 1.00 92.62 168 LYS A O 1
ATOM 1330 N N . GLY A 1 169 ? -15.955 6.564 21.265 1.00 94.00 169 GLY A N 1
ATOM 1331 C CA . GLY A 1 169 ? -16.979 6.510 22.303 1.00 94.00 169 GLY A CA 1
ATOM 1332 C C . GLY A 1 169 ? -16.649 5.490 23.384 1.00 94.00 169 GLY A C 1
ATOM 1333 O O . GLY A 1 169 ? -15.605 4.846 23.343 1.00 94.00 169 GLY A O 1
ATOM 1334 N N . LYS A 1 170 ? -17.550 5.332 24.359 1.00 96.38 170 LYS A N 1
ATOM 1335 C CA . LYS A 1 170 ? -17.364 4.332 25.416 1.00 96.38 170 LYS A CA 1
ATOM 1336 C C . LYS A 1 170 ? -17.199 2.936 24.781 1.00 96.38 170 LYS A C 1
ATOM 1338 O O . LYS A 1 170 ? -18.017 2.600 23.915 1.00 96.38 170 LYS A O 1
ATOM 1343 N N . PRO A 1 171 ? -16.199 2.136 25.186 1.00 97.62 171 PRO A N 1
ATOM 1344 C CA . PRO A 1 171 ? -15.935 0.847 24.558 1.00 97.62 171 PRO A CA 1
ATOM 1345 C C . PRO A 1 171 ? -17.141 -0.088 24.575 1.00 97.62 171 PRO A C 1
ATOM 1347 O O . PRO A 1 171 ? -17.966 -0.043 25.492 1.00 97.62 171 PRO A O 1
ATOM 1350 N N . ALA A 1 172 ? -17.255 -0.898 23.523 1.00 96.25 172 ALA A N 1
ATOM 1351 C CA . ALA A 1 172 ? -18.334 -1.862 23.316 1.00 96.25 172 ALA A CA 1
ATOM 1352 C C . ALA A 1 172 ? -19.778 -1.319 23.461 1.00 96.25 172 ALA A C 1
ATOM 1354 O O . ALA A 1 172 ? -20.691 -2.049 23.853 1.00 96.25 172 ALA A O 1
ATOM 1355 N N . THR A 1 173 ? -20.021 -0.040 23.150 1.00 96.94 173 THR A N 1
ATOM 1356 C CA . THR A 1 173 ? -21.376 0.554 23.198 1.00 96.94 173 THR A CA 1
ATOM 1357 C C . THR A 1 173 ? -22.077 0.625 21.846 1.00 96.94 173 THR A C 1
ATOM 1359 O O . THR A 1 173 ? -23.292 0.796 21.798 1.00 96.94 173 THR A O 1
ATOM 1362 N N . GLN A 1 174 ? -21.341 0.473 20.745 1.00 96.38 174 GLN A N 1
ATOM 1363 C CA . GLN A 1 174 ? -21.873 0.523 19.381 1.00 96.38 174 GLN A CA 1
ATOM 1364 C C . GLN A 1 174 ? -21.680 -0.816 18.665 1.00 96.38 174 GLN A C 1
ATOM 1366 O O . GLN A 1 174 ? -21.199 -0.872 17.531 1.00 96.38 174 GLN A O 1
ATOM 1371 N N . CYS A 1 175 ? -22.062 -1.897 19.344 1.00 95.38 175 CYS A N 1
ATOM 1372 C CA . CYS A 1 175 ? -21.900 -3.259 18.857 1.00 95.38 175 CYS A CA 1
ATOM 1373 C C . CYS A 1 175 ? -23.181 -3.783 18.193 1.00 95.38 175 CYS A C 1
ATOM 1375 O O . CYS A 1 175 ? -24.195 -3.922 18.881 1.00 95.38 175 CYS A O 1
ATOM 1377 N N . PRO A 1 176 ? -23.158 -4.135 16.895 1.00 91.44 176 PRO A N 1
ATOM 1378 C CA . PRO A 1 176 ? -24.349 -4.623 16.200 1.00 91.44 176 PRO A CA 1
ATOM 1379 C C . PRO A 1 176 ? -24.855 -5.967 16.745 1.00 91.44 176 PRO A C 1
ATOM 1381 O O . PRO A 1 176 ? -26.060 -6.191 16.760 1.00 91.44 176 PRO A O 1
ATOM 1384 N N . ASN A 1 177 ? -23.962 -6.830 17.244 1.00 93.50 177 ASN A N 1
ATOM 1385 C CA . ASN A 1 177 ? -24.321 -8.148 17.789 1.00 93.50 177 ASN A CA 1
ATOM 1386 C C . ASN A 1 177 ? -24.209 -8.215 19.321 1.00 93.50 177 ASN A C 1
ATOM 1388 O O . ASN A 1 177 ? -24.118 -9.298 19.895 1.00 93.50 177 ASN A O 1
ATOM 1392 N N . GLY A 1 178 ? -24.192 -7.058 19.985 1.00 95.50 178 GLY A N 1
ATOM 1393 C CA . GLY A 1 178 ? -23.976 -6.967 21.424 1.00 95.50 178 GLY A CA 1
ATOM 1394 C C . GLY A 1 178 ? -22.505 -7.042 21.836 1.00 95.50 178 GLY A C 1
ATOM 1395 O O . GLY A 1 178 ? -21.590 -7.068 21.014 1.00 95.50 178 GLY A O 1
ATOM 1396 N N . LYS A 1 179 ? -22.294 -7.002 23.148 1.00 96.88 179 LYS A N 1
ATOM 1397 C CA . LYS A 1 179 ? -20.980 -6.984 23.793 1.00 96.88 179 LYS A CA 1
ATOM 1398 C C . LYS A 1 179 ? -20.367 -8.390 23.813 1.00 96.88 179 LYS A C 1
ATOM 1400 O O . LYS A 1 179 ? -21.111 -9.360 23.955 1.00 96.88 179 LYS A O 1
ATOM 1405 N N . SER A 1 180 ? -19.044 -8.491 23.679 1.00 96.38 180 SER A N 1
ATOM 1406 C CA . SER A 1 180 ? -18.328 -9.753 23.901 1.00 96.38 180 SER A CA 1
ATOM 1407 C C . SER A 1 180 ? -18.547 -10.241 25.338 1.00 96.38 180 SER A C 1
ATOM 1409 O O . SER A 1 180 ? -18.627 -9.447 26.278 1.00 96.38 180 SER A O 1
ATOM 1411 N N . GLU A 1 181 ? -18.683 -11.556 25.499 1.00 95.31 181 GLU A N 1
ATOM 1412 C CA . GLU A 1 181 ? -18.829 -12.196 26.812 1.00 95.31 181 GLU A CA 1
ATOM 1413 C C . GLU A 1 181 ? -17.478 -12.324 27.531 1.00 95.31 181 GLU A C 1
ATOM 1415 O O . GLU A 1 181 ? -17.437 -12.314 28.759 1.00 95.31 181 GLU A O 1
ATOM 1420 N N . GLU A 1 182 ? -16.384 -12.415 26.770 1.00 94.25 182 GLU A N 1
ATOM 1421 C CA . GLU A 1 182 ? -15.032 -12.672 27.279 1.00 94.25 182 GLU A CA 1
ATOM 1422 C C . GLU A 1 182 ? -14.206 -11.385 27.421 1.00 94.25 182 GLU A C 1
ATOM 1424 O O . GLU A 1 182 ? -13.430 -11.249 28.367 1.00 94.25 182 GLU A O 1
ATOM 1429 N N . TYR A 1 183 ? -14.413 -10.402 26.536 1.00 95.94 183 TYR A N 1
ATOM 1430 C CA . TYR A 1 183 ? -13.618 -9.172 26.496 1.00 95.94 183 TYR A CA 1
ATOM 1431 C C . TYR A 1 183 ? -14.487 -7.928 26.717 1.00 95.94 183 TYR A C 1
ATOM 1433 O O . TYR A 1 183 ? -15.286 -7.536 25.866 1.00 95.94 183 TYR A O 1
ATOM 1441 N N . GLU A 1 184 ? -14.313 -7.263 27.862 1.00 96.69 184 GLU A N 1
ATOM 1442 C CA . GLU A 1 184 ? -15.189 -6.170 28.306 1.00 96.69 184 GLU A CA 1
ATOM 1443 C C . GLU A 1 184 ? -15.264 -4.979 27.329 1.00 96.69 184 GLU A C 1
ATOM 1445 O O . GLU A 1 184 ? -16.274 -4.281 27.278 1.00 96.69 184 GLU A O 1
ATOM 1450 N N . ASN A 1 185 ? -14.234 -4.725 26.535 1.00 97.56 185 ASN A N 1
ATOM 1451 C CA . ASN A 1 185 ? -14.168 -3.563 25.651 1.00 97.56 185 ASN A CA 1
ATOM 1452 C C . ASN A 1 185 ? -14.431 -3.910 24.180 1.00 97.56 185 ASN A C 1
ATOM 1454 O O . ASN A 1 185 ? -14.324 -3.029 23.324 1.00 97.56 185 ASN A O 1
ATOM 1458 N N . LEU A 1 186 ? -14.811 -5.159 23.880 1.00 97.50 186 LEU A N 1
ATOM 1459 C CA . LEU A 1 186 ? -15.029 -5.642 22.517 1.00 97.50 186 LEU A CA 1
ATOM 1460 C C . LEU A 1 186 ? -16.501 -5.938 22.199 1.00 97.50 186 LEU A C 1
ATOM 1462 O O . LEU A 1 186 ? -17.330 -6.246 23.057 1.00 97.50 186 LEU A O 1
ATOM 1466 N N . CYS A 1 187 ? -16.816 -5.859 20.913 1.00 97.50 187 CYS A N 1
ATOM 1467 C CA . CYS A 1 187 ? -18.082 -6.238 20.318 1.00 97.50 187 CYS A CA 1
ATOM 1468 C C . CYS A 1 187 ? -18.074 -7.706 19.912 1.00 97.50 187 CYS A C 1
ATOM 1470 O O . CYS A 1 187 ? -17.084 -8.205 19.380 1.00 97.50 187 CYS A O 1
ATOM 1472 N N . LYS A 1 188 ? -19.215 -8.367 20.105 1.00 96.12 188 LYS A N 1
ATOM 1473 C CA . LYS A 1 188 ? -19.419 -9.753 19.702 1.00 96.12 188 LYS A CA 1
ATOM 1474 C C . LYS A 1 188 ? -19.452 -9.877 18.180 1.00 96.12 188 LYS A C 1
ATOM 1476 O O . LYS A 1 188 ? -20.119 -9.093 17.491 1.00 96.12 188 LYS A O 1
ATOM 1481 N N . THR A 1 189 ? -18.784 -10.892 17.652 1.00 88.69 189 THR A N 1
ATOM 1482 C CA . THR A 1 189 ? -18.796 -11.177 16.212 1.00 88.69 189 THR A CA 1
ATOM 1483 C C . THR A 1 189 ? -19.950 -12.124 15.857 1.00 88.69 189 THR A C 1
ATOM 1485 O O . THR A 1 189 ? -20.291 -13.034 16.608 1.00 88.69 189 THR A O 1
ATOM 1488 N N . SER A 1 190 ? -20.601 -11.906 14.709 1.00 73.12 190 SER A N 1
ATOM 1489 C CA . SER A 1 190 ? -21.806 -12.646 14.288 1.00 73.12 190 SER A CA 1
ATOM 1490 C C . SER A 1 190 ? -21.545 -14.073 13.790 1.00 73.12 190 SER A C 1
ATOM 1492 O O . SER A 1 190 ? -22.501 -14.829 13.613 1.00 73.12 190 SER A O 1
ATOM 1494 N N . LYS A 1 191 ? -20.284 -14.479 13.579 1.00 61.69 191 LYS A N 1
ATOM 1495 C CA . LYS A 1 191 ? -19.925 -15.867 13.242 1.00 61.69 191 LYS A CA 1
ATOM 1496 C C . LYS A 1 191 ? -20.083 -16.759 14.481 1.00 61.69 191 LYS A C 1
ATOM 1498 O O . LYS A 1 191 ? -19.135 -17.045 15.203 1.00 61.69 191 LYS A O 1
ATOM 1503 N N . SER A 1 192 ? -21.312 -17.214 14.724 1.00 44.94 192 SER A N 1
ATOM 1504 C CA . SER A 1 192 ? -21.592 -18.325 15.634 1.00 44.94 192 SER A CA 1
ATOM 1505 C C . SER A 1 192 ? -21.055 -19.617 15.014 1.00 44.94 192 SER A C 1
ATOM 1507 O O . SER A 1 192 ? -21.587 -20.064 13.996 1.00 44.94 192 SER A O 1
ATOM 1509 N N . GLY A 1 193 ? -20.015 -20.215 15.598 1.00 40.00 193 GLY A N 1
ATOM 1510 C CA . GLY A 1 193 ? -19.438 -21.415 14.994 1.00 40.00 193 GLY A CA 1
ATOM 1511 C C . GLY A 1 193 ? -18.548 -22.313 15.840 1.00 40.00 193 GLY A C 1
ATOM 1512 O O . GLY A 1 193 ? -18.362 -23.440 15.421 1.00 40.00 193 GLY A O 1
ATOM 1513 N N . PHE A 1 194 ? -18.050 -21.913 17.012 1.00 38.16 194 PHE A N 1
ATOM 1514 C CA . PHE A 1 194 ? -17.394 -22.856 17.928 1.00 38.16 194 PHE A CA 1
ATOM 1515 C C . PHE A 1 194 ? -17.816 -22.557 19.363 1.00 38.16 194 PHE A C 1
ATOM 1517 O O . PHE A 1 194 ? -17.216 -21.769 20.090 1.00 38.16 194 PHE A O 1
ATOM 1524 N N . SER A 1 195 ? -18.921 -23.183 19.768 1.00 32.47 195 SER A N 1
ATOM 1525 C CA . SER A 1 195 ? -19.279 -23.272 21.177 1.00 32.47 195 SER A CA 1
ATOM 1526 C C . SER A 1 195 ? -18.223 -24.136 21.863 1.00 32.47 195 SER A C 1
ATOM 1528 O O . SER A 1 195 ? -18.221 -25.360 21.729 1.00 32.47 195 SER A O 1
ATOM 1530 N N . SER A 1 196 ? -17.317 -23.484 22.590 1.00 35.25 196 SER A N 1
ATOM 1531 C CA . SER A 1 196 ? -16.486 -24.133 23.599 1.00 35.25 196 SER A CA 1
ATOM 1532 C C . SER A 1 196 ? -17.426 -24.767 24.624 1.00 35.25 196 SER A C 1
ATOM 1534 O O . SER A 1 196 ? -17.940 -24.087 25.512 1.00 35.25 196 SER A O 1
ATOM 1536 N N . LYS A 1 197 ? -17.698 -26.070 24.495 1.00 30.86 197 LYS A N 1
ATOM 1537 C CA . LYS A 1 197 ? -18.353 -26.830 25.561 1.00 30.86 197 LYS A CA 1
ATOM 1538 C C . LYS A 1 197 ? -17.403 -26.873 26.754 1.00 30.86 197 LYS A C 1
ATOM 1540 O O . LYS A 1 197 ? -16.476 -27.673 26.806 1.00 30.86 197 LYS A O 1
ATOM 1545 N N . SER A 1 198 ? -17.660 -25.966 27.688 1.00 30.05 198 SER A N 1
ATOM 1546 C CA . SER A 1 198 ? -17.159 -25.985 29.054 1.00 30.05 198 SER A CA 1
ATOM 1547 C C . SER A 1 198 ? -17.413 -27.358 29.688 1.00 30.05 198 SER A C 1
ATOM 1549 O O . SER A 1 198 ? -18.537 -27.867 29.673 1.00 30.05 198 SER A O 1
ATOM 1551 N N . LEU A 1 199 ? -16.349 -27.963 30.219 1.00 34.00 199 LEU A N 1
ATOM 1552 C CA . LEU A 1 199 ? -16.417 -29.101 31.129 1.00 34.00 199 LEU A CA 1
ATOM 1553 C C . LEU A 1 199 ? -17.109 -28.658 32.426 1.00 34.00 199 LEU A C 1
ATOM 1555 O O . LEU A 1 199 ? -16.557 -27.813 33.122 1.00 34.00 199 LEU A O 1
ATOM 1559 N N . GLN A 1 200 ? -18.238 -29.281 32.783 1.00 29.61 200 GLN A N 1
ATOM 1560 C CA . GLN A 1 200 ? -18.522 -29.855 34.115 1.00 29.61 200 GLN A CA 1
ATOM 1561 C C . GLN A 1 200 ? -19.878 -30.621 34.125 1.00 29.61 200 GLN A C 1
ATOM 1563 O O . GLN A 1 200 ? -20.628 -30.510 33.154 1.00 29.61 200 GLN A O 1
ATOM 1568 N N . PRO A 1 201 ? -20.139 -31.500 35.124 1.00 38.19 201 PRO A N 1
ATOM 1569 C CA . PRO A 1 201 ? -20.800 -32.796 34.922 1.00 38.19 201 PRO A CA 1
ATOM 1570 C C . PRO A 1 201 ? -22.246 -32.910 35.456 1.00 38.19 201 PRO A C 1
ATOM 1572 O O . PRO A 1 201 ? -22.705 -32.060 36.210 1.00 38.19 201 PRO A O 1
ATOM 1575 N N . GLU A 1 202 ? -22.864 -34.061 35.129 1.00 29.33 202 GLU A N 1
ATOM 1576 C CA . GLU A 1 202 ? -24.116 -34.650 35.667 1.00 29.33 202 GLU A CA 1
ATOM 1577 C C . GLU A 1 202 ? -25.433 -33.991 35.190 1.00 29.33 202 GLU A C 1
ATOM 1579 O O . GLU A 1 202 ? -25.505 -32.787 35.025 1.00 29.33 202 GLU A O 1
ATOM 1584 N N . THR A 1 203 ? -26.555 -34.666 34.906 1.00 28.84 203 THR A N 1
ATOM 1585 C CA . THR A 1 203 ? -27.035 -36.054 35.055 1.00 28.84 203 THR A CA 1
ATOM 1586 C C . THR A 1 203 ? -28.243 -36.267 34.100 1.00 28.84 203 THR A C 1
ATOM 1588 O O . THR A 1 203 ? -28.794 -35.308 33.570 1.00 28.84 203 THR A O 1
ATOM 1591 N N . ALA A 1 204 ? -28.623 -37.536 33.876 1.00 30.77 204 ALA A N 1
ATOM 1592 C CA . ALA A 1 204 ? -29.766 -38.108 33.120 1.00 30.77 204 ALA A CA 1
ATOM 1593 C C . ALA A 1 204 ? -31.007 -37.197 32.852 1.00 30.77 204 ALA A C 1
ATOM 1595 O O . ALA A 1 204 ? -31.432 -36.460 33.727 1.00 30.77 204 ALA A O 1
ATOM 1596 N N . SER A 1 205 ? -31.747 -37.275 31.730 1.00 28.95 205 SER A N 1
ATOM 1597 C CA . SER A 1 205 ? -32.504 -38.449 31.252 1.00 28.95 205 SER A CA 1
ATOM 1598 C C . SER A 1 205 ? -33.197 -38.202 29.882 1.00 28.95 205 SER A C 1
ATOM 1600 O O . SER A 1 205 ? -33.645 -37.084 29.659 1.00 28.95 205 SER A O 1
ATOM 1602 N N . LYS A 1 206 ? -33.350 -39.283 29.078 1.00 30.97 206 LYS A N 1
ATOM 1603 C CA . LYS A 1 206 ? -34.423 -39.655 28.096 1.00 30.97 206 LYS A CA 1
ATOM 1604 C C . LYS A 1 206 ? -34.865 -38.640 27.010 1.00 30.97 206 LYS A C 1
ATOM 1606 O O . LYS A 1 206 ? -35.076 -37.480 27.296 1.00 30.97 206 LYS A O 1
ATOM 1611 N N . SER A 1 207 ? -35.206 -38.993 25.766 1.00 27.91 207 SER A N 1
ATOM 1612 C CA . SER A 1 207 ? -35.244 -40.222 24.949 1.00 27.91 207 SER A CA 1
ATOM 1613 C C . SER A 1 207 ? -35.743 -39.838 23.536 1.00 27.91 207 SER A C 1
ATOM 1615 O O . SER A 1 207 ? -36.328 -38.768 23.389 1.00 27.91 207 SER A O 1
ATOM 1617 N N . SER A 1 208 ? -35.664 -40.783 22.585 1.00 31.88 208 SER A N 1
ATOM 1618 C CA . SER A 1 208 ? -36.238 -40.813 21.214 1.00 31.88 208 SER A CA 1
ATOM 1619 C C . SER A 1 208 ? -35.418 -40.093 20.134 1.00 31.88 208 SER A C 1
ATOM 1621 O O . SER A 1 208 ? -34.928 -38.998 20.356 1.00 31.88 208 SER A O 1
ATOM 1623 N N . GLU A 1 209 ? -35.198 -40.624 18.935 1.00 30.19 209 GLU A N 1
ATOM 1624 C CA . GLU A 1 209 ? -35.340 -41.970 18.374 1.00 30.19 209 GLU A CA 1
ATOM 1625 C C . GLU A 1 209 ? -34.470 -41.982 17.109 1.00 30.19 209 GLU A C 1
ATOM 1627 O O . GLU A 1 209 ? -34.483 -41.040 16.319 1.00 30.19 209 GLU A O 1
ATOM 1632 N N . SER A 1 210 ? -33.682 -43.033 16.930 1.00 29.84 210 SER A N 1
ATOM 1633 C CA . SER A 1 210 ? -32.823 -43.240 15.768 1.00 29.84 210 SER A CA 1
ATOM 1634 C C . SER A 1 210 ? -33.592 -43.902 14.625 1.00 29.84 210 SER A C 1
ATOM 1636 O O . SER A 1 210 ? -34.242 -44.923 14.848 1.00 29.84 210 SER A O 1
ATOM 1638 N N . LYS A 1 211 ? -33.394 -43.434 13.388 1.00 28.59 211 LYS A N 1
ATOM 1639 C CA . LYS A 1 211 ? -33.431 -44.305 12.204 1.00 28.59 211 LYS A CA 1
ATOM 1640 C C . LYS A 1 211 ? -32.322 -43.913 11.231 1.00 28.59 211 LYS A C 1
ATOM 1642 O O . LYS A 1 211 ? -32.299 -42.807 10.704 1.00 28.59 211 LYS A O 1
ATOM 1647 N N . SER A 1 212 ? -31.392 -44.843 11.064 1.00 30.31 212 SER A N 1
ATOM 1648 C CA . SER A 1 212 ? -30.310 -44.858 10.085 1.00 30.31 212 SER A CA 1
ATOM 1649 C C . SER A 1 212 ? -30.695 -45.684 8.853 1.00 30.31 212 SER A C 1
ATOM 1651 O O . SER A 1 212 ? -31.680 -46.417 8.897 1.00 30.31 212 SER A O 1
ATOM 1653 N N . GLU A 1 213 ? -29.800 -45.630 7.854 1.00 31.33 213 GLU A N 1
ATOM 1654 C CA . GLU A 1 213 ? -29.689 -46.432 6.614 1.00 31.33 213 GLU A CA 1
ATOM 1655 C C . GLU A 1 213 ? -30.344 -45.787 5.369 1.00 31.33 213 GLU A C 1
ATOM 1657 O O . GLU A 1 213 ? -31.460 -45.294 5.450 1.00 31.33 213 GLU A O 1
ATOM 1662 N N . THR A 1 214 ? -29.738 -45.707 4.172 1.00 27.55 214 THR A N 1
ATOM 1663 C CA . THR A 1 214 ? -28.452 -46.197 3.630 1.00 27.55 214 THR A CA 1
ATOM 1664 C C . THR A 1 214 ? -28.105 -45.449 2.315 1.00 27.55 214 THR A C 1
ATOM 1666 O O . THR A 1 214 ? -28.988 -45.091 1.548 1.00 27.55 214 THR A O 1
ATOM 1669 N N . SER A 1 215 ? -26.798 -45.323 2.045 1.00 28.31 215 SER A N 1
ATOM 1670 C CA . SER A 1 215 ? -26.084 -45.653 0.788 1.00 28.31 215 SER A CA 1
ATOM 1671 C C . SER A 1 215 ? -26.330 -44.932 -0.564 1.00 28.31 215 SER A C 1
ATOM 1673 O O . SER A 1 215 ? -27.322 -45.143 -1.249 1.00 28.31 215 SER A O 1
ATOM 1675 N N . SER A 1 216 ? -25.228 -44.312 -1.026 1.00 32.00 216 SER A N 1
ATOM 1676 C CA . SER A 1 216 ? -24.576 -44.397 -2.359 1.00 32.00 216 SER A CA 1
ATOM 1677 C C . SER A 1 216 ? -25.221 -43.820 -3.628 1.00 32.00 216 SER A C 1
ATOM 1679 O O . SER A 1 216 ? -26.244 -44.303 -4.100 1.00 32.00 216 SER A O 1
ATOM 1681 N N . GLY A 1 21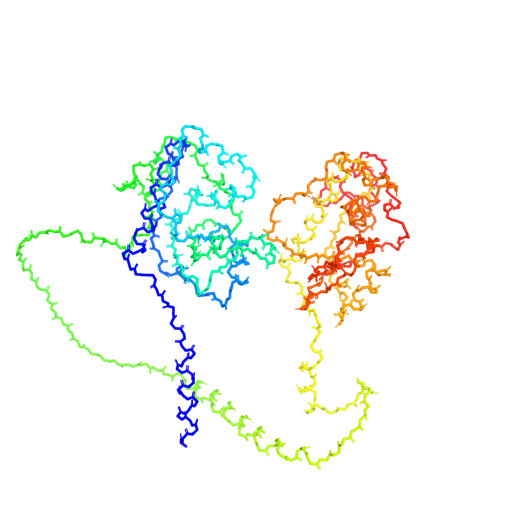7 ? -24.458 -42.950 -4.308 1.00 27.69 217 GLY A N 1
ATOM 1682 C CA . GLY A 1 217 ? -24.606 -42.705 -5.747 1.00 27.69 217 GLY A CA 1
ATOM 1683 C C . GLY A 1 217 ? -23.878 -41.464 -6.275 1.00 27.69 217 GLY A C 1
ATOM 1684 O O . GLY A 1 217 ? -24.531 -40.548 -6.757 1.00 27.69 217 GLY A O 1
ATOM 1685 N N . SER A 1 218 ? -22.541 -41.409 -6.199 1.00 35.53 218 SER A N 1
ATOM 1686 C CA . SER A 1 218 ? -21.761 -40.365 -6.888 1.00 35.53 218 SER A CA 1
ATOM 1687 C C . SER A 1 218 ? -21.662 -40.694 -8.383 1.00 35.53 218 SER A C 1
ATOM 1689 O O . SER A 1 218 ? -20.952 -41.617 -8.785 1.00 35.53 218 SER A O 1
ATOM 1691 N N . LEU A 1 219 ? -22.414 -39.960 -9.205 1.00 34.56 219 LEU A N 1
ATOM 1692 C CA . LEU A 1 219 ? -22.323 -39.984 -10.663 1.00 34.56 219 LEU A CA 1
ATOM 1693 C C . LEU A 1 219 ? -21.077 -39.204 -11.102 1.00 34.56 219 LEU A C 1
ATOM 1695 O O . LEU A 1 219 ? -21.094 -37.980 -11.220 1.00 34.56 219 LEU A O 1
ATOM 1699 N N . VAL A 1 220 ? -19.989 -39.924 -11.374 1.00 42.12 220 VAL A N 1
ATOM 1700 C CA . VAL A 1 220 ? -18.858 -39.386 -12.137 1.00 42.12 220 VAL A CA 1
ATOM 1701 C C . VAL A 1 220 ? -19.344 -39.132 -13.564 1.00 42.12 220 VAL A C 1
ATOM 1703 O O . VAL A 1 220 ? -19.664 -40.065 -14.299 1.00 42.12 220 VAL A O 1
ATOM 1706 N N . SER A 1 221 ? -19.428 -37.856 -13.939 1.00 46.41 221 SER A N 1
ATOM 1707 C CA . SER A 1 221 ? -19.840 -37.415 -15.272 1.00 46.41 221 SER A CA 1
ATOM 1708 C C . SER A 1 221 ? -18.958 -38.043 -16.356 1.00 46.41 221 SER A C 1
ATOM 1710 O O . SER A 1 221 ? -17.730 -37.921 -16.342 1.00 46.41 221 SER A O 1
ATOM 1712 N N . THR A 1 222 ? -19.599 -38.674 -17.338 1.00 46.69 222 THR A N 1
ATOM 1713 C CA . THR A 1 222 ? -19.011 -39.293 -18.538 1.00 46.69 222 THR A CA 1
ATOM 1714 C C . THR A 1 222 ? -18.089 -38.346 -19.322 1.00 46.69 222 THR A C 1
ATOM 1716 O O . THR A 1 222 ? -17.227 -38.802 -20.074 1.00 46.69 222 THR A O 1
ATOM 1719 N N . ALA A 1 223 ? -18.198 -37.031 -19.102 1.00 47.62 223 ALA A N 1
ATOM 1720 C CA . ALA A 1 223 ? -17.316 -36.017 -19.674 1.00 47.62 223 ALA A CA 1
ATOM 1721 C C . ALA A 1 223 ? -15.867 -36.096 -19.152 1.00 47.62 223 ALA A C 1
ATOM 1723 O O . ALA A 1 223 ? -14.926 -35.876 -19.915 1.00 47.62 223 ALA A O 1
ATOM 1724 N N . HIS A 1 224 ? -15.648 -36.464 -17.885 1.00 47.53 224 HIS A N 1
ATOM 1725 C CA . HIS A 1 224 ? -14.295 -36.533 -17.313 1.00 47.53 224 HIS A CA 1
ATOM 1726 C C . HIS A 1 224 ? -13.494 -37.741 -17.817 1.00 47.53 224 HIS A C 1
ATOM 1728 O O . HIS A 1 224 ? -12.270 -37.669 -17.958 1.00 47.53 224 HIS A O 1
ATOM 1734 N N . ILE A 1 225 ? -14.185 -38.828 -18.173 1.00 57.84 225 ILE A N 1
ATOM 1735 C CA . ILE A 1 225 ? -13.565 -40.023 -18.761 1.00 57.84 225 ILE A CA 1
ATOM 1736 C C . ILE A 1 225 ? -13.108 -39.733 -20.200 1.00 57.84 225 ILE A C 1
ATOM 1738 O O . ILE A 1 225 ? -12.004 -40.120 -20.585 1.00 57.84 225 ILE A O 1
ATOM 1742 N N . LEU A 1 226 ? -13.899 -38.980 -20.973 1.00 54.22 226 LEU A N 1
ATOM 1743 C CA . LEU A 1 226 ? -13.550 -38.586 -22.343 1.00 54.22 226 LEU A CA 1
ATOM 1744 C C . LEU A 1 226 ? -12.354 -37.624 -22.395 1.00 54.22 226 LEU A C 1
ATOM 1746 O O . LEU A 1 226 ? -11.452 -37.824 -23.207 1.00 54.22 226 LEU A O 1
ATOM 1750 N N . ILE A 1 227 ? -12.287 -36.635 -21.498 1.00 62.03 227 ILE A N 1
ATOM 1751 C CA . ILE A 1 227 ? -11.155 -35.691 -21.435 1.00 62.03 227 ILE A CA 1
ATOM 1752 C C . ILE A 1 227 ? -9.856 -36.429 -21.082 1.00 62.03 227 ILE A C 1
ATOM 1754 O O . ILE A 1 227 ? -8.822 -36.222 -21.720 1.00 62.03 227 ILE A O 1
ATOM 1758 N N . SER A 1 228 ? -9.920 -37.358 -20.127 1.00 61.06 228 SER A N 1
ATOM 1759 C CA . SER A 1 228 ? -8.761 -38.161 -19.721 1.00 61.06 228 SER A CA 1
ATOM 1760 C C . SER A 1 228 ? -8.273 -39.079 -20.851 1.00 61.06 228 SER A C 1
ATOM 1762 O O . SER A 1 228 ? -7.068 -39.207 -21.069 1.00 61.06 228 SER A O 1
ATOM 1764 N N . ALA A 1 229 ? -9.190 -39.667 -21.627 1.00 59.78 229 ALA A N 1
ATOM 1765 C CA . ALA A 1 229 ? -8.848 -40.507 -22.775 1.00 59.78 229 ALA A CA 1
ATOM 1766 C C . ALA A 1 229 ? -8.158 -39.718 -23.906 1.00 59.78 229 ALA A C 1
ATOM 1768 O O . ALA A 1 229 ? -7.186 -40.206 -24.487 1.00 59.78 229 ALA A O 1
ATOM 1769 N N . VAL A 1 230 ? -8.601 -38.483 -24.178 1.00 71.81 230 VAL A N 1
ATOM 1770 C CA . VAL A 1 230 ? -7.980 -37.600 -25.184 1.00 71.81 230 VAL A CA 1
ATOM 1771 C C . VAL A 1 230 ? -6.560 -37.203 -24.772 1.00 71.81 230 VAL A C 1
ATOM 1773 O O . VAL A 1 230 ? -5.647 -37.261 -25.596 1.00 71.81 230 VAL A O 1
ATOM 1776 N N . PHE A 1 231 ? -6.335 -36.884 -23.494 1.00 63.22 231 PHE A N 1
ATOM 1777 C CA . PHE A 1 231 ? -4.995 -36.566 -22.990 1.00 63.22 231 PHE A CA 1
ATOM 1778 C C . PHE A 1 231 ? -4.036 -37.760 -23.062 1.00 63.22 231 PHE A C 1
ATOM 1780 O O . PHE A 1 231 ? -2.866 -37.593 -23.410 1.00 63.22 231 PHE A O 1
ATOM 1787 N N . ILE A 1 232 ? -4.510 -38.976 -22.782 1.00 70.19 232 ILE A N 1
ATOM 1788 C CA . ILE A 1 232 ? -3.680 -40.184 -22.885 1.00 70.19 232 ILE A CA 1
ATOM 1789 C C . ILE A 1 232 ? -3.325 -40.470 -24.352 1.00 70.19 232 ILE A C 1
ATOM 1791 O O . ILE A 1 232 ? -2.162 -40.742 -24.656 1.00 70.19 232 ILE A O 1
ATOM 1795 N N . LEU A 1 233 ? -4.282 -40.340 -25.276 1.00 62.38 233 LEU A N 1
ATOM 1796 C CA . LEU A 1 233 ? -4.039 -40.513 -26.712 1.00 62.38 233 LEU A CA 1
ATOM 1797 C C . LEU A 1 233 ? -3.064 -39.468 -27.271 1.00 62.38 233 LEU A C 1
ATOM 1799 O O . LEU A 1 233 ? -2.159 -39.833 -28.021 1.00 62.38 233 LEU A O 1
ATOM 1803 N N . ALA A 1 234 ? -3.181 -38.202 -26.858 1.00 65.94 234 ALA A N 1
ATOM 1804 C CA . ALA A 1 234 ? -2.257 -37.140 -27.257 1.00 65.94 234 ALA A CA 1
ATOM 1805 C C . ALA A 1 234 ? -0.821 -37.413 -26.776 1.00 65.94 234 ALA A C 1
ATOM 1807 O O . ALA A 1 234 ? 0.130 -37.267 -27.543 1.00 65.94 234 ALA A O 1
ATOM 1808 N N . ASN A 1 235 ? -0.652 -37.890 -25.539 1.00 62.56 235 ASN A N 1
ATOM 1809 C CA . ASN A 1 235 ? 0.667 -38.225 -24.996 1.00 62.56 235 ASN A CA 1
ATOM 1810 C C . ASN A 1 235 ? 1.292 -39.460 -25.668 1.00 62.56 235 ASN A C 1
ATOM 1812 O O . ASN A 1 235 ? 2.493 -39.472 -25.938 1.00 62.56 235 ASN A O 1
ATOM 1816 N N . ILE A 1 236 ? 0.492 -40.481 -26.002 1.00 67.25 236 ILE A N 1
ATOM 1817 C CA . ILE A 1 236 ? 0.971 -41.659 -26.748 1.00 67.25 236 ILE A CA 1
ATOM 1818 C C . ILE A 1 236 ? 1.391 -41.268 -28.173 1.00 67.25 236 ILE A C 1
ATOM 1820 O O . ILE A 1 236 ? 2.401 -41.771 -28.672 1.00 67.25 236 ILE A O 1
ATOM 1824 N N . LEU A 1 237 ? 0.657 -40.352 -28.813 1.00 54.97 237 LEU A N 1
ATOM 1825 C CA . LEU A 1 237 ? 0.995 -39.843 -30.141 1.00 54.97 237 LEU A CA 1
ATOM 1826 C C . LEU A 1 237 ? 2.308 -39.042 -30.111 1.00 54.97 237 LEU A C 1
ATOM 1828 O O . LEU A 1 237 ? 3.192 -39.283 -30.931 1.00 54.97 237 LEU A O 1
ATOM 1832 N N . MET A 1 238 ? 2.495 -38.175 -29.110 1.00 58.56 238 MET A N 1
ATOM 1833 C CA . MET A 1 238 ? 3.728 -37.395 -28.925 1.00 58.56 238 MET A CA 1
ATOM 1834 C C . MET A 1 238 ? 4.950 -38.287 -28.652 1.00 58.56 238 MET A C 1
ATOM 1836 O O . MET A 1 238 ? 6.017 -38.073 -29.230 1.00 58.56 238 MET A O 1
ATOM 1840 N N . ALA A 1 239 ? 4.789 -39.343 -27.847 1.00 62.81 239 ALA A N 1
ATOM 1841 C CA . ALA A 1 239 ? 5.865 -40.285 -27.532 1.00 62.81 239 ALA A CA 1
ATOM 1842 C C . ALA A 1 239 ? 6.312 -41.136 -28.737 1.00 62.81 239 ALA A C 1
ATOM 1844 O O . ALA A 1 239 ? 7.457 -41.586 -28.778 1.00 62.81 239 ALA A O 1
ATOM 1845 N N . ARG A 1 240 ? 5.435 -41.360 -29.728 1.00 54.66 240 ARG A N 1
ATOM 1846 C CA . ARG A 1 240 ? 5.767 -42.135 -30.937 1.00 54.66 240 ARG A CA 1
ATOM 1847 C C . ARG A 1 240 ? 6.315 -41.300 -32.090 1.00 54.66 240 ARG A C 1
ATOM 1849 O O . ARG A 1 240 ? 7.006 -41.857 -32.936 1.00 54.66 240 ARG A O 1
ATOM 1856 N N . VAL A 1 241 ? 6.037 -39.998 -32.127 1.00 49.91 241 VAL A N 1
ATOM 1857 C CA . VAL A 1 241 ? 6.479 -39.116 -33.223 1.00 49.91 241 VAL A CA 1
ATOM 1858 C C . VAL A 1 241 ? 7.849 -38.484 -32.938 1.00 49.91 241 VAL A C 1
ATOM 1860 O O . VAL A 1 241 ? 8.639 -38.298 -33.863 1.00 49.91 241 VAL A O 1
ATOM 1863 N N . MET A 1 242 ? 8.196 -38.235 -31.670 1.00 41.78 242 MET A N 1
ATOM 1864 C CA . MET A 1 242 ? 9.488 -37.629 -31.307 1.00 41.78 242 MET A CA 1
ATOM 1865 C C . MET A 1 242 ? 10.760 -38.400 -31.726 1.00 41.78 242 MET A C 1
ATOM 1867 O O . MET A 1 242 ? 11.739 -37.733 -32.063 1.00 41.78 242 MET A O 1
ATOM 1871 N N . PRO A 1 243 ? 10.809 -39.748 -31.780 1.00 41.56 243 PRO A N 1
ATOM 1872 C CA . PRO A 1 243 ? 12.046 -40.442 -32.146 1.00 41.56 243 PRO A CA 1
ATOM 1873 C C . PRO A 1 243 ? 12.405 -40.342 -33.636 1.00 41.56 243 PRO A C 1
ATOM 1875 O O . PRO A 1 243 ? 13.544 -40.616 -34.000 1.00 41.56 243 PRO A O 1
ATOM 1878 N N . VAL A 1 244 ? 11.464 -39.955 -34.508 1.00 44.31 244 VAL A N 1
ATOM 1879 C CA . VAL A 1 244 ? 11.689 -39.918 -35.967 1.00 44.31 244 VAL A CA 1
ATOM 1880 C C . VAL A 1 244 ? 12.305 -38.587 -36.421 1.00 44.31 244 VAL A C 1
ATOM 1882 O O . VAL A 1 244 ? 12.959 -38.531 -37.458 1.00 44.31 244 VAL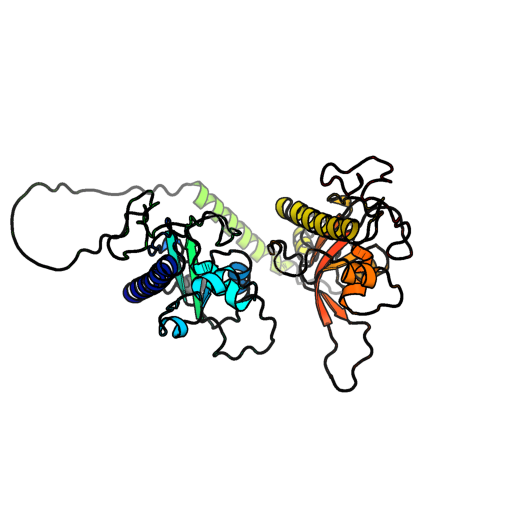 A O 1
ATOM 1885 N N . ILE A 1 245 ? 12.173 -37.518 -35.629 1.00 43.50 245 ILE A N 1
ATOM 1886 C CA . ILE A 1 245 ? 12.609 -36.165 -36.021 1.00 43.50 245 ILE A CA 1
ATOM 1887 C C . ILE A 1 245 ? 14.070 -35.878 -35.614 1.00 43.50 245 ILE A C 1
ATOM 1889 O O . ILE A 1 245 ? 14.729 -35.043 -36.225 1.00 43.50 245 ILE A O 1
ATOM 1893 N N . PHE A 1 246 ? 14.640 -36.615 -34.655 1.00 37.22 246 PHE A N 1
ATOM 1894 C CA . PHE A 1 246 ? 15.995 -36.348 -34.142 1.00 37.22 246 PHE A CA 1
ATOM 1895 C C . PHE A 1 246 ? 17.157 -36.968 -34.947 1.00 37.22 246 PHE A C 1
ATOM 1897 O O . PHE A 1 246 ? 18.307 -36.872 -34.527 1.00 37.22 246 PHE A O 1
ATOM 1904 N N . SER A 1 247 ? 16.898 -37.563 -36.118 1.00 37.41 247 SER A N 1
ATOM 1905 C CA . SER A 1 247 ? 17.927 -38.239 -36.931 1.00 37.41 247 SER A CA 1
ATOM 1906 C C . SER A 1 247 ? 18.416 -37.448 -38.157 1.00 37.41 247 SER A C 1
ATOM 1908 O O . SER A 1 247 ? 19.113 -38.018 -39.000 1.00 37.41 247 SER A O 1
ATOM 1910 N N . SER A 1 248 ? 18.087 -36.165 -38.339 1.00 35.88 248 SER A N 1
ATOM 1911 C CA . SER A 1 248 ? 18.577 -35.435 -39.522 1.00 35.88 248 SER A CA 1
ATOM 1912 C C . SER A 1 248 ? 18.879 -33.956 -39.275 1.00 35.88 248 SER A C 1
ATOM 1914 O O . SER A 1 248 ? 17.988 -33.125 -39.181 1.00 35.88 248 SER A O 1
ATOM 1916 N N . ASN A 1 249 ? 20.186 -33.683 -39.298 1.00 33.28 249 ASN A N 1
ATOM 1917 C CA . ASN A 1 249 ? 20.884 -32.441 -39.630 1.00 33.28 249 ASN A CA 1
ATOM 1918 C C . ASN A 1 249 ? 20.873 -31.249 -38.661 1.00 33.28 249 ASN A C 1
ATOM 1920 O O . ASN A 1 249 ? 19.868 -30.633 -38.327 1.00 33.28 249 ASN A O 1
ATOM 1924 N N . ALA A 1 250 ? 22.106 -30.882 -38.309 1.00 37.22 250 ALA A N 1
ATOM 1925 C CA . ALA A 1 250 ? 22.511 -29.652 -37.664 1.00 37.22 250 ALA A CA 1
ATOM 1926 C C . ALA A 1 250 ? 22.715 -28.507 -38.683 1.00 37.22 250 ALA A C 1
ATOM 1928 O O . ALA A 1 250 ? 23.182 -28.755 -39.792 1.00 37.22 250 ALA A O 1
ATOM 1929 N N . ARG A 1 251 ? 22.528 -27.270 -38.184 1.00 34.75 251 ARG A N 1
ATOM 1930 C CA . ARG A 1 251 ? 23.005 -25.942 -38.656 1.00 34.75 251 ARG A CA 1
ATOM 1931 C C . ARG A 1 251 ? 22.062 -25.047 -39.500 1.00 34.75 251 ARG A C 1
ATOM 1933 O O . ARG A 1 251 ? 21.918 -25.242 -40.695 1.00 34.75 251 ARG A O 1
ATOM 1940 N N . ILE A 1 252 ? 21.668 -23.946 -38.830 1.00 37.03 252 ILE A N 1
ATOM 1941 C CA . ILE A 1 252 ? 21.587 -22.521 -39.260 1.00 37.03 252 ILE A CA 1
ATOM 1942 C C . ILE A 1 252 ? 20.376 -22.047 -40.102 1.00 37.03 252 ILE A C 1
ATOM 1944 O O . ILE A 1 252 ? 20.160 -22.557 -41.189 1.00 37.03 252 ILE A O 1
ATOM 1948 N N . LEU A 1 253 ? 19.686 -21.004 -39.584 1.00 30.83 253 LEU A N 1
ATOM 1949 C CA . LEU A 1 253 ? 19.113 -19.763 -40.198 1.00 30.83 253 LEU A CA 1
ATOM 1950 C C . LEU A 1 253 ? 17.911 -19.309 -39.322 1.00 30.83 253 LEU A C 1
ATOM 1952 O O . LEU A 1 253 ? 17.001 -20.098 -39.111 1.00 30.83 253 LEU A O 1
ATOM 1956 N N . THR A 1 254 ? 17.871 -18.184 -38.589 1.00 41.56 254 THR A N 1
ATOM 1957 C CA . THR A 1 254 ? 17.884 -16.747 -38.965 1.00 41.56 254 THR A CA 1
ATOM 1958 C C . THR A 1 254 ? 17.022 -16.382 -40.172 1.00 41.56 254 THR A C 1
ATOM 1960 O O . THR A 1 254 ? 17.551 -15.873 -41.146 1.00 41.56 254 THR A O 1
ATOM 1963 N N . ASP A 1 255 ? 15.716 -16.646 -40.104 1.00 31.94 255 ASP A N 1
ATOM 1964 C CA . ASP A 1 255 ? 14.670 -15.693 -40.517 1.00 31.94 255 ASP A CA 1
ATOM 1965 C C . ASP A 1 255 ? 13.281 -16.228 -40.131 1.00 31.94 255 ASP A C 1
ATOM 1967 O O . ASP A 1 255 ? 12.974 -17.396 -40.358 1.00 31.94 255 ASP A O 1
ATOM 1971 N N . CYS A 1 256 ? 12.440 -15.396 -39.507 1.00 37.69 256 CYS A N 1
ATOM 1972 C CA . CYS A 1 256 ? 11.153 -15.814 -38.928 1.00 37.69 256 CYS A CA 1
ATOM 1973 C C . CYS A 1 256 ? 9.958 -15.372 -39.788 1.00 37.69 256 CYS A C 1
ATOM 1975 O O . CYS A 1 256 ? 8.968 -14.842 -39.284 1.00 37.69 256 CYS A O 1
ATOM 1977 N N . SER A 1 257 ? 10.042 -15.575 -41.103 1.00 42.00 257 SER A N 1
ATOM 1978 C CA . SER A 1 257 ? 8.879 -15.445 -41.981 1.00 42.00 257 SER A CA 1
ATOM 1979 C C . SER A 1 257 ? 8.855 -16.596 -42.986 1.00 42.00 257 SER A C 1
ATOM 1981 O O . SER A 1 257 ? 9.790 -16.765 -43.757 1.00 42.00 257 SER A O 1
ATOM 1983 N N . ALA A 1 258 ? 7.771 -17.377 -42.926 1.00 41.12 258 ALA A N 1
ATOM 1984 C CA . ALA A 1 258 ? 7.465 -18.588 -43.695 1.00 41.12 258 ALA A CA 1
ATOM 1985 C C . ALA A 1 258 ? 8.184 -19.887 -43.260 1.00 41.12 258 ALA A C 1
ATOM 1987 O O . ALA A 1 258 ? 9.306 -20.142 -43.670 1.00 41.12 258 ALA A O 1
ATOM 1988 N N . MET A 1 259 ? 7.506 -20.755 -42.486 1.00 30.59 259 MET A N 1
ATOM 1989 C CA . MET A 1 259 ? 6.956 -22.049 -42.961 1.00 30.59 259 MET A CA 1
ATOM 1990 C C . MET A 1 259 ? 6.377 -22.927 -41.822 1.00 30.59 259 MET A C 1
ATOM 1992 O O . MET A 1 259 ? 6.938 -23.026 -40.738 1.00 30.59 259 MET A O 1
ATOM 1996 N N . ASN A 1 260 ? 5.297 -23.643 -42.165 1.00 38.50 260 ASN A N 1
ATOM 1997 C CA . ASN A 1 260 ? 4.678 -24.828 -41.544 1.00 38.50 260 ASN A CA 1
ATOM 1998 C C . ASN A 1 260 ? 3.980 -24.734 -40.165 1.00 38.50 260 ASN A C 1
ATOM 2000 O O . ASN A 1 260 ? 4.582 -24.678 -39.094 1.00 38.50 260 ASN A O 1
ATOM 2004 N N . LEU A 1 261 ? 2.652 -24.912 -40.231 1.00 43.28 261 LEU A N 1
ATOM 2005 C CA . LEU A 1 261 ? 1.647 -24.920 -39.156 1.00 43.28 261 LEU A CA 1
ATOM 2006 C C . LEU A 1 261 ? 1.932 -25.907 -38.000 1.00 43.28 261 LEU A C 1
ATOM 2008 O O . LEU A 1 261 ? 1.438 -25.715 -36.895 1.00 43.28 261 LEU A O 1
ATOM 2012 N N . LEU A 1 262 ? 2.745 -26.944 -38.231 1.00 40.41 262 LEU A N 1
ATOM 2013 C CA . LEU A 1 262 ? 3.085 -27.973 -37.235 1.00 40.41 262 LEU A CA 1
ATOM 2014 C C . LEU A 1 262 ? 4.346 -27.659 -36.408 1.00 40.41 262 LEU A C 1
ATOM 2016 O O . LEU A 1 262 ? 4.501 -28.215 -35.327 1.00 40.41 262 LEU A O 1
ATOM 2020 N N . LEU A 1 263 ? 5.205 -26.735 -36.858 1.00 44.75 263 LEU A N 1
ATOM 2021 C CA . LEU A 1 263 ? 6.342 -26.217 -36.075 1.00 44.75 263 LEU A CA 1
ATOM 2022 C C . LEU A 1 263 ? 5.990 -24.937 -35.300 1.00 44.75 263 LEU A C 1
ATOM 2024 O O . LEU A 1 263 ? 6.681 -24.580 -34.345 1.00 44.75 263 LEU A O 1
ATOM 2028 N N . ALA A 1 264 ? 4.885 -24.279 -35.662 1.00 44.06 264 ALA A N 1
ATOM 2029 C CA . ALA A 1 264 ? 4.418 -23.063 -35.006 1.00 44.06 264 ALA A CA 1
ATOM 2030 C C . ALA A 1 264 ? 4.174 -23.280 -33.501 1.00 44.06 264 ALA A C 1
ATOM 2032 O O . ALA A 1 264 ? 4.646 -22.494 -32.685 1.00 44.06 264 ALA A O 1
ATOM 2033 N N . VAL A 1 265 ? 3.530 -24.383 -33.106 1.00 45.31 265 VAL A N 1
ATOM 2034 C CA . VAL A 1 265 ? 3.173 -24.640 -31.695 1.00 45.31 265 VAL A CA 1
ATOM 2035 C C . VAL A 1 265 ? 4.410 -24.849 -30.806 1.00 45.31 265 VAL A C 1
ATOM 2037 O O . VAL A 1 265 ? 4.392 -24.492 -29.631 1.00 45.31 265 VAL A O 1
ATOM 2040 N N . SER A 1 266 ? 5.514 -25.356 -31.364 1.00 43.56 266 SER A N 1
ATOM 2041 C CA . SER A 1 266 ? 6.773 -25.572 -30.635 1.00 43.56 266 SER A CA 1
ATOM 2042 C C . SER A 1 266 ? 7.616 -24.296 -30.508 1.00 43.56 266 SER A C 1
ATOM 2044 O O . SER A 1 266 ? 8.314 -24.120 -29.513 1.00 43.56 266 SER A O 1
ATOM 2046 N N . ILE A 1 267 ? 7.538 -23.387 -31.488 1.00 43.78 267 ILE A N 1
ATOM 2047 C CA . ILE A 1 267 ? 8.298 -22.123 -31.500 1.00 43.78 267 ILE A CA 1
ATOM 2048 C C . ILE A 1 267 ? 7.558 -21.007 -30.740 1.00 43.78 267 ILE A C 1
ATOM 2050 O O . ILE A 1 267 ? 8.205 -20.151 -30.135 1.00 43.78 267 ILE A O 1
ATOM 2054 N N . PHE A 1 268 ? 6.222 -21.049 -30.648 1.00 42.25 268 PHE A N 1
ATOM 2055 C CA . PHE A 1 268 ? 5.448 -20.087 -29.845 1.00 42.25 268 PHE A CA 1
ATOM 2056 C C . PHE A 1 268 ? 5.835 -20.081 -28.352 1.00 42.25 268 PHE A C 1
ATOM 2058 O O . PHE A 1 268 ? 5.712 -19.046 -27.699 1.00 42.25 268 PHE A O 1
ATOM 2065 N N . ALA A 1 269 ? 6.375 -21.185 -27.822 1.00 43.38 269 ALA A N 1
ATOM 2066 C CA . ALA A 1 269 ? 6.885 -21.252 -26.451 1.00 43.38 269 ALA A CA 1
ATOM 2067 C C . ALA A 1 269 ? 8.264 -20.578 -26.262 1.00 43.38 269 ALA A C 1
ATOM 2069 O O . ALA A 1 269 ? 8.591 -20.165 -25.153 1.00 43.38 269 ALA A O 1
ATOM 2070 N N . LEU A 1 270 ? 9.060 -20.428 -27.329 1.00 40.44 270 LEU A N 1
ATOM 2071 C CA . LEU A 1 270 ? 10.401 -19.821 -27.295 1.00 40.44 270 LEU A CA 1
ATOM 2072 C C . LEU A 1 270 ? 10.401 -18.323 -27.648 1.00 40.44 270 LEU A C 1
ATOM 2074 O O . LEU A 1 270 ? 11.351 -17.620 -27.317 1.00 40.44 270 LEU A O 1
ATOM 2078 N N . CYS A 1 271 ? 9.326 -17.819 -28.260 1.00 42.38 271 CYS A N 1
ATOM 2079 C CA . CYS A 1 271 ? 9.121 -16.396 -28.559 1.00 42.38 271 CYS A CA 1
ATOM 2080 C C . CYS A 1 271 ? 8.070 -15.738 -27.652 1.00 42.38 271 CYS A C 1
ATOM 2082 O O . CYS A 1 271 ? 7.416 -14.774 -28.056 1.00 42.38 271 CYS A O 1
ATOM 2084 N N . ALA A 1 272 ? 7.869 -16.251 -26.436 1.00 47.78 272 ALA A N 1
ATOM 2085 C CA . ALA A 1 272 ? 6.966 -15.609 -25.495 1.00 47.78 272 ALA A CA 1
ATOM 2086 C C . ALA A 1 272 ? 7.527 -14.210 -25.150 1.00 47.78 272 ALA A C 1
ATOM 2088 O O . ALA A 1 272 ? 8.659 -14.124 -24.666 1.00 47.78 272 ALA A O 1
ATOM 2089 N N . PRO A 1 273 ? 6.793 -13.112 -25.421 1.00 52.44 273 PRO A N 1
ATOM 2090 C CA . PRO A 1 273 ? 7.297 -11.762 -25.188 1.00 52.44 273 PRO A CA 1
ATOM 2091 C C . PRO A 1 273 ? 7.687 -11.601 -23.719 1.00 52.44 273 PRO A C 1
ATOM 2093 O O . PRO A 1 273 ? 7.005 -12.113 -22.839 1.00 52.44 273 PRO A O 1
ATOM 2096 N N . LEU A 1 274 ? 8.772 -10.877 -23.441 1.00 54.53 274 LEU A N 1
ATOM 2097 C CA . LEU A 1 274 ? 9.296 -10.665 -22.086 1.00 54.53 274 LEU A CA 1
ATOM 2098 C C . LEU A 1 274 ? 8.404 -9.757 -21.222 1.00 54.53 274 LEU A C 1
ATOM 2100 O O . LEU A 1 274 ? 8.813 -9.356 -20.138 1.00 54.53 274 LEU A O 1
ATOM 2104 N N . VAL A 1 275 ? 7.205 -9.429 -21.696 1.00 53.31 275 VAL A N 1
ATOM 2105 C CA . VAL A 1 275 ? 6.269 -8.511 -21.061 1.00 53.31 275 VAL A CA 1
ATOM 2106 C C . VAL A 1 275 ? 4.886 -9.131 -20.936 1.00 53.31 275 VAL A C 1
ATOM 2108 O O . VAL A 1 275 ? 4.486 -9.989 -21.733 1.00 53.31 275 VAL A O 1
ATOM 2111 N N . THR A 1 276 ? 4.165 -8.723 -19.903 1.00 61.69 276 THR A N 1
ATOM 2112 C CA . THR A 1 276 ? 2.729 -8.973 -19.762 1.00 61.69 276 THR A CA 1
ATOM 2113 C C . THR A 1 276 ? 2.006 -7.630 -19.789 1.00 61.69 276 THR A C 1
ATOM 2115 O O . THR A 1 276 ? 2.470 -6.708 -19.109 1.00 61.69 276 THR A O 1
ATOM 2118 N N . PRO A 1 277 ? 0.916 -7.497 -20.570 1.00 66.19 277 PRO A N 1
ATOM 2119 C CA . PRO A 1 277 ? 0.075 -6.310 -20.494 1.00 66.19 277 PRO A CA 1
ATOM 2120 C C . PRO A 1 277 ? -0.458 -6.163 -19.069 1.00 66.19 277 PRO A C 1
ATOM 2122 O O . PRO A 1 277 ? -0.636 -7.155 -18.353 1.00 66.19 277 PRO A O 1
ATOM 2125 N N . ILE A 1 278 ? -0.657 -4.920 -18.653 1.00 68.38 278 ILE A N 1
ATOM 2126 C CA . ILE A 1 278 ? -1.178 -4.607 -17.326 1.00 68.38 278 ILE A CA 1
ATOM 2127 C C . ILE A 1 278 ? -2.694 -4.852 -17.330 1.00 68.38 278 ILE A C 1
ATOM 2129 O O . ILE A 1 278 ? -3.342 -4.447 -18.296 1.00 68.38 278 ILE A O 1
ATOM 2133 N N . PRO A 1 279 ? -3.268 -5.510 -16.305 1.00 70.50 279 PRO A N 1
ATOM 2134 C CA . PRO A 1 279 ? -4.720 -5.651 -16.172 1.00 70.50 279 PRO A CA 1
ATOM 2135 C C . PRO A 1 279 ? -5.438 -4.291 -16.200 1.00 70.50 279 PRO A C 1
ATOM 2137 O O . PRO A 1 279 ? -4.919 -3.320 -15.664 1.00 70.50 279 PRO A O 1
ATOM 2140 N N . GLU A 1 280 ? -6.612 -4.194 -16.821 1.00 69.38 280 GLU A N 1
ATOM 2141 C CA . GLU A 1 280 ? -7.329 -2.919 -17.035 1.00 69.38 280 GLU A CA 1
ATOM 2142 C C . GLU A 1 280 ? -7.645 -2.168 -15.725 1.00 69.38 280 GLU A C 1
ATOM 2144 O O . GLU A 1 280 ? -7.496 -0.950 -15.645 1.00 69.38 280 GLU A O 1
ATOM 2149 N N . ASP A 1 281 ? -7.971 -2.901 -14.660 1.00 60.97 281 ASP A N 1
ATOM 2150 C CA . ASP A 1 281 ? -8.164 -2.380 -13.302 1.00 60.97 281 ASP A CA 1
ATOM 2151 C C . ASP A 1 281 ? -6.893 -1.748 -12.717 1.00 60.97 281 ASP A C 1
ATOM 2153 O O . ASP A 1 281 ? -6.959 -0.817 -11.921 1.00 60.97 281 ASP A O 1
ATOM 2157 N N . VAL A 1 282 ? -5.730 -2.213 -13.159 1.00 68.19 282 VAL A N 1
ATOM 2158 C CA . VAL A 1 282 ? -4.408 -1.765 -12.723 1.00 68.19 282 VAL A CA 1
ATOM 2159 C C . VAL A 1 282 ? -3.934 -0.577 -13.577 1.00 68.19 282 VAL A C 1
ATOM 2161 O O . VAL A 1 282 ? -3.286 0.334 -13.069 1.00 68.19 282 VAL A O 1
ATOM 2164 N N . GLN A 1 283 ? -4.316 -0.524 -14.857 1.00 79.38 283 GLN A N 1
ATOM 2165 C CA . GLN A 1 283 ? -4.005 0.579 -15.780 1.00 79.38 283 GLN A CA 1
ATOM 2166 C C . GLN A 1 283 ? -4.512 1.932 -15.268 1.00 79.38 283 GLN A C 1
ATOM 2168 O O . GLN A 1 283 ? -3.759 2.912 -15.254 1.00 79.38 283 GLN A O 1
ATOM 2173 N N . GLN A 1 284 ? -5.768 1.970 -14.810 1.00 76.44 284 GLN A N 1
ATOM 2174 C CA . GLN A 1 284 ? -6.385 3.195 -14.306 1.00 76.44 284 GLN A CA 1
ATOM 2175 C C . GLN A 1 284 ? -5.693 3.689 -13.032 1.00 76.44 284 GLN A C 1
ATOM 2177 O O . GLN A 1 284 ? -5.406 4.876 -12.918 1.00 76.44 284 GLN A O 1
ATOM 2182 N N . VAL A 1 285 ? -5.313 2.781 -12.126 1.00 73.62 285 VAL A N 1
ATOM 2183 C CA . VAL A 1 285 ? -4.609 3.145 -10.886 1.00 73.62 285 VAL A CA 1
ATOM 2184 C C . VAL A 1 285 ? -3.258 3.810 -11.180 1.00 73.62 285 VAL A C 1
ATOM 2186 O O . VAL A 1 285 ? -2.892 4.769 -10.502 1.00 73.62 285 VAL A O 1
ATOM 2189 N N . VAL A 1 286 ? -2.522 3.368 -12.213 1.00 77.06 286 VAL A N 1
ATOM 2190 C CA . VAL A 1 286 ? -1.230 3.993 -12.582 1.00 77.06 286 VAL A CA 1
ATOM 2191 C C . VAL A 1 286 ? -1.455 5.422 -13.062 1.00 77.06 286 VAL A C 1
ATOM 2193 O O . VAL A 1 286 ? -0.689 6.328 -12.731 1.00 77.06 286 VAL A O 1
ATOM 2196 N N . VAL A 1 287 ? -2.501 5.622 -13.861 1.00 86.19 287 VAL A N 1
ATOM 2197 C CA . VAL A 1 287 ? -2.855 6.931 -14.413 1.00 86.19 287 VAL A CA 1
ATOM 2198 C C . VAL A 1 287 ? -3.337 7.872 -13.323 1.00 86.19 287 VAL A C 1
ATOM 2200 O O . VAL A 1 287 ? -2.883 9.013 -13.284 1.00 86.19 287 VAL A O 1
ATOM 2203 N N . ASP A 1 288 ? -4.177 7.396 -12.410 1.00 82.31 288 ASP A N 1
ATOM 2204 C CA . ASP A 1 288 ? -4.664 8.181 -11.278 1.00 82.31 288 ASP A CA 1
ATOM 2205 C C . ASP A 1 288 ? -3.503 8.600 -10.370 1.00 82.31 288 ASP A C 1
ATOM 2207 O O . ASP A 1 288 ? -3.399 9.767 -9.989 1.00 82.31 288 ASP A O 1
ATOM 2211 N N . TYR A 1 289 ? -2.565 7.684 -10.099 1.00 80.44 289 TYR A N 1
ATOM 2212 C CA . TYR A 1 289 ? -1.349 7.986 -9.347 1.00 80.44 289 TYR A CA 1
ATOM 2213 C C . TYR A 1 289 ? -0.493 9.059 -10.040 1.00 80.44 289 TYR A C 1
ATOM 2215 O O . TYR A 1 289 ? -0.085 10.034 -9.406 1.00 80.44 289 TYR A O 1
ATOM 2223 N N . MET A 1 290 ? -0.264 8.936 -11.352 1.00 86.12 290 MET A N 1
ATOM 2224 C CA . MET A 1 290 ? 0.489 9.945 -12.108 1.00 86.12 290 MET A CA 1
ATOM 2225 C C . MET A 1 290 ? -0.215 11.292 -12.171 1.00 86.12 290 MET A C 1
ATOM 2227 O O . MET A 1 290 ? 0.439 12.328 -12.049 1.00 86.12 290 MET A O 1
ATOM 2231 N N . ASN A 1 291 ? -1.534 11.301 -12.334 1.00 89.69 291 ASN A N 1
ATOM 2232 C CA . ASN A 1 291 ? -2.300 12.536 -12.376 1.00 89.69 291 ASN A CA 1
ATOM 2233 C C . ASN A 1 291 ? -2.303 13.246 -11.029 1.00 89.69 291 ASN A C 1
ATOM 2235 O O . ASN A 1 291 ? -2.065 14.450 -11.015 1.00 89.69 291 ASN A O 1
ATOM 2239 N N . ARG A 1 292 ? -2.451 12.521 -9.915 1.00 85.81 292 ARG A N 1
ATOM 2240 C CA . ARG A 1 292 ? -2.322 13.102 -8.573 1.00 85.81 292 ARG A CA 1
ATOM 2241 C C . ARG A 1 292 ? -0.953 13.748 -8.369 1.00 85.81 292 ARG A C 1
ATOM 2243 O O . ARG A 1 292 ? -0.862 14.879 -7.902 1.00 85.81 292 ARG A O 1
ATOM 2250 N N . PHE A 1 293 ? 0.112 13.046 -8.747 1.00 85.25 293 PHE A N 1
ATOM 2251 C CA . PHE A 1 293 ? 1.477 13.547 -8.600 1.00 85.25 293 PHE A CA 1
ATOM 2252 C C . PHE A 1 293 ? 1.708 14.835 -9.415 1.00 85.25 293 PHE A C 1
ATOM 2254 O O . PHE A 1 293 ? 2.280 15.812 -8.928 1.00 85.25 293 PHE A O 1
ATOM 2261 N N . ARG A 1 294 ? 1.202 14.874 -10.655 1.00 91.19 294 ARG A N 1
ATOM 2262 C CA . ARG A 1 294 ? 1.279 16.049 -11.541 1.00 91.19 294 ARG A CA 1
ATOM 2263 C C . ARG A 1 294 ? 0.406 17.208 -11.067 1.00 91.19 294 ARG A C 1
ATOM 2265 O O . ARG A 1 294 ? 0.827 18.356 -11.176 1.00 91.19 294 ARG A O 1
ATOM 2272 N N . GLU A 1 295 ? -0.777 16.915 -10.542 1.00 90.94 295 GLU A N 1
ATOM 2273 C CA . GLU A 1 295 ? -1.684 17.896 -9.949 1.00 90.94 295 GLU A CA 1
ATOM 2274 C C . GLU A 1 295 ? -1.052 18.546 -8.719 1.00 90.94 295 GLU A C 1
ATOM 2276 O O . GLU A 1 295 ? -1.004 19.771 -8.630 1.00 90.94 295 GLU A O 1
ATOM 2281 N N . SER A 1 296 ? -0.480 17.744 -7.818 1.00 89.62 296 SER A N 1
ATOM 2282 C CA . SER A 1 296 ? 0.227 18.258 -6.647 1.00 89.62 296 SER A CA 1
ATOM 2283 C C . SER A 1 296 ? 1.380 19.184 -7.045 1.00 89.62 296 SER A C 1
ATOM 2285 O O . SER A 1 296 ? 1.502 20.275 -6.490 1.00 89.62 296 SER A O 1
ATOM 2287 N N . PHE A 1 297 ? 2.168 18.822 -8.062 1.00 91.25 297 PHE A N 1
ATOM 2288 C CA . PHE A 1 297 ? 3.179 19.726 -8.610 1.00 91.25 297 PHE A CA 1
ATOM 2289 C C . PHE A 1 297 ? 2.571 21.010 -9.182 1.00 91.25 297 PHE A C 1
ATOM 2291 O O . PHE A 1 297 ? 3.084 22.094 -8.914 1.00 91.25 297 PHE A O 1
ATOM 2298 N N . ALA A 1 298 ? 1.489 20.902 -9.958 1.00 92.56 298 ALA A N 1
ATOM 2299 C CA . ALA A 1 298 ? 0.839 22.048 -10.584 1.00 92.56 298 ALA A CA 1
ATOM 2300 C C . ALA A 1 298 ? 0.268 23.037 -9.560 1.00 92.56 298 ALA A C 1
ATOM 2302 O O . ALA A 1 298 ? 0.239 24.234 -9.835 1.00 92.56 298 ALA A O 1
ATOM 2303 N N . VAL A 1 299 ? -0.153 22.556 -8.389 1.00 91.25 299 VAL A N 1
ATOM 2304 C CA . VAL A 1 299 ? -0.611 23.389 -7.270 1.00 91.25 299 VAL A CA 1
ATOM 2305 C C . VAL A 1 299 ? 0.572 23.991 -6.507 1.00 91.25 299 VAL A C 1
ATOM 2307 O O . VAL A 1 299 ? 0.612 25.205 -6.302 1.00 91.25 299 VAL A O 1
ATOM 2310 N N . SER A 1 300 ? 1.549 23.169 -6.112 1.00 89.19 300 SER A N 1
ATOM 2311 C CA . SER A 1 300 ? 2.709 23.594 -5.311 1.00 89.19 300 SER A CA 1
ATOM 2312 C C . SER A 1 300 ? 3.644 24.544 -6.057 1.00 89.19 300 SER A C 1
ATOM 2314 O O . SER A 1 300 ? 4.255 25.428 -5.457 1.00 89.19 300 SER A O 1
ATOM 2316 N N . LEU A 1 301 ? 3.725 24.394 -7.377 1.00 89.94 301 LEU A N 1
ATOM 2317 C CA . LEU A 1 301 ? 4.349 25.335 -8.288 1.00 89.94 301 LEU A CA 1
ATOM 2318 C C . LEU A 1 301 ? 3.310 25.719 -9.351 1.00 89.94 301 LEU A C 1
ATOM 2320 O O . LEU A 1 301 ? 3.244 25.041 -10.377 1.00 89.94 301 LEU A O 1
ATOM 2324 N N . PRO A 1 302 ? 2.541 26.807 -9.135 1.00 91.38 302 PRO A N 1
ATOM 2325 C CA . PRO A 1 302 ? 1.381 27.187 -9.941 1.00 91.38 302 PRO A CA 1
ATOM 2326 C C . PRO A 1 302 ? 1.618 27.057 -11.451 1.00 91.38 302 PRO A C 1
ATOM 2328 O O . PRO A 1 302 ? 2.236 27.927 -12.079 1.00 91.38 302 PRO A O 1
ATOM 2331 N N . ALA A 1 303 ? 1.158 25.942 -12.022 1.00 94.19 303 ALA A N 1
ATOM 2332 C CA . ALA A 1 303 ? 1.357 25.573 -13.416 1.00 94.19 303 ALA A CA 1
ATOM 2333 C C . ALA A 1 303 ? 0.038 25.692 -14.178 1.00 94.19 303 ALA A C 1
ATOM 2335 O O . ALA A 1 303 ? -0.903 24.928 -13.980 1.00 94.19 303 ALA A O 1
ATOM 2336 N N . ALA A 1 304 ? -0.019 26.632 -15.112 1.00 96.69 304 ALA A N 1
ATOM 2337 C CA . ALA A 1 304 ? -1.251 26.998 -15.794 1.00 96.69 304 ALA A CA 1
ATOM 2338 C C . ALA A 1 304 ? -1.689 26.013 -16.890 1.00 96.69 304 ALA A C 1
ATOM 2340 O O . ALA A 1 304 ? -2.824 26.101 -17.354 1.00 96.69 304 ALA A O 1
ATOM 2341 N N . ASN A 1 305 ? -0.801 25.122 -17.347 1.00 96.50 305 ASN A N 1
ATOM 2342 C CA . ASN A 1 305 ? -1.013 24.294 -18.540 1.00 96.50 305 ASN A CA 1
ATOM 2343 C C . ASN A 1 305 ? -0.586 22.820 -18.386 1.00 96.50 305 ASN A C 1
ATOM 2345 O O . ASN A 1 305 ? -0.100 22.221 -19.343 1.00 96.50 305 ASN A O 1
ATOM 2349 N N . MET A 1 306 ? -0.711 22.244 -17.190 1.00 95.88 306 MET A N 1
ATOM 2350 C CA . MET A 1 306 ? -0.371 20.839 -16.957 1.00 95.88 306 MET A CA 1
ATOM 2351 C C . MET A 1 306 ? -1.484 19.918 -17.474 1.00 95.88 306 MET A C 1
ATOM 2353 O O . MET A 1 306 ? -2.584 19.939 -16.931 1.00 95.88 306 MET A O 1
ATOM 2357 N N . ASN A 1 307 ? -1.223 19.088 -18.484 1.00 95.94 307 ASN A N 1
ATOM 2358 C CA . ASN A 1 307 ? -2.212 18.121 -18.967 1.00 95.94 307 ASN A CA 1
ATOM 2359 C C . ASN A 1 307 ? -2.413 16.974 -17.970 1.00 95.94 307 ASN A C 1
ATOM 2361 O O . ASN A 1 307 ? -1.447 16.440 -17.409 1.00 95.94 307 ASN A O 1
ATOM 2365 N N . ALA A 1 308 ? -3.667 16.562 -17.796 1.00 94.12 308 ALA A N 1
ATOM 2366 C CA . ALA A 1 308 ? -3.982 15.246 -17.267 1.00 94.12 308 ALA A CA 1
ATOM 2367 C C . ALA A 1 308 ? -3.600 14.189 -18.310 1.00 94.12 308 ALA A C 1
ATOM 2369 O O . ALA A 1 308 ? -3.765 14.392 -19.509 1.00 94.12 308 ALA A O 1
ATOM 2370 N N . ILE A 1 309 ? -3.078 13.066 -17.847 1.00 93.19 309 ILE A N 1
ATOM 2371 C CA . ILE A 1 309 ? -2.692 11.928 -18.670 1.00 93.19 309 ILE A CA 1
ATOM 2372 C C . ILE A 1 309 ? -3.857 10.941 -18.700 1.00 93.19 309 ILE A C 1
ATOM 2374 O O . ILE A 1 309 ? -4.509 10.719 -17.681 1.00 93.19 309 ILE A O 1
ATOM 2378 N N . VAL A 1 310 ? -4.100 10.318 -19.851 1.00 92.56 310 VAL A N 1
ATOM 2379 C CA . VAL A 1 310 ? -5.081 9.232 -20.001 1.00 92.56 310 VAL A CA 1
ATOM 2380 C C . VAL A 1 310 ? -4.363 7.921 -20.322 1.00 92.56 310 VAL A C 1
ATOM 2382 O O . VAL A 1 310 ? -3.318 7.921 -20.979 1.00 92.56 310 VAL A O 1
ATOM 2385 N N . TYR A 1 311 ? -4.894 6.781 -19.873 1.00 90.44 311 TYR A N 1
ATOM 2386 C CA . TYR A 1 311 ? -4.317 5.504 -20.289 1.00 90.44 311 TYR A CA 1
ATOM 2387 C C . TYR A 1 311 ? -4.488 5.317 -21.798 1.00 90.44 311 TYR A C 1
ATOM 2389 O O . TYR A 1 311 ? -5.568 5.529 -22.349 1.00 90.44 311 TYR A O 1
ATOM 2397 N N . ASN A 1 312 ? -3.424 4.904 -22.477 1.00 90.62 312 ASN A N 1
ATOM 2398 C CA . ASN A 1 312 ? -3.443 4.631 -23.902 1.00 90.62 312 ASN A CA 1
ATOM 2399 C C . ASN A 1 312 ? -2.695 3.328 -24.193 1.00 90.62 312 ASN A C 1
ATOM 2401 O O . ASN A 1 312 ? -1.467 3.302 -24.285 1.00 90.62 312 ASN A O 1
ATOM 2405 N N . ALA A 1 313 ? -3.459 2.257 -24.410 1.00 85.88 313 ALA A N 1
ATOM 2406 C CA . ALA A 1 313 ? -2.927 0.934 -24.725 1.00 85.88 313 ALA A CA 1
ATOM 2407 C C . ALA A 1 313 ? -2.078 0.910 -26.013 1.00 85.88 313 ALA A C 1
ATOM 2409 O O . ALA A 1 313 ? -1.195 0.070 -26.156 1.00 85.88 313 ALA A O 1
ATOM 2410 N N . PHE A 1 314 ? -2.266 1.852 -26.949 1.00 87.00 314 PHE A N 1
ATOM 2411 C CA . PHE A 1 314 ? -1.407 1.950 -28.138 1.00 87.00 314 PHE A CA 1
ATOM 2412 C C . PHE A 1 314 ? 0.025 2.389 -27.807 1.00 87.00 314 PHE A C 1
ATOM 2414 O O . PHE A 1 314 ? 0.933 2.168 -28.610 1.00 87.00 314 PHE A O 1
ATOM 2421 N N . LEU A 1 315 ? 0.246 2.994 -26.635 1.00 87.12 315 LEU A N 1
ATOM 2422 C CA . LEU A 1 315 ? 1.579 3.327 -26.135 1.00 87.12 315 LEU A CA 1
ATOM 2423 C C . LEU A 1 315 ? 2.275 2.127 -25.477 1.00 87.12 315 LEU A C 1
ATOM 2425 O O . LEU A 1 315 ? 3.480 2.199 -25.238 1.00 87.12 315 LEU A O 1
ATOM 2429 N N . GLU A 1 316 ? 1.579 1.012 -25.224 1.00 84.94 316 GLU A N 1
ATOM 2430 C CA . GLU A 1 316 ? 2.196 -0.224 -24.735 1.00 84.94 316 GLU A CA 1
ATOM 2431 C C . GLU A 1 316 ? 3.116 -0.827 -25.808 1.00 84.94 316 GLU A C 1
ATOM 2433 O O . GLU A 1 316 ? 2.732 -1.663 -26.633 1.00 84.94 316 GLU A O 1
ATOM 2438 N N . LYS A 1 317 ? 4.381 -0.400 -25.824 1.00 73.62 317 LYS A N 1
ATOM 2439 C CA . LYS A 1 317 ? 5.362 -0.960 -26.753 1.00 73.62 317 LYS A CA 1
ATOM 2440 C C . LYS A 1 317 ? 5.761 -2.362 -26.306 1.00 73.62 317 LYS A C 1
ATOM 2442 O O . LYS A 1 317 ? 6.099 -2.608 -25.148 1.00 73.62 317 LYS A O 1
ATOM 2447 N N . ARG A 1 318 ? 5.815 -3.288 -27.267 1.00 64.25 318 ARG A N 1
ATOM 2448 C CA . ARG A 1 318 ? 6.361 -4.634 -27.051 1.00 64.25 318 ARG A CA 1
ATOM 2449 C C . ARG A 1 318 ? 7.869 -4.554 -26.832 1.00 64.25 318 ARG A C 1
ATOM 2451 O O . ARG A 1 318 ? 8.646 -4.532 -27.782 1.00 64.25 318 ARG A O 1
ATOM 2458 N N . THR A 1 319 ? 8.288 -4.550 -25.576 1.00 63.62 319 THR A N 1
ATOM 2459 C CA . THR A 1 319 ? 9.692 -4.694 -25.191 1.00 63.62 319 THR A CA 1
ATOM 2460 C C . THR A 1 319 ? 10.041 -6.173 -25.065 1.00 63.62 319 THR A C 1
ATOM 2462 O O . THR A 1 319 ? 9.465 -6.911 -24.272 1.00 63.62 319 THR A O 1
ATOM 2465 N N . THR A 1 320 ? 10.981 -6.643 -25.885 1.00 57.50 320 THR A N 1
ATOM 2466 C CA . THR A 1 320 ? 11.388 -8.059 -25.908 1.00 57.50 320 THR A CA 1
ATOM 2467 C C . THR A 1 320 ? 12.624 -8.338 -25.059 1.00 57.50 320 THR A C 1
ATOM 2469 O O . THR A 1 320 ? 12.864 -9.486 -24.701 1.00 57.50 320 THR A O 1
ATOM 2472 N N . THR A 1 321 ? 13.412 -7.310 -24.720 1.00 70.00 321 THR A N 1
ATOM 2473 C CA . THR A 1 321 ? 14.634 -7.431 -23.908 1.00 70.00 321 THR A CA 1
ATOM 2474 C C . THR A 1 321 ? 14.897 -6.155 -23.100 1.00 70.00 321 THR A C 1
ATOM 2476 O O . THR A 1 321 ? 14.421 -5.077 -23.462 1.00 70.00 321 THR A O 1
ATOM 2479 N N . CYS A 1 322 ? 15.723 -6.251 -22.052 1.00 75.31 322 CYS A N 1
ATOM 2480 C CA . CYS A 1 322 ? 16.175 -5.086 -21.284 1.00 75.31 322 CYS A CA 1
ATOM 2481 C C . CYS A 1 322 ? 16.937 -4.062 -22.131 1.00 75.31 322 CYS A C 1
ATOM 2483 O O . CYS A 1 322 ? 16.753 -2.868 -21.942 1.00 75.31 322 CYS A O 1
ATOM 2485 N N . ALA A 1 323 ? 17.727 -4.510 -23.110 1.00 77.94 323 ALA A N 1
ATOM 2486 C CA . ALA A 1 323 ? 18.433 -3.609 -24.020 1.00 77.94 323 ALA A CA 1
ATOM 2487 C C . ALA A 1 323 ? 17.461 -2.781 -24.880 1.00 77.94 323 ALA A C 1
ATOM 2489 O O . ALA A 1 323 ? 17.682 -1.591 -25.097 1.00 77.94 323 ALA A O 1
ATOM 2490 N N . VAL A 1 324 ? 16.356 -3.390 -25.327 1.00 75.00 324 VAL A N 1
ATOM 2491 C CA . VAL A 1 324 ? 15.292 -2.681 -26.058 1.00 75.00 324 VAL A CA 1
ATOM 2492 C C . VAL A 1 324 ? 14.577 -1.694 -25.136 1.00 75.00 324 VAL A C 1
ATOM 2494 O O . VAL A 1 324 ? 14.307 -0.571 -25.548 1.00 75.00 324 VAL A O 1
ATOM 2497 N N . ALA A 1 325 ? 14.319 -2.071 -23.882 1.00 74.25 325 ALA A N 1
ATOM 2498 C CA . ALA A 1 325 ? 13.714 -1.169 -22.906 1.00 74.25 325 ALA A CA 1
ATOM 2499 C C . ALA A 1 325 ? 14.627 0.029 -22.597 1.00 74.25 325 ALA A C 1
ATOM 2501 O O . ALA A 1 325 ? 14.161 1.162 -22.563 1.00 74.25 325 ALA A O 1
ATOM 2502 N N . GLU A 1 326 ? 15.936 -0.195 -22.444 1.00 76.69 326 GLU A N 1
ATOM 2503 C CA . GLU A 1 326 ? 16.924 0.867 -22.221 1.00 76.69 326 GLU A CA 1
ATOM 2504 C C . GLU A 1 326 ? 17.038 1.810 -23.417 1.00 76.69 326 GLU A C 1
ATOM 2506 O O . GLU A 1 326 ? 17.131 3.027 -23.246 1.00 76.69 326 GLU A O 1
ATOM 2511 N N . TYR A 1 327 ? 17.025 1.259 -24.632 1.00 78.06 327 TYR A N 1
ATOM 2512 C CA . TYR A 1 327 ? 16.995 2.059 -25.849 1.00 78.06 327 TYR A CA 1
ATOM 2513 C C . TYR A 1 327 ? 15.735 2.926 -25.901 1.00 78.06 327 TYR A C 1
ATOM 2515 O O . TYR A 1 327 ? 15.818 4.119 -26.193 1.00 78.06 327 TYR A O 1
ATOM 2523 N N . ALA A 1 328 ? 14.585 2.350 -25.558 1.00 72.56 328 ALA A N 1
ATOM 2524 C CA . ALA A 1 328 ? 13.319 3.061 -25.562 1.00 72.56 328 ALA A CA 1
ATOM 2525 C C . ALA A 1 328 ? 13.239 4.117 -24.438 1.00 72.56 328 ALA A C 1
ATOM 2527 O O . ALA A 1 328 ? 12.684 5.195 -24.629 1.00 72.56 328 ALA A O 1
ATOM 2528 N N . ALA A 1 329 ? 13.866 3.887 -23.285 1.00 74.88 329 ALA A N 1
ATOM 2529 C CA . ALA A 1 329 ? 13.955 4.908 -22.244 1.00 74.88 329 ALA A CA 1
ATOM 2530 C C . ALA A 1 329 ? 14.800 6.121 -22.667 1.00 74.88 329 ALA A C 1
ATOM 2532 O O . ALA A 1 329 ? 14.520 7.251 -22.280 1.00 74.88 329 ALA A O 1
ATOM 2533 N N . LYS A 1 330 ? 15.817 5.898 -23.507 1.00 73.56 330 LYS A N 1
ATOM 2534 C CA . LYS A 1 330 ? 16.674 6.971 -24.028 1.00 73.56 330 LYS A CA 1
ATOM 2535 C C . LYS A 1 330 ? 16.047 7.747 -25.186 1.00 73.56 330 LYS A C 1
ATOM 2537 O O . LYS A 1 330 ? 16.339 8.928 -25.317 1.00 73.56 330 LYS A O 1
ATOM 2542 N N . ASN A 1 331 ? 15.239 7.091 -26.022 1.00 68.06 331 ASN A N 1
ATOM 2543 C CA . ASN A 1 331 ? 14.814 7.649 -27.315 1.00 68.06 331 ASN A CA 1
ATOM 2544 C C . ASN A 1 331 ? 13.290 7.741 -27.507 1.00 68.06 331 ASN A C 1
ATOM 2546 O O . ASN A 1 331 ? 12.837 8.475 -28.371 1.00 68.06 331 ASN A O 1
ATOM 2550 N N . ASP A 1 332 ? 12.492 7.017 -26.721 1.00 62.22 332 ASP A N 1
ATOM 2551 C CA . ASP A 1 332 ? 11.057 6.797 -26.962 1.00 62.22 332 ASP A CA 1
ATOM 2552 C C . ASP A 1 332 ? 10.161 7.253 -25.795 1.00 62.22 332 ASP A C 1
ATOM 2554 O O . ASP A 1 332 ? 9.029 6.781 -25.659 1.00 62.22 332 ASP A O 1
ATOM 2558 N N . ARG A 1 333 ? 10.659 8.153 -24.932 1.00 77.75 333 ARG A N 1
ATOM 2559 C CA . ARG A 1 333 ? 9.948 8.637 -23.727 1.00 77.75 333 ARG A CA 1
ATOM 2560 C C . ARG A 1 333 ? 9.533 7.501 -22.785 1.00 77.75 333 ARG A C 1
ATOM 2562 O O . ARG A 1 333 ? 8.486 7.562 -22.142 1.00 77.75 333 ARG A O 1
ATOM 2569 N N . GLY A 1 334 ? 10.344 6.445 -22.739 1.00 82.25 334 GLY A N 1
ATOM 2570 C CA . GLY A 1 334 ? 10.195 5.370 -21.772 1.00 82.25 334 GLY A CA 1
ATOM 2571 C C . GLY A 1 334 ? 10.725 5.799 -20.405 1.00 82.25 334 GLY A C 1
ATOM 2572 O O . GLY A 1 334 ? 11.851 6.277 -20.296 1.00 82.25 334 GLY A O 1
ATOM 2573 N N . ILE A 1 335 ? 9.945 5.597 -19.352 1.00 82.44 335 ILE A N 1
ATOM 2574 C CA . ILE A 1 335 ? 10.392 5.801 -17.974 1.00 82.44 335 ILE A CA 1
ATOM 2575 C C . ILE A 1 335 ? 10.301 4.470 -17.249 1.00 82.44 335 ILE A C 1
ATOM 2577 O O . ILE A 1 335 ? 9.279 3.783 -17.294 1.00 82.44 335 ILE A O 1
ATOM 2581 N N . PHE A 1 336 ? 11.409 4.086 -16.622 1.00 79.38 336 PHE A N 1
ATOM 2582 C CA . PHE A 1 336 ? 11.485 2.861 -15.850 1.00 79.38 336 PHE A CA 1
ATOM 2583 C C . PHE A 1 336 ? 10.949 3.057 -14.444 1.00 79.38 336 PHE A C 1
ATOM 2585 O O . PHE A 1 336 ? 11.242 4.055 -13.790 1.00 79.38 336 PHE A O 1
ATOM 2592 N N . PHE A 1 337 ? 10.262 2.030 -13.966 1.00 75.50 337 PHE A N 1
ATOM 2593 C CA . PHE A 1 337 ? 9.773 1.949 -12.604 1.00 75.50 337 PHE A CA 1
ATOM 2594 C C . PHE A 1 337 ? 10.390 0.725 -11.929 1.00 75.50 337 PHE A C 1
ATOM 2596 O O . PHE A 1 337 ? 10.413 -0.378 -12.487 1.00 75.50 337 PHE A O 1
ATOM 2603 N N . GLU A 1 338 ? 10.911 0.926 -10.716 1.00 71.06 338 GLU A N 1
ATOM 2604 C CA . GLU A 1 338 ? 11.402 -0.165 -9.865 1.00 71.06 338 GLU A CA 1
ATOM 2605 C C . GLU A 1 338 ? 10.286 -1.185 -9.632 1.00 71.06 338 GLU A C 1
ATOM 2607 O O . GLU A 1 338 ? 10.467 -2.384 -9.863 1.00 71.06 338 GLU A O 1
ATOM 2612 N N . SER A 1 339 ? 9.090 -0.668 -9.350 1.00 67.00 339 SER A N 1
ATOM 2613 C CA . SER A 1 339 ? 7.828 -1.382 -9.453 1.00 67.00 339 SER A CA 1
ATOM 2614 C C . SER A 1 339 ? 6.695 -0.438 -9.829 1.00 67.00 339 SER A C 1
ATOM 2616 O O . SER A 1 339 ? 6.667 0.703 -9.373 1.00 67.00 339 SER A O 1
ATOM 2618 N N . LEU A 1 340 ? 5.732 -0.931 -10.610 1.00 60.62 340 LEU A N 1
ATOM 2619 C CA . LEU A 1 340 ? 4.376 -0.378 -10.624 1.00 60.62 340 LEU A CA 1
ATOM 2620 C C . LEU A 1 340 ? 3.622 -1.006 -9.444 1.00 60.62 340 LEU A C 1
ATOM 2622 O O . LEU A 1 340 ? 2.681 -1.772 -9.627 1.00 60.62 340 LEU A O 1
ATOM 2626 N N . ASN A 1 341 ? 4.111 -0.767 -8.223 1.00 51.38 341 ASN A N 1
ATOM 2627 C CA . ASN A 1 341 ? 3.397 -1.147 -7.007 1.00 51.38 341 ASN A CA 1
ATOM 2628 C C . ASN A 1 341 ? 2.214 -0.189 -6.867 1.00 51.38 341 ASN A C 1
ATOM 2630 O O . ASN A 1 341 ? 2.352 0.909 -6.340 1.00 51.38 341 ASN A O 1
ATOM 2634 N N . LEU A 1 342 ? 1.064 -0.611 -7.378 1.00 47.16 342 LEU A N 1
ATOM 2635 C CA . LEU A 1 342 ? -0.187 0.155 -7.370 1.00 47.16 342 LEU A CA 1
ATOM 2636 C C . LEU A 1 342 ? -1.009 -0.076 -6.102 1.00 47.16 342 LEU A C 1
ATOM 2638 O O . LEU A 1 342 ? -2.022 0.573 -5.875 1.00 47.16 342 LEU A O 1
ATOM 2642 N N . ASP A 1 343 ? -0.511 -0.967 -5.254 1.00 36.59 343 ASP A N 1
ATOM 2643 C CA . ASP A 1 343 ? -1.055 -1.301 -3.945 1.00 36.59 343 ASP A CA 1
ATOM 2644 C C . ASP A 1 343 ? -0.467 -0.431 -2.824 1.00 36.59 343 ASP A C 1
ATOM 2646 O O . ASP A 1 343 ? -0.954 -0.449 -1.695 1.00 36.59 343 ASP A O 1
ATOM 2650 N N . LYS A 1 344 ? 0.520 0.422 -3.139 1.00 37.41 344 LYS A N 1
ATOM 2651 C CA . LYS A 1 344 ? 0.724 1.639 -2.358 1.00 37.41 344 LYS A CA 1
ATOM 2652 C C . LYS A 1 344 ? -0.362 2.640 -2.755 1.00 37.41 344 LYS A C 1
ATOM 2654 O O . LYS A 1 344 ? -0.121 3.601 -3.482 1.00 37.41 344 LYS A O 1
ATOM 2659 N N . GLY A 1 345 ? -1.558 2.458 -2.193 1.00 34.19 345 GLY A N 1
ATOM 2660 C CA . GLY A 1 345 ? -2.311 3.631 -1.748 1.00 34.19 345 GLY A CA 1
ATOM 2661 C C . GLY A 1 345 ? -1.374 4.547 -0.934 1.00 34.19 345 GLY A C 1
ATOM 2662 O O . GLY A 1 345 ? -0.371 4.064 -0.421 1.00 34.19 345 GLY A O 1
ATOM 2663 N N . PRO A 1 346 ? -1.664 5.851 -0.846 1.00 31.91 346 PRO A N 1
ATOM 2664 C CA . PRO A 1 346 ? -0.738 7.000 -0.877 1.00 31.91 346 PRO A CA 1
ATOM 2665 C C . PRO A 1 346 ? 0.268 7.176 0.278 1.00 31.91 346 PRO A C 1
ATOM 2667 O O . PRO A 1 346 ? 0.557 8.297 0.687 1.00 31.91 346 PRO A O 1
ATOM 2670 N N . ASP A 1 347 ? 0.861 6.104 0.772 1.00 37.69 347 ASP A N 1
ATOM 2671 C CA . ASP A 1 347 ? 1.749 6.108 1.918 1.00 37.69 347 ASP A CA 1
ATOM 2672 C C . ASP A 1 347 ? 3.174 5.856 1.417 1.00 37.69 347 ASP A C 1
ATOM 2674 O O . ASP A 1 347 ? 3.656 4.726 1.355 1.00 37.69 347 ASP A O 1
ATOM 2678 N N . THR A 1 348 ? 3.768 6.953 0.931 1.00 40.12 348 THR A N 1
ATOM 2679 C CA . THR A 1 348 ? 5.171 7.410 1.035 1.00 40.12 348 THR A CA 1
ATOM 2680 C C . THR A 1 348 ? 5.489 8.268 -0.204 1.00 40.12 348 THR A C 1
ATOM 2682 O O . THR A 1 348 ? 5.712 7.709 -1.273 1.00 40.12 348 THR A O 1
ATOM 2685 N N . GLU A 1 349 ? 5.499 9.604 -0.060 1.00 48.75 349 GLU A N 1
ATOM 2686 C CA . GLU A 1 349 ? 5.982 10.610 -1.048 1.00 48.75 349 GLU A CA 1
ATOM 2687 C C . GLU A 1 349 ? 5.097 10.936 -2.283 1.00 48.75 349 GLU A C 1
ATOM 2689 O O . GLU A 1 349 ? 5.609 11.178 -3.374 1.00 48.75 349 GLU A O 1
ATOM 2694 N N . GLY A 1 350 ? 3.763 10.963 -2.155 1.00 51.69 350 GLY A N 1
ATOM 2695 C CA . GLY A 1 350 ? 2.867 11.214 -3.303 1.00 51.69 350 GLY A CA 1
ATOM 2696 C C . GLY A 1 350 ? 2.606 12.683 -3.669 1.00 51.69 350 GLY A C 1
ATOM 2697 O O . GLY A 1 350 ? 2.343 12.977 -4.833 1.00 51.69 350 GLY A O 1
ATOM 2698 N N . ASP A 1 351 ? 2.670 13.598 -2.704 1.00 64.88 351 ASP A N 1
ATOM 2699 C CA . ASP A 1 351 ? 2.381 15.011 -2.946 1.00 64.88 351 ASP A CA 1
ATOM 2700 C C . ASP A 1 351 ? 3.700 15.793 -2.937 1.00 64.88 351 ASP A C 1
ATOM 2702 O O . ASP A 1 351 ? 4.480 15.744 -1.985 1.00 64.88 351 ASP A O 1
ATOM 2706 N N . ILE A 1 352 ? 3.971 16.483 -4.039 1.00 75.19 352 ILE A N 1
ATOM 2707 C CA . ILE A 1 352 ? 5.121 17.359 -4.185 1.00 75.19 352 ILE A CA 1
ATOM 2708 C C . ILE A 1 352 ? 4.845 18.628 -3.382 1.00 75.19 352 ILE A C 1
ATOM 2710 O O . ILE A 1 352 ? 3.944 19.393 -3.724 1.00 75.19 352 ILE A O 1
ATOM 2714 N N . ASP A 1 353 ? 5.630 18.879 -2.337 1.00 81.00 353 ASP A N 1
ATOM 2715 C CA . ASP A 1 353 ? 5.606 20.164 -1.640 1.00 81.00 353 ASP A CA 1
ATOM 2716 C C . ASP A 1 353 ? 6.274 21.277 -2.472 1.00 81.00 353 ASP A C 1
ATOM 2718 O O . ASP A 1 353 ? 6.931 21.034 -3.489 1.00 81.00 353 ASP A O 1
ATOM 2722 N N . SER A 1 354 ? 6.107 22.530 -2.047 1.00 82.94 354 SER A N 1
ATOM 2723 C CA . SER A 1 354 ? 6.669 23.684 -2.755 1.00 82.94 354 SER A CA 1
ATOM 2724 C C . SER A 1 354 ? 8.200 23.662 -2.823 1.00 82.94 354 SER A C 1
ATOM 2726 O O . SER A 1 354 ? 8.767 24.072 -3.832 1.00 82.94 354 SER A O 1
ATOM 2728 N N . GLY A 1 355 ? 8.883 23.162 -1.788 1.00 84.62 355 GLY A N 1
ATOM 2729 C CA . GLY A 1 355 ? 10.345 23.104 -1.750 1.00 84.62 355 GLY A CA 1
ATOM 2730 C C . GLY A 1 355 ? 10.905 22.084 -2.740 1.00 84.62 355 GLY A C 1
ATOM 2731 O O . GLY A 1 355 ? 11.860 22.365 -3.467 1.00 84.62 355 GLY A O 1
ATOM 2732 N N . PHE A 1 356 ? 10.275 20.916 -2.835 1.00 83.50 356 PHE A N 1
ATOM 2733 C CA . PHE A 1 356 ? 10.618 19.906 -3.823 1.00 83.50 356 PHE A CA 1
ATOM 2734 C C . PHE A 1 356 ? 10.228 20.347 -5.239 1.00 83.50 356 PHE A C 1
ATOM 2736 O O . PHE A 1 356 ? 10.995 20.127 -6.177 1.00 83.50 356 PHE A O 1
ATOM 2743 N N . ALA A 1 357 ? 9.100 21.045 -5.410 1.00 87.50 357 ALA A N 1
ATOM 2744 C CA . ALA A 1 357 ? 8.719 21.618 -6.700 1.00 87.50 357 ALA A CA 1
ATOM 2745 C C . ALA A 1 357 ? 9.755 22.640 -7.203 1.00 87.50 357 ALA A C 1
ATOM 2747 O O . ALA A 1 357 ? 10.145 22.617 -8.372 1.00 87.50 357 ALA A O 1
ATOM 2748 N N . GLU A 1 358 ? 10.253 23.507 -6.318 1.00 87.19 358 GLU A N 1
ATOM 2749 C CA . GLU A 1 358 ? 11.338 24.443 -6.626 1.00 87.19 358 GLU A CA 1
ATOM 2750 C C . GLU A 1 358 ? 12.642 23.715 -6.973 1.00 87.19 358 GLU A C 1
ATOM 2752 O O . GLU A 1 358 ? 13.291 24.052 -7.966 1.00 87.19 358 GLU A O 1
ATOM 2757 N N . ALA A 1 359 ? 12.989 22.666 -6.222 1.00 87.19 359 ALA A N 1
ATOM 2758 C CA . ALA A 1 359 ? 14.149 21.824 -6.505 1.00 87.19 359 ALA A CA 1
ATOM 2759 C C . ALA A 1 359 ? 14.059 21.149 -7.886 1.00 87.19 359 ALA A C 1
ATOM 2761 O O . ALA A 1 359 ? 15.060 21.058 -8.598 1.00 87.19 359 ALA A O 1
ATOM 2762 N N . VAL A 1 360 ? 12.861 20.723 -8.295 1.00 87.44 360 VAL A N 1
ATOM 2763 C CA . VAL A 1 360 ? 12.593 20.161 -9.625 1.00 87.44 360 VAL A CA 1
ATOM 2764 C C . VAL A 1 360 ? 12.811 21.191 -10.736 1.00 87.44 360 VAL A C 1
ATOM 2766 O O . VAL A 1 360 ? 13.352 20.842 -11.792 1.00 87.44 360 VAL A O 1
ATOM 2769 N N . MET A 1 361 ? 12.442 22.451 -10.494 1.00 86.44 361 MET A N 1
ATOM 2770 C CA . MET A 1 361 ? 12.608 23.548 -11.452 1.00 86.44 361 MET A CA 1
ATOM 2771 C C . MET A 1 361 ? 14.050 24.031 -11.607 1.00 86.44 361 MET A C 1
ATOM 2773 O O . MET A 1 361 ? 14.352 24.655 -12.624 1.00 86.44 361 MET A O 1
ATOM 2777 N N . ASP A 1 362 ? 14.937 23.767 -10.644 1.00 87.44 362 ASP A N 1
ATOM 2778 C CA . ASP A 1 362 ? 16.354 24.111 -10.766 1.00 87.44 362 ASP A CA 1
ATOM 2779 C C . ASP A 1 362 ? 17.060 23.137 -11.730 1.00 87.44 362 ASP A C 1
ATOM 2781 O O . ASP A 1 362 ? 17.250 21.964 -11.390 1.00 87.44 362 ASP A O 1
ATOM 2785 N N . PRO A 1 363 ? 17.495 23.582 -12.927 1.00 79.62 363 PRO A N 1
ATOM 2786 C CA . PRO A 1 363 ? 18.149 22.713 -13.902 1.00 79.62 363 PRO A CA 1
ATOM 2787 C C . PRO A 1 363 ? 19.527 22.213 -13.442 1.00 79.62 363 PRO A C 1
ATOM 2789 O O . PRO A 1 363 ? 20.030 21.240 -14.001 1.00 79.62 363 PRO A O 1
ATOM 2792 N N . ASN A 1 364 ? 20.141 22.856 -12.442 1.00 81.75 364 ASN A N 1
ATOM 2793 C CA . ASN A 1 364 ? 21.432 22.451 -11.886 1.00 81.75 364 ASN A CA 1
ATOM 2794 C C . ASN A 1 364 ? 21.283 21.453 -10.732 1.00 81.75 364 ASN A C 1
ATOM 2796 O O . ASN A 1 364 ? 22.273 20.849 -10.304 1.00 81.75 364 ASN A O 1
ATOM 2800 N N . ASN A 1 365 ? 20.059 21.256 -10.238 1.00 78.94 365 ASN A N 1
ATOM 2801 C CA . ASN A 1 365 ? 19.782 20.293 -9.195 1.00 78.94 365 ASN A CA 1
ATOM 2802 C C . ASN A 1 365 ? 19.780 18.874 -9.781 1.00 78.94 365 ASN A C 1
ATOM 2804 O O . ASN A 1 365 ? 18.888 18.477 -10.539 1.00 78.94 365 ASN A O 1
ATOM 2808 N N . ASN A 1 366 ? 20.829 18.136 -9.417 1.00 70.62 366 ASN A N 1
ATOM 2809 C CA . ASN A 1 366 ? 21.095 16.760 -9.832 1.00 70.62 366 ASN A CA 1
ATOM 2810 C C . ASN A 1 366 ? 20.982 15.772 -8.659 1.00 70.62 366 ASN A C 1
ATOM 2812 O O . ASN A 1 366 ? 21.564 14.686 -8.709 1.00 70.62 366 ASN A O 1
ATOM 2816 N N . ILE A 1 367 ? 20.280 16.144 -7.583 1.00 72.69 367 ILE A N 1
ATOM 2817 C CA . ILE A 1 367 ? 19.977 15.210 -6.496 1.00 72.69 367 ILE A CA 1
ATOM 2818 C C . ILE A 1 367 ? 19.080 14.102 -7.075 1.00 72.69 367 ILE A C 1
ATOM 2820 O O . ILE A 1 367 ? 18.154 14.369 -7.840 1.00 72.69 367 ILE A O 1
ATOM 2824 N N . ASP A 1 368 ? 19.382 12.850 -6.725 1.00 61.94 368 ASP A N 1
ATOM 2825 C CA . ASP A 1 368 ? 18.814 11.641 -7.335 1.00 61.94 368 ASP A CA 1
ATOM 2826 C C . ASP A 1 368 ? 17.281 11.680 -7.553 1.00 61.94 368 ASP A C 1
ATOM 2828 O O . ASP A 1 368 ? 16.877 11.446 -8.688 1.00 61.94 368 ASP A O 1
ATOM 2832 N N . PRO A 1 369 ? 16.406 12.030 -6.581 1.00 65.69 369 PRO A N 1
ATOM 2833 C CA . PRO A 1 369 ? 14.955 12.024 -6.801 1.00 65.69 369 PRO A CA 1
ATOM 2834 C C . PRO A 1 369 ? 14.491 13.079 -7.817 1.00 65.69 369 PRO A C 1
ATOM 2836 O O . PRO A 1 369 ? 13.593 12.811 -8.613 1.00 65.69 369 PRO A O 1
ATOM 2839 N N . VAL A 1 370 ? 15.144 14.244 -7.870 1.00 72.69 370 VAL A N 1
ATOM 2840 C CA . VAL A 1 370 ? 14.793 15.332 -8.797 1.00 72.69 370 VAL A CA 1
ATOM 2841 C C . VAL A 1 370 ? 15.002 14.909 -10.254 1.00 72.69 370 VAL A C 1
ATOM 2843 O O . VAL A 1 370 ? 14.172 15.200 -11.118 1.00 72.69 370 VAL A O 1
ATOM 2846 N N . PHE A 1 371 ? 16.086 14.179 -10.533 1.00 69.94 371 PHE A N 1
ATOM 2847 C CA . PHE A 1 371 ? 16.412 13.725 -11.884 1.00 69.94 371 PHE A CA 1
ATOM 2848 C C . PHE A 1 371 ? 15.350 12.777 -12.468 1.00 69.94 371 PHE A C 1
ATOM 2850 O O . PHE A 1 371 ? 15.023 12.891 -13.648 1.00 69.94 371 PHE A O 1
ATOM 2857 N N . TYR A 1 372 ? 14.786 11.874 -11.657 1.00 71.06 372 TYR A N 1
ATOM 2858 C CA . TYR A 1 372 ? 13.760 10.920 -12.112 1.00 71.06 372 TYR A CA 1
ATOM 2859 C C . TYR A 1 372 ? 12.356 11.520 -12.166 1.00 71.06 372 TYR A C 1
ATOM 2861 O O . TYR A 1 372 ? 11.549 11.108 -12.996 1.00 71.06 372 TYR A O 1
ATOM 2869 N N . VAL A 1 373 ? 12.065 12.492 -11.301 1.00 79.38 373 VAL A N 1
ATOM 2870 C CA . VAL A 1 373 ? 10.748 13.132 -11.225 1.00 79.38 373 VAL A CA 1
ATOM 2871 C C . VAL A 1 373 ? 10.528 14.124 -12.368 1.00 79.38 373 VAL A C 1
ATOM 2873 O O . VAL A 1 373 ? 9.436 14.194 -12.928 1.00 79.38 373 VAL A O 1
ATOM 2876 N N . ARG A 1 374 ? 11.565 14.868 -12.766 1.00 84.81 374 ARG A N 1
ATOM 2877 C CA . ARG A 1 374 ? 11.444 15.946 -13.760 1.00 84.81 374 ARG A CA 1
ATOM 2878 C C . ARG A 1 374 ? 10.814 15.501 -15.099 1.00 84.81 374 ARG A C 1
ATOM 2880 O O . ARG A 1 374 ? 9.964 16.234 -15.602 1.00 84.81 374 ARG A O 1
ATOM 2887 N N . PRO A 1 375 ? 11.147 14.329 -15.679 1.00 83.12 375 PRO A N 1
ATOM 2888 C CA . PRO A 1 375 ? 10.485 13.835 -16.889 1.00 83.12 375 PRO A CA 1
ATOM 2889 C C . PRO A 1 375 ? 8.997 13.500 -16.705 1.00 83.12 375 PRO A C 1
ATOM 2891 O O . PRO A 1 375 ? 8.221 13.701 -17.634 1.00 83.12 375 PRO A O 1
ATOM 2894 N N . LEU A 1 376 ? 8.578 13.024 -15.525 1.00 85.50 376 LEU A N 1
ATOM 2895 C CA . LEU A 1 376 ? 7.179 12.656 -15.239 1.00 85.50 376 LEU A CA 1
ATOM 2896 C C . LEU A 1 376 ? 6.244 13.873 -15.207 1.00 85.50 376 LEU A C 1
ATOM 2898 O O . LEU A 1 376 ? 5.044 13.765 -15.465 1.00 85.50 376 LEU A O 1
ATOM 2902 N N . LEU A 1 377 ? 6.805 15.044 -14.920 1.00 90.50 377 LEU A N 1
ATOM 2903 C CA . LEU A 1 377 ? 6.091 16.309 -14.779 1.00 90.50 377 LEU A CA 1
ATOM 2904 C C . LEU A 1 377 ? 6.019 17.108 -16.086 1.00 90.50 377 LEU A C 1
ATOM 2906 O O . LEU A 1 377 ? 5.668 18.284 -16.080 1.00 90.50 377 LEU A O 1
ATOM 2910 N N . GLN A 1 378 ? 6.339 16.488 -17.226 1.00 91.31 378 GLN A N 1
ATOM 2911 C CA . GLN A 1 378 ? 6.266 17.153 -18.521 1.00 91.31 378 GLN A CA 1
ATOM 2912 C C . GLN A 1 378 ? 4.819 17.605 -18.825 1.00 91.31 378 GLN A C 1
ATOM 2914 O O . GLN A 1 378 ? 3.939 16.749 -18.971 1.00 91.31 378 GLN A O 1
ATOM 2919 N N . PRO A 1 379 ? 4.534 18.915 -18.959 1.00 92.62 379 PRO A N 1
ATOM 2920 C CA . PRO A 1 379 ? 3.164 19.436 -19.051 1.00 92.62 379 PRO A CA 1
ATOM 2921 C C . PRO A 1 379 ? 2.372 18.956 -20.260 1.00 92.62 379 PRO A C 1
ATOM 2923 O O . PRO A 1 379 ? 1.156 18.858 -20.185 1.00 92.62 379 PRO A O 1
ATOM 2926 N N . SER A 1 380 ? 3.047 18.623 -21.355 1.00 91.88 380 SER A N 1
ATOM 2927 C CA . SER A 1 380 ? 2.411 18.237 -22.614 1.00 91.88 380 SER A CA 1
ATOM 2928 C C . SER A 1 380 ? 2.110 16.743 -22.746 1.00 91.88 380 SER A C 1
ATOM 2930 O O . SER A 1 380 ? 1.588 16.337 -23.780 1.00 91.88 380 SER A O 1
ATOM 2932 N N . PHE A 1 381 ? 2.516 15.907 -21.786 1.00 92.69 381 PHE A N 1
ATOM 2933 C CA . PHE A 1 381 ? 2.153 14.491 -21.820 1.00 92.69 381 PHE A CA 1
ATOM 2934 C C . PHE A 1 381 ? 0.636 14.359 -21.669 1.00 92.69 381 PHE A C 1
ATOM 2936 O O . PHE A 1 381 ? 0.068 14.860 -20.704 1.00 92.69 381 PHE A O 1
ATOM 2943 N N . ASP A 1 382 ? 0.005 13.706 -22.642 1.00 92.50 382 ASP A N 1
ATOM 2944 C CA . ASP A 1 382 ? -1.450 13.534 -22.764 1.00 92.50 382 ASP A CA 1
ATOM 2945 C C . ASP A 1 382 ? -1.890 12.069 -22.572 1.00 92.50 382 ASP A C 1
ATOM 2947 O O . ASP A 1 382 ? -3.059 11.778 -22.322 1.00 92.50 382 ASP A O 1
ATOM 2951 N N . GLY A 1 383 ? -0.944 11.130 -22.633 1.00 92.75 383 GLY A N 1
ATOM 2952 C CA . GLY A 1 383 ? -1.221 9.704 -22.584 1.00 92.75 383 GLY A CA 1
ATOM 2953 C C . GLY A 1 383 ? -0.087 8.893 -21.975 1.00 92.75 383 GLY A C 1
ATOM 2954 O O . GLY A 1 383 ? 1.069 9.321 -21.972 1.00 92.75 383 GLY A O 1
ATOM 2955 N N . MET A 1 384 ? -0.413 7.712 -21.460 1.00 91.69 384 MET A N 1
ATOM 2956 C CA . MET A 1 384 ? 0.567 6.770 -20.923 1.00 91.69 384 MET A CA 1
ATOM 2957 C C . MET A 1 384 ? 0.151 5.324 -21.193 1.00 91.69 384 MET A C 1
ATOM 2959 O O . MET A 1 384 ? -1.013 4.974 -21.034 1.00 91.69 384 MET A O 1
ATOM 2963 N N . GLY A 1 385 ? 1.110 4.480 -21.568 1.00 90.31 385 GLY A N 1
ATOM 2964 C CA . GLY A 1 385 ? 0.934 3.029 -21.672 1.00 90.31 385 GLY A CA 1
ATOM 2965 C C . GLY A 1 385 ? 2.103 2.313 -21.013 1.00 90.31 385 GLY A C 1
ATOM 2966 O O . GLY A 1 385 ? 3.259 2.664 -21.246 1.00 90.31 385 GLY A O 1
ATOM 2967 N N . CYS A 1 386 ? 1.821 1.326 -20.173 1.00 86.62 386 CYS A N 1
ATOM 2968 C CA . CYS A 1 386 ? 2.820 0.698 -19.312 1.00 86.62 386 CYS A CA 1
ATOM 2969 C C . CYS A 1 386 ? 2.852 -0.814 -19.511 1.00 86.62 386 CYS A C 1
ATOM 2971 O O . CYS A 1 386 ? 1.819 -1.441 -19.721 1.00 86.62 386 CYS A O 1
ATOM 2973 N N . VAL A 1 387 ? 4.037 -1.410 -19.386 1.00 83.94 387 VAL A N 1
ATOM 2974 C CA . VAL A 1 387 ? 4.223 -2.862 -19.482 1.00 83.94 387 VAL A CA 1
ATOM 2975 C C . VAL A 1 387 ? 5.056 -3.388 -18.317 1.00 83.94 387 VAL A C 1
ATOM 2977 O O . VAL A 1 387 ? 6.056 -2.781 -17.920 1.00 83.94 387 VAL A O 1
ATOM 2980 N N . MET A 1 388 ? 4.657 -4.547 -17.788 1.00 79.19 388 MET A N 1
ATOM 2981 C CA . MET A 1 388 ? 5.419 -5.263 -16.763 1.00 79.19 388 MET A CA 1
ATOM 2982 C C . MET A 1 388 ? 6.485 -6.131 -17.420 1.00 79.19 388 MET A C 1
ATOM 2984 O O . MET A 1 388 ? 6.194 -6.903 -18.334 1.00 79.19 388 MET A O 1
ATOM 2988 N N . LEU A 1 389 ? 7.712 -6.043 -16.923 1.00 75.44 389 LEU A N 1
ATOM 2989 C CA . LEU A 1 389 ? 8.847 -6.847 -17.349 1.00 75.44 389 LEU A CA 1
ATOM 2990 C C . LEU A 1 389 ? 8.799 -8.195 -16.617 1.00 75.44 389 LEU A C 1
ATOM 2992 O O . LEU A 1 389 ? 8.893 -8.259 -15.392 1.00 75.44 389 LEU A O 1
ATOM 2996 N N . ARG A 1 390 ? 8.685 -9.299 -17.364 1.00 66.38 390 ARG A N 1
ATOM 2997 C CA . ARG A 1 390 ? 8.666 -10.667 -16.807 1.00 66.38 390 ARG A CA 1
ATOM 2998 C C . ARG A 1 390 ? 9.948 -11.004 -16.055 1.00 66.38 390 ARG A C 1
ATOM 3000 O O . ARG A 1 390 ? 9.912 -11.742 -15.076 1.00 66.38 390 ARG A O 1
ATOM 3007 N N . ALA A 1 391 ? 11.071 -10.477 -16.535 1.00 70.88 391 ALA A N 1
ATOM 3008 C CA . ALA A 1 391 ? 12.336 -10.499 -15.828 1.00 70.88 391 ALA A CA 1
ATOM 3009 C C . ALA A 1 391 ? 12.752 -9.051 -15.539 1.00 70.88 391 ALA A C 1
ATOM 3011 O O . ALA A 1 391 ? 12.736 -8.229 -16.457 1.00 70.88 391 ALA A O 1
ATOM 3012 N N . PRO A 1 392 ? 13.127 -8.731 -14.294 1.00 74.12 392 PRO A N 1
ATOM 3013 C CA . PRO A 1 392 ? 13.556 -7.390 -13.949 1.00 74.12 392 PRO A CA 1
ATOM 3014 C C . PRO A 1 392 ? 14.836 -7.019 -14.695 1.00 74.12 392 PRO A C 1
ATOM 3016 O O . PRO A 1 392 ? 15.763 -7.827 -14.790 1.00 74.12 392 PRO A O 1
ATOM 3019 N N . CYS A 1 393 ? 14.907 -5.780 -15.167 1.00 76.38 393 CYS A N 1
ATOM 3020 C CA . CYS A 1 393 ? 16.117 -5.238 -15.764 1.00 76.38 393 CYS A CA 1
ATOM 3021 C C . CYS A 1 393 ? 17.008 -4.621 -14.687 1.00 76.38 393 CYS A C 1
ATOM 3023 O O . CYS A 1 393 ? 16.530 -3.968 -13.762 1.00 76.38 393 CYS A O 1
ATOM 3025 N N . LEU A 1 394 ? 18.314 -4.848 -14.802 1.00 77.12 394 LEU A N 1
ATOM 3026 C CA . LEU A 1 394 ? 19.315 -4.247 -13.927 1.00 77.12 394 LEU A CA 1
ATOM 3027 C C . LEU A 1 394 ? 19.914 -3.041 -14.641 1.00 77.12 394 LEU A C 1
ATOM 3029 O O . LEU A 1 394 ? 20.814 -3.190 -15.468 1.00 77.12 394 LEU A O 1
ATOM 3033 N N . LEU A 1 395 ? 19.406 -1.852 -14.331 1.00 70.56 395 LEU A N 1
ATOM 3034 C CA . LEU A 1 395 ? 19.908 -0.616 -14.919 1.00 70.56 395 LEU A CA 1
ATOM 3035 C C . LEU A 1 395 ? 21.204 -0.210 -14.227 1.00 70.56 395 LEU A C 1
ATOM 3037 O O . LEU A 1 395 ? 21.238 -0.026 -13.008 1.00 70.56 395 LEU A O 1
ATOM 3041 N N . ARG A 1 396 ? 22.272 -0.039 -15.009 1.00 62.19 396 ARG A N 1
ATOM 3042 C CA . ARG A 1 396 ? 23.526 0.529 -14.504 1.00 62.19 396 ARG A CA 1
ATOM 3043 C C . ARG A 1 396 ? 23.327 2.009 -14.201 1.00 62.19 396 ARG A C 1
ATOM 3045 O O . ARG A 1 396 ? 22.978 2.782 -15.089 1.00 62.19 396 ARG A O 1
ATOM 3052 N N . SER A 1 397 ? 23.589 2.406 -12.959 1.00 57.03 397 SER A N 1
ATOM 3053 C CA . SER A 1 397 ? 23.639 3.820 -12.595 1.00 57.03 397 SER A CA 1
ATOM 3054 C C . SER A 1 397 ? 24.763 4.536 -13.357 1.00 57.03 397 SER A C 1
ATOM 3056 O O . SER A 1 397 ? 25.883 4.033 -13.433 1.00 57.03 397 SER A O 1
ATOM 3058 N N . ASN A 1 398 ? 24.482 5.735 -13.877 1.00 51.25 398 ASN A N 1
ATOM 3059 C CA . ASN A 1 398 ? 25.484 6.621 -14.484 1.00 51.25 398 ASN A CA 1
ATOM 3060 C C . ASN A 1 398 ? 26.353 7.357 -13.440 1.00 51.25 398 ASN A C 1
ATOM 3062 O O . ASN A 1 398 ? 27.122 8.246 -13.804 1.00 51.25 398 ASN A O 1
ATOM 3066 N N . ARG A 1 399 ? 26.236 7.034 -12.143 1.00 50.81 399 ARG A N 1
ATOM 3067 C CA . ARG A 1 399 ? 27.066 7.655 -11.104 1.00 50.81 399 ARG A CA 1
ATOM 3068 C C . ARG A 1 399 ? 28.555 7.342 -11.330 1.00 50.81 399 ARG A C 1
ATOM 3070 O O . ARG A 1 399 ? 28.894 6.206 -11.676 1.00 50.81 399 ARG A O 1
ATOM 3077 N N . PRO A 1 400 ? 29.463 8.303 -11.074 1.00 42.00 400 PRO A N 1
ATOM 3078 C CA . PRO A 1 400 ? 30.879 8.000 -10.925 1.00 42.00 400 PRO A CA 1
ATOM 3079 C C . PRO A 1 400 ? 31.036 6.911 -9.862 1.00 42.00 400 PRO A C 1
ATOM 3081 O O . PRO A 1 400 ? 30.433 7.004 -8.792 1.00 42.00 400 PRO A O 1
ATOM 3084 N N . ARG A 1 401 ? 31.818 5.867 -10.160 1.00 43.66 401 ARG A N 1
ATOM 3085 C CA . ARG A 1 401 ? 32.160 4.834 -9.174 1.00 43.66 401 ARG A CA 1
ATOM 3086 C C . ARG A 1 401 ? 32.703 5.511 -7.922 1.00 43.66 401 ARG A C 1
ATOM 3088 O O . ARG A 1 401 ? 33.736 6.171 -8.006 1.00 43.66 401 ARG A O 1
ATOM 3095 N N . ASP A 1 402 ? 32.061 5.289 -6.780 1.00 44.59 402 ASP A N 1
ATOM 3096 C CA . ASP A 1 402 ? 32.736 5.491 -5.506 1.00 44.59 402 ASP A CA 1
ATOM 3097 C C . ASP A 1 402 ? 33.889 4.471 -5.448 1.00 44.59 402 ASP A C 1
ATOM 3099 O O . ASP A 1 402 ? 33.631 3.263 -5.473 1.00 44.59 402 ASP A O 1
ATOM 3103 N N . PRO A 1 403 ? 35.161 4.904 -5.405 1.00 48.03 403 PRO A N 1
ATOM 3104 C CA . PRO A 1 403 ? 36.298 3.990 -5.360 1.00 48.03 403 PRO A CA 1
ATOM 3105 C C . PRO A 1 403 ? 36.308 3.094 -4.109 1.00 48.03 403 PRO A C 1
ATOM 3107 O O . PRO A 1 403 ? 37.040 2.104 -4.087 1.00 48.03 403 PRO A O 1
ATOM 3110 N N . LYS A 1 404 ? 35.507 3.406 -3.078 1.00 46.41 404 LYS A N 1
ATOM 3111 C CA . LYS A 1 404 ? 35.392 2.618 -1.843 1.00 46.41 404 LYS A CA 1
ATOM 3112 C C . LYS A 1 404 ? 34.251 1.599 -1.863 1.00 46.41 404 LYS A C 1
ATOM 3114 O O . LYS A 1 404 ? 34.306 0.639 -1.096 1.00 46.41 404 LYS A O 1
ATOM 3119 N N . SER A 1 405 ? 33.263 1.746 -2.747 1.00 43.50 405 SER A N 1
ATOM 3120 C CA . SER A 1 405 ? 32.160 0.788 -2.881 1.00 43.50 405 SER A CA 1
ATOM 3121 C C . SER A 1 405 ? 32.403 -0.106 -4.102 1.00 43.50 405 SER A C 1
ATOM 3123 O O . SER A 1 405 ? 32.391 0.356 -5.242 1.00 43.50 405 SER A O 1
ATOM 3125 N N . LYS A 1 406 ? 32.649 -1.404 -3.888 1.00 38.53 406 LYS A N 1
ATOM 3126 C CA . LYS A 1 406 ? 32.830 -2.383 -4.980 1.00 38.53 406 LYS A CA 1
ATOM 3127 C C . LYS A 1 406 ? 31.522 -2.764 -5.689 1.00 38.53 406 LYS A C 1
ATOM 3129 O O . LYS A 1 406 ? 31.559 -3.564 -6.623 1.00 38.53 406 LYS A O 1
ATOM 3134 N N . GLU A 1 407 ? 30.384 -2.218 -5.275 1.00 41.75 407 GLU A N 1
ATOM 3135 C CA . GLU A 1 407 ? 29.085 -2.537 -5.859 1.00 41.75 407 GLU A CA 1
ATOM 3136 C C . GLU A 1 407 ? 28.714 -1.533 -6.951 1.00 41.75 407 GLU A C 1
ATOM 3138 O O . GLU A 1 407 ? 28.669 -0.322 -6.745 1.00 41.75 407 GLU A O 1
ATOM 3143 N N . ASN A 1 408 ? 28.440 -2.046 -8.153 1.00 46.97 408 ASN A N 1
ATOM 3144 C CA . ASN A 1 408 ? 27.762 -1.256 -9.170 1.00 46.97 408 ASN A CA 1
ATOM 3145 C C . ASN A 1 408 ? 26.307 -1.101 -8.704 1.00 46.97 408 ASN A C 1
ATOM 3147 O O . ASN A 1 408 ? 25.575 -2.091 -8.735 1.00 46.97 408 ASN A O 1
ATOM 3151 N N . PHE A 1 409 ? 25.890 0.105 -8.304 1.00 49.78 409 PHE A N 1
ATOM 3152 C CA . PHE A 1 409 ? 24.481 0.429 -8.051 1.00 49.78 409 PHE A CA 1
ATOM 3153 C C . PHE A 1 409 ? 23.656 0.051 -9.287 1.00 49.78 409 PHE A C 1
ATOM 3155 O O . PHE A 1 409 ? 23.657 0.756 -10.299 1.00 49.78 409 PHE A O 1
ATOM 3162 N N . SER A 1 410 ? 23.021 -1.115 -9.222 1.00 58.81 410 SER A N 1
ATOM 3163 C CA . SER A 1 410 ? 22.197 -1.665 -10.288 1.00 58.81 410 SER A CA 1
ATOM 3164 C C . SER A 1 410 ? 20.764 -1.600 -9.794 1.00 58.81 410 SER A C 1
ATOM 3166 O O . SER A 1 410 ? 20.397 -2.354 -8.895 1.00 58.81 410 SER A O 1
ATOM 3168 N N . ARG A 1 411 ? 19.974 -0.661 -10.322 1.00 65.25 411 ARG A N 1
ATOM 3169 C CA . ARG A 1 411 ? 18.559 -0.556 -9.948 1.00 65.25 411 ARG A CA 1
ATOM 3170 C C . ARG A 1 411 ? 17.785 -1.664 -10.639 1.00 65.25 411 ARG A C 1
ATOM 3172 O O . ARG A 1 411 ? 17.934 -1.875 -11.843 1.00 65.25 411 ARG A O 1
ATOM 3179 N N . ARG A 1 412 ? 16.978 -2.375 -9.858 1.00 73.12 412 ARG A N 1
ATOM 3180 C CA . ARG A 1 412 ? 16.127 -3.458 -10.336 1.00 73.12 412 ARG A CA 1
ATOM 3181 C C . ARG A 1 412 ? 14.790 -2.862 -10.757 1.00 73.12 412 ARG A C 1
ATOM 3183 O O . ARG A 1 412 ? 14.013 -2.460 -9.904 1.00 73.12 412 ARG A O 1
ATOM 3190 N N . VAL A 1 413 ? 14.532 -2.812 -12.058 1.00 77.50 413 VAL A N 1
ATOM 3191 C CA . VAL A 1 413 ? 13.282 -2.276 -12.610 1.00 77.50 413 VAL A CA 1
ATOM 3192 C C . VAL A 1 413 ? 12.400 -3.396 -13.121 1.00 77.50 413 VAL A C 1
ATOM 3194 O O . VAL A 1 413 ? 12.876 -4.306 -13.800 1.00 77.50 413 VAL A O 1
ATOM 3197 N N . THR A 1 414 ? 11.122 -3.360 -12.759 1.00 79.81 414 THR A N 1
ATOM 3198 C CA . THR A 1 414 ? 10.145 -4.397 -13.120 1.00 79.81 414 THR A CA 1
ATOM 3199 C C . THR A 1 414 ? 9.094 -3.894 -14.098 1.00 79.81 414 THR A C 1
ATOM 3201 O O . THR A 1 414 ? 8.302 -4.695 -14.584 1.00 79.81 414 THR A O 1
ATOM 3204 N N . ALA A 1 415 ? 9.111 -2.607 -14.447 1.00 83.44 415 ALA A N 1
ATOM 3205 C CA . ALA A 1 415 ? 8.173 -2.033 -15.397 1.00 83.44 415 ALA A CA 1
ATOM 3206 C C . ALA A 1 415 ? 8.761 -0.854 -16.177 1.00 83.44 415 ALA A C 1
ATOM 3208 O O . ALA A 1 415 ? 9.730 -0.215 -15.756 1.00 83.44 415 ALA A O 1
ATOM 3209 N N . ILE A 1 416 ? 8.147 -0.563 -17.321 1.00 85.81 416 ILE A N 1
ATOM 3210 C CA . ILE A 1 416 ? 8.424 0.621 -18.136 1.00 85.81 416 ILE A CA 1
ATOM 3211 C C . ILE A 1 416 ? 7.104 1.218 -18.631 1.00 85.81 416 ILE A C 1
ATOM 3213 O O . ILE A 1 416 ? 6.219 0.485 -19.075 1.00 85.81 416 ILE A O 1
ATOM 3217 N N . CYS A 1 417 ? 6.984 2.542 -18.559 1.00 87.44 417 CYS A N 1
ATOM 3218 C CA . CYS A 1 417 ? 5.857 3.296 -19.102 1.00 87.44 417 CYS A CA 1
ATOM 3219 C C . CYS A 1 417 ? 6.312 4.215 -20.227 1.00 87.44 417 CYS A C 1
ATOM 3221 O O . CYS A 1 417 ? 7.360 4.848 -20.133 1.00 87.44 417 CYS A O 1
ATOM 3223 N N . TYR A 1 418 ? 5.504 4.299 -21.273 1.00 89.50 418 TYR A N 1
ATOM 3224 C CA . TYR A 1 418 ? 5.705 5.147 -22.435 1.00 89.50 418 TYR A CA 1
ATOM 3225 C C . TYR A 1 418 ? 4.692 6.275 -22.416 1.00 89.50 418 TYR A C 1
ATOM 3227 O O . TYR A 1 418 ? 3.497 6.027 -22.261 1.00 89.50 418 TYR A O 1
ATOM 3235 N N . PHE A 1 419 ? 5.171 7.498 -22.612 1.00 89.12 419 PHE A N 1
ATOM 3236 C CA . PHE A 1 419 ? 4.333 8.690 -22.576 1.00 89.12 419 PHE A CA 1
ATOM 3237 C C . PHE A 1 419 ? 4.009 9.204 -23.986 1.00 89.12 419 PHE A C 1
ATOM 3239 O O . PHE A 1 419 ? 4.826 9.117 -24.910 1.00 89.12 419 PHE A O 1
ATOM 3246 N N . GLY A 1 420 ? 2.782 9.699 -24.138 1.00 88.75 420 GLY A N 1
ATOM 3247 C CA . GLY A 1 420 ? 2.230 10.349 -25.325 1.00 88.75 420 GLY A CA 1
ATOM 3248 C C . GLY A 1 420 ? 2.581 11.838 -25.402 1.00 88.75 420 GLY A C 1
ATOM 3249 O O . GLY A 1 420 ? 3.428 12.333 -24.659 1.00 88.75 420 GLY A O 1
ATOM 3250 N N . GLY A 1 421 ? 1.939 12.554 -26.321 1.00 86.56 421 GLY A N 1
ATOM 3251 C CA . GLY A 1 421 ? 2.120 13.991 -26.520 1.00 86.56 421 GLY A CA 1
ATOM 3252 C C . GLY A 1 421 ? 3.129 14.358 -27.611 1.00 86.56 421 GLY A C 1
ATOM 3253 O O . GLY A 1 421 ? 3.629 13.482 -28.329 1.00 86.56 421 GLY A O 1
ATOM 3254 N N . PRO A 1 422 ? 3.448 15.653 -27.766 1.00 82.69 422 PRO A N 1
ATOM 3255 C CA . PRO A 1 422 ? 4.483 16.114 -28.684 1.00 82.69 422 PRO A CA 1
ATOM 3256 C C . PRO A 1 422 ? 5.877 15.625 -28.258 1.00 82.69 422 PRO A C 1
ATOM 3258 O O . PRO A 1 422 ? 6.128 15.316 -27.090 1.00 82.69 422 PRO A O 1
ATOM 3261 N N . GLU A 1 423 ? 6.790 15.524 -29.223 1.00 74.69 423 GLU A N 1
ATOM 3262 C CA . GLU A 1 423 ? 8.195 15.216 -28.956 1.00 74.69 423 GLU A CA 1
ATOM 3263 C C . GLU A 1 423 ? 8.855 16.402 -28.252 1.00 74.69 423 GLU A C 1
ATOM 3265 O O . GLU A 1 423 ? 8.719 17.547 -28.686 1.00 74.69 423 GLU A O 1
ATOM 3270 N N . ILE A 1 424 ? 9.549 16.134 -27.144 1.00 70.50 424 ILE A N 1
ATOM 3271 C CA . ILE A 1 424 ? 10.154 17.176 -26.318 1.00 70.50 424 ILE A CA 1
ATOM 3272 C C . ILE A 1 424 ? 11.594 16.822 -26.006 1.00 70.50 424 ILE A C 1
ATOM 3274 O O . ILE A 1 424 ? 11.907 15.728 -25.545 1.00 70.50 424 ILE A O 1
ATOM 3278 N N . THR A 1 425 ? 12.469 17.790 -26.260 1.00 70.25 425 THR A N 1
ATOM 3279 C CA . THR A 1 425 ? 13.922 17.629 -26.156 1.00 70.25 425 THR A CA 1
ATOM 3280 C C . THR A 1 425 ? 14.465 17.979 -24.771 1.00 70.25 425 THR A C 1
ATOM 3282 O O . THR A 1 425 ? 15.601 17.620 -24.458 1.00 70.25 425 THR A O 1
ATOM 3285 N N . LYS A 1 426 ? 13.681 18.672 -23.930 1.00 79.06 426 LYS A N 1
ATOM 3286 C CA . LYS A 1 426 ? 14.077 19.099 -22.582 1.00 79.06 426 LYS A CA 1
ATOM 3287 C C . LYS A 1 426 ? 12.944 18.898 -21.570 1.00 79.06 426 LYS A C 1
ATOM 3289 O O . LYS A 1 426 ? 11.823 19.315 -21.847 1.00 79.06 426 LYS A O 1
ATOM 3294 N N . PRO A 1 427 ? 13.220 18.321 -20.388 1.00 79.25 427 PRO A N 1
ATOM 3295 C CA . PRO A 1 427 ? 12.214 18.202 -19.339 1.00 79.25 427 PRO A CA 1
ATOM 3296 C C . PRO A 1 427 ? 11.626 19.564 -18.948 1.00 79.25 427 PRO A C 1
ATOM 3298 O O . PRO A 1 427 ? 12.363 20.542 -18.823 1.00 79.25 427 PRO A O 1
ATOM 3301 N N . LEU A 1 428 ? 10.314 19.591 -18.720 1.00 86.69 428 LEU A N 1
ATOM 3302 C CA . LEU A 1 428 ? 9.491 20.756 -18.374 1.00 86.69 428 LEU A CA 1
ATOM 3303 C C . LEU A 1 428 ? 9.420 21.854 -19.442 1.00 86.69 428 LEU A C 1
ATOM 3305 O O . LEU A 1 428 ? 8.893 22.936 -19.172 1.00 86.69 428 LEU A O 1
ATOM 3309 N N . ASP A 1 429 ? 9.902 21.598 -20.660 1.00 87.25 429 ASP A N 1
ATOM 3310 C CA . ASP A 1 429 ? 9.771 22.568 -21.743 1.00 87.25 429 ASP A CA 1
ATOM 3311 C C . ASP A 1 429 ? 8.291 22.831 -22.054 1.00 87.25 429 ASP A C 1
ATOM 3313 O O . ASP A 1 429 ? 7.458 21.921 -22.035 1.00 87.25 429 ASP A O 1
ATOM 3317 N N . GLY A 1 430 ? 7.951 24.095 -22.290 1.00 87.38 430 GLY A N 1
ATOM 3318 C CA . GLY A 1 430 ? 6.567 24.530 -22.473 1.00 87.38 430 GLY A CA 1
ATOM 3319 C C . GLY A 1 430 ? 5.722 24.642 -21.194 1.00 87.38 430 GLY A C 1
ATOM 3320 O O . GLY A 1 430 ? 4.539 24.967 -21.307 1.00 87.38 430 GLY A O 1
ATOM 3321 N N . LEU A 1 431 ? 6.278 24.428 -19.993 1.00 92.56 431 LEU A N 1
ATOM 3322 C CA . LEU A 1 431 ? 5.575 24.699 -18.730 1.00 92.56 431 LEU A CA 1
ATOM 3323 C C . LEU A 1 431 ? 5.340 26.206 -18.558 1.00 92.56 431 LEU A C 1
ATOM 3325 O O . LEU A 1 431 ? 6.276 27.005 -18.597 1.00 92.56 431 LEU A O 1
ATOM 3329 N N . LYS A 1 432 ? 4.088 26.604 -18.330 1.00 94.56 432 LYS A N 1
ATOM 3330 C CA . LYS A 1 432 ? 3.695 27.996 -18.094 1.00 94.56 432 LYS A CA 1
ATOM 3331 C C . LYS A 1 432 ? 3.320 28.186 -16.635 1.00 94.56 432 LYS A C 1
ATOM 3333 O O . LYS A 1 432 ? 2.448 27.491 -16.124 1.00 94.56 432 LYS A O 1
ATOM 3338 N N . LYS A 1 433 ? 3.937 29.167 -15.978 1.00 93.50 433 LYS A N 1
ATOM 3339 C CA . LYS A 1 433 ? 3.545 29.566 -14.622 1.00 93.50 433 LYS A CA 1
ATOM 3340 C C . LYS A 1 433 ? 2.272 30.412 -14.657 1.00 93.50 433 LYS A C 1
ATOM 3342 O O . LYS A 1 433 ? 2.107 31.245 -15.549 1.00 93.50 433 LYS A O 1
ATOM 3347 N N . GLY A 1 434 ? 1.398 30.213 -13.683 1.00 93.31 434 GLY A N 1
ATOM 3348 C CA . GLY A 1 434 ? 0.137 30.936 -13.535 1.00 93.31 434 GLY A CA 1
ATOM 3349 C C . GLY A 1 434 ? -0.855 30.145 -12.692 1.00 93.31 434 GLY A C 1
ATOM 3350 O O . GLY A 1 434 ? -0.523 29.076 -12.193 1.00 93.31 434 GLY A O 1
ATOM 3351 N N . GLU A 1 435 ? -2.072 30.663 -12.534 1.00 95.44 435 GLU A N 1
ATOM 3352 C CA . GLU A 1 435 ? -3.124 29.948 -11.804 1.00 95.44 435 GLU A CA 1
ATOM 3353 C C . GLU A 1 435 ? -3.325 28.538 -12.401 1.00 95.44 435 GLU A C 1
ATOM 3355 O O . GLU A 1 435 ? -3.405 28.426 -13.634 1.00 95.44 435 GLU A O 1
ATOM 3360 N N . PRO A 1 436 ? -3.373 27.469 -11.585 1.00 96.75 436 PRO A N 1
ATOM 3361 C CA . PRO A 1 436 ? -3.461 26.106 -12.096 1.00 96.75 436 PRO A CA 1
ATOM 3362 C C . PRO A 1 436 ? -4.656 25.900 -13.032 1.00 96.75 436 PRO A C 1
ATOM 3364 O O . PRO A 1 436 ? -5.776 26.330 -12.755 1.00 96.75 436 PRO A O 1
ATOM 3367 N N . GLY A 1 437 ? -4.402 25.290 -14.189 1.00 93.75 437 GLY A N 1
ATOM 3368 C CA . GLY A 1 437 ? -5.422 25.058 -15.215 1.00 93.75 437 GLY A CA 1
ATOM 3369 C C . GLY A 1 437 ? -5.984 26.317 -15.906 1.00 93.75 437 GLY A C 1
ATOM 3370 O O . GLY A 1 437 ? -6.963 26.221 -16.648 1.00 93.75 437 GLY A O 1
ATOM 3371 N N . SER A 1 438 ? -5.405 27.507 -15.695 1.00 96.25 438 SER A N 1
ATOM 3372 C CA . SER A 1 438 ? -5.892 28.759 -16.311 1.00 96.25 438 SER A CA 1
ATOM 3373 C C . SER A 1 438 ? -5.562 28.906 -17.799 1.00 96.25 438 SER A C 1
ATOM 3375 O O . SER A 1 438 ? -6.188 29.702 -18.497 1.00 96.25 438 SER A O 1
ATOM 3377 N N . GLN A 1 439 ? -4.589 28.149 -18.311 1.00 96.75 439 GLN A N 1
ATOM 3378 C CA . GLN A 1 439 ? -4.120 28.224 -19.697 1.00 96.75 439 GLN A CA 1
ATOM 3379 C C . GLN A 1 439 ? -4.281 26.891 -20.432 1.00 96.75 439 GLN A C 1
ATOM 3381 O O . GLN A 1 439 ? -3.413 26.492 -21.214 1.00 96.75 439 GLN A O 1
ATOM 3386 N N . CYS A 1 440 ? -5.402 26.210 -20.195 1.00 95.44 440 CYS A N 1
ATOM 3387 C CA . CYS A 1 440 ? -5.712 24.953 -20.858 1.00 95.44 440 CYS A CA 1
ATOM 3388 C C . CYS A 1 440 ? -6.264 25.168 -22.275 1.00 95.44 440 CYS A C 1
ATOM 3390 O O . CYS A 1 440 ? -7.355 25.725 -22.417 1.00 95.44 440 CYS A O 1
ATOM 3392 N N . PRO A 1 441 ? -5.568 24.700 -23.330 1.00 90.06 441 PRO A N 1
ATOM 3393 C CA . PRO A 1 441 ? -5.999 24.918 -24.712 1.00 90.06 441 PRO A CA 1
ATOM 3394 C C . PRO A 1 441 ? -7.323 24.213 -25.036 1.00 90.06 441 PRO A C 1
ATOM 3396 O O . PRO A 1 441 ? -8.125 24.746 -25.797 1.00 90.06 441 PRO A O 1
ATOM 3399 N N . ASN A 1 442 ? -7.573 23.059 -24.410 1.00 92.12 442 ASN A N 1
ATOM 3400 C CA . ASN A 1 442 ? -8.761 22.227 -24.623 1.00 92.12 442 ASN A CA 1
ATOM 3401 C C . ASN A 1 442 ? -9.748 22.290 -23.442 1.00 92.12 442 ASN A C 1
ATOM 3403 O O . ASN A 1 442 ? -10.602 21.418 -23.289 1.00 92.12 442 ASN A O 1
ATOM 3407 N N . GLY A 1 443 ? -9.623 23.314 -22.593 1.00 93.81 443 GLY A N 1
ATOM 3408 C CA . GLY A 1 443 ? -10.368 23.414 -21.341 1.00 93.81 443 GLY A CA 1
ATOM 3409 C C . GLY A 1 443 ? -9.805 22.531 -20.222 1.00 93.81 443 GLY A C 1
ATOM 3410 O O . GLY A 1 443 ? -8.795 21.840 -20.378 1.00 93.81 443 GLY A O 1
ATOM 3411 N N . LYS A 1 444 ? -10.447 22.608 -19.056 1.00 93.25 444 LYS A N 1
ATOM 3412 C CA . LYS A 1 444 ? -10.045 21.867 -17.856 1.00 93.25 444 LYS A CA 1
ATOM 3413 C C . LYS A 1 444 ? -10.369 20.377 -17.990 1.00 93.25 444 LYS A C 1
ATOM 3415 O O . LYS A 1 444 ? -11.312 20.000 -18.685 1.00 93.25 444 LYS A O 1
ATOM 3420 N N . SER A 1 445 ? -9.567 19.545 -17.335 1.00 92.00 445 SER A N 1
ATOM 3421 C CA . SER A 1 445 ? -9.788 18.103 -17.259 1.00 92.00 445 SER A CA 1
ATOM 3422 C C . SER A 1 445 ? -11.045 17.786 -16.446 1.00 92.00 445 SER A C 1
ATOM 3424 O O . SER A 1 445 ? -11.408 18.515 -15.527 1.00 92.00 445 SER A O 1
ATOM 3426 N N . GLU A 1 446 ? -11.687 16.662 -16.757 1.00 87.81 446 GLU A N 1
ATOM 3427 C CA . GLU A 1 446 ? -12.778 16.106 -15.942 1.00 87.81 446 GLU A CA 1
ATOM 3428 C C . GLU A 1 446 ? -12.245 15.450 -14.653 1.00 87.81 446 GLU A C 1
ATOM 3430 O O . GLU A 1 446 ? -13.000 15.254 -13.707 1.00 87.81 446 GLU A O 1
ATOM 3435 N N . ILE A 1 447 ? -10.939 15.148 -14.604 1.00 82.81 447 ILE A N 1
ATOM 3436 C CA . ILE A 1 447 ? -10.262 14.506 -13.465 1.00 82.81 447 ILE A CA 1
ATOM 3437 C C . ILE A 1 4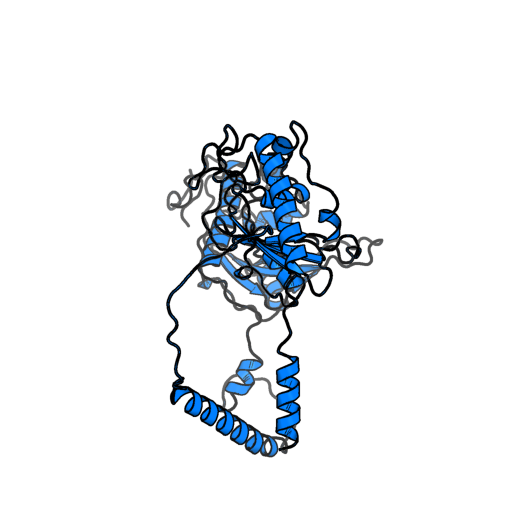47 ? -9.920 15.530 -12.369 1.00 82.81 447 ILE A C 1
ATOM 3439 O O . ILE A 1 447 ? -9.988 15.209 -11.188 1.00 82.81 447 ILE A O 1
ATOM 3443 N N . SER A 1 448 ? -9.550 16.759 -12.747 1.00 86.50 448 SER A N 1
ATOM 3444 C CA . SER A 1 448 ? -9.187 17.834 -11.813 1.00 86.50 448 SER A CA 1
ATOM 3445 C C . SER A 1 448 ? -9.330 19.209 -12.468 1.00 86.50 448 SER A C 1
ATOM 3447 O O . SER A 1 448 ? -8.964 19.401 -13.630 1.00 86.50 448 SER A O 1
ATOM 3449 N N . GLU A 1 449 ? -9.798 20.194 -11.695 1.00 89.38 449 GLU A N 1
ATOM 3450 C CA . GLU A 1 449 ? -9.908 21.589 -12.132 1.00 89.38 449 GLU A CA 1
ATOM 3451 C C . GLU A 1 449 ? -8.564 22.332 -12.230 1.00 89.38 449 GLU A C 1
ATOM 3453 O O . GLU A 1 449 ? -8.516 23.431 -12.798 1.00 89.38 449 GLU A O 1
ATOM 3458 N N . TYR A 1 450 ? -7.491 21.750 -11.686 1.00 91.69 450 TYR A N 1
ATOM 3459 C CA . TYR A 1 450 ? -6.125 22.286 -11.733 1.00 91.69 450 TYR A CA 1
ATOM 3460 C C . TYR A 1 450 ? -5.335 21.780 -12.945 1.00 91.69 450 TYR A C 1
ATOM 3462 O O . TYR A 1 450 ? -4.223 22.241 -13.202 1.00 91.69 450 TYR A O 1
ATOM 3470 N N . MET A 1 451 ? -5.919 20.853 -13.706 1.00 94.50 451 MET A N 1
ATOM 3471 C CA . MET A 1 451 ? -5.279 20.157 -14.815 1.00 94.50 451 MET A CA 1
ATOM 3472 C C . MET A 1 451 ? -6.021 20.422 -16.126 1.00 94.50 451 MET A C 1
ATOM 3474 O O . MET A 1 451 ? -7.231 20.653 -16.162 1.00 94.50 451 MET A O 1
ATOM 3478 N N . CYS A 1 452 ? -5.296 20.357 -17.234 1.00 96.44 452 CYS A N 1
ATOM 3479 C CA . CYS A 1 452 ? -5.829 20.531 -18.576 1.00 96.44 452 CYS A CA 1
ATOM 3480 C C . CYS A 1 452 ? -6.311 19.217 -19.167 1.00 96.44 452 CYS A C 1
ATOM 3482 O O . CYS A 1 452 ? -5.740 18.156 -18.909 1.00 96.44 452 CYS A O 1
ATOM 3484 N N . LYS A 1 453 ? -7.367 19.295 -19.977 1.00 94.88 453 LYS A N 1
ATOM 3485 C CA . LYS A 1 453 ? -7.838 18.159 -20.762 1.00 94.88 453 LYS A CA 1
ATOM 3486 C C . LYS A 1 453 ? -6.763 17.766 -21.782 1.00 94.88 453 LYS A C 1
ATOM 3488 O O . LYS A 1 453 ? -6.265 18.642 -22.495 1.00 94.88 453 LYS A O 1
ATOM 3493 N N . ALA A 1 454 ? -6.425 16.474 -21.781 1.00 83.88 454 ALA A N 1
ATOM 3494 C CA . ALA A 1 454 ? -5.485 15.835 -22.700 1.00 83.88 454 ALA A CA 1
ATOM 3495 C C . ALA A 1 454 ? -5.850 16.105 -24.165 1.00 83.88 454 ALA A C 1
ATOM 3497 O O . ALA A 1 454 ? -7.062 16.022 -24.489 1.00 83.88 454 ALA A O 1
#

Sequence (454 aa):
MKILYTIGILFAFFAQSVVSIPEDVQKMAVDYLNRARNNFAENLPVANMNELVYDESLERKLSSCHVAQKEAEFDNRVIMFKAEITKKEIVFREGEAQNLVNDDHGDALSYKKLFHSQLTSVGCVKLDEPCAYPGDTSPKVPDHDKATEMCFFDGPGKNAKITDNLKKGKPATQCPNGKSEEYENLCKTSKSGFSSKSLQPETASKSSESKSETSSGSLVSTAHILISAVFILANILMARVMPVIFSSNARILTDCSAMNLLLAVSIFALCAPLVTPIPEDVQQVVVDYMNRFRESFAVSLPAANMNAIVYNAFLEKRTTTCAVAEYAAKNDRGIFFESLNLDKGPDTEGDIDSGFAEAVMDPNNNIDPVFYVRPLLQPSFDGMGCVMLRAPCLLRSNRPRDPKSKENFSRRVTAICYFGGPEITKPLDGLKKGEPGSQCPNGKSEISEYMCKA

Secondary structure (DSSP, 8-state):
-HHHHHHHHHHHHTS----PPPHHHHHHHHHHHHHHHHHHHHHTTBTT-BPPEE-GGG----S-HHHHHHHHHH-TTEEEE-GGGGGS---PPTTHHHHHHH--SHHHHHHHGGG-TT--EEEEEEEEEEEPPTT---TT--GGGSEEEEEEEESS-TT--TTTT--BSSTTSS-TT-B-SS-TT-BPPS-------------------------------HHHHHHHHHHHHHHHHHHHHHHHHTTS--------S---HHHHHHHTTTS--SEEEPPHHHHHHHHHHHHHHHHHHHHHTTBTT-BPPEE-GGG-----SHHHHHHHHHHS-EEEES---TT--S-SS-S--HHHHHHHH-TT---HHHHHHHHHT-TT--EEEEEEEEEEEEEEP-SPPPTT--S--EEEEEEEEEE-SS--SSTTTT--BSSTTTT-TT-B-SS-TTSB--

Organism: NCBI:txid1503980

Foldseek 3Di:
DVVVVVVVVVVVVVVDDQPADPPVVLVLVQVLLQQLLLLLCQLQVFQQAARADEDQVQDDDDPDLVRLLVCVLQFLQKAFAAPVVSVDRNHDDRCRSVCLLVPLDPVSSRVQSSNQRFWHYKYKGFDPAFHAHHPPPDPDDDSVRTGGMMMGTDGDGRQDGSPVVGDHDHANNPAPQGADPVRRRHHYHPPPDDDPPDDDDDDDDDDDDDDDDDDDDDDPDPVVVVVVVVVVVVVVVVVVPVVVPPPDDDDDDDDPDDDDPVCCVVCCVVQDQQWDFDPPVLQVLLQLLLQLLLLLLCVLQVWQQAARADEDQVQADRDRDLVSLVVCVVPQQKAFDLDSPSSPPPRDPRHQHNVNSVLLVPPPNPDPVSVRVQSSNARFFHYKGKIFGNAWAFQFDPDDDPPPDPDRRTRTTGMMMGTDGDDDDDGNPPTDHDHQNNPAPQGADPSDNSHHHD

Radius of gyration: 29.66 Å; Cα contacts (8 Å, |Δi|>4): 688; chains: 1; bounding box: 72×82×79 Å